Protein AF-A0A2P4X8K4-F1 (afdb_monomer_lite)

Organism: NCBI:txid4796

Radius of gyration: 31.01 Å; chains: 1; bounding box: 99×78×71 Å

InterPro domains:
  IPR028971 NAD-glutamate dehydrogenase, catalytic domain [PF05088] (440-707)
  IPR033524 Leu/Phe/Val dehydrogenases active site [PS00074] (554-567)
  IPR046346 Aminoacid dehydrogenase-like, N-terminal domain superfamily [SSF53223] (461-665)

Foldseek 3Di:
DDDDPDPPDDDDDDDDDPPPPPVVVPPPDPDDCDPVNVVVVVVVLLVVLLVVQVVLCVQWWDVLCVVQDDPVVVVVVSSVVSCCVVPVDQKDWDADPVRFKIKIKGFDDFFALPVLVVLLPDDLADVNWFWAKWWWTATLVNGMIIIMIGTDDAAFQPCPDPLSVVLLVQLLVVLVCQQVCVCPPPPLADHRDPCSDSVNSVVQSRQFHSSCSRSDDSRLVRVLSVQCVVDFLHQWKAKDKAWPLLDDDPVRNRNPVFTKMKIKMKGWLARQSFLVSLLSLVCSLQQKTFPIKIWHWGFRVSNVRTIIIIMMTMITHHPVCVVVVPDDPVVVSRLVSRQSRKAALQLSVLCSVPVVLDSQLSQLLLQLLLLCLLVVCVVPVVCRQSVNSVCLCSDPQNVVLSSLLSVLLCVQKFLPDPDHDDLVNLVVSLVVSLVVLVVRPDDPSSSVSSSLSSVFSSQFFKWLSQPSNANWIKTKGDQVSRAAAPPDRQRFPTWIWTGIHQKIKIKTARDLAAEEAAAEDEDPDPVRLSVCSNCRVNVQRVQQVVQQVVCVPPPHGGMYMYMYGHCDPDSTGRNDDPLSRRLSSLLNVLRRVLLVQAPPVVSVSSMDGNPPDHGAAAYEHDYPDDLVSLVVSLVSSVVRHHPRSNRNYDQHPVDDDNCLVQLVVLVVVLVVVCVVCVVVVHRLQVAADEDEEEDDCPDSRRVVNVVVSCVRRPPSYHYQKYAYPVGIDGHND

Secondary structure (DSSP, 8-state):
----------S-PPPPP---SSSSSSSS--S---HHHHHHHHHHHHHHHHHHHHHHHHHHS-HHHHHHS-HHHHHHHHHHHHHHHHH--SEEEEE-TTS-EEEEEEES---TTHHHHHHHHS-S-BTTBPEEEEEEEE-TTSSEEEEEEEESPPPBP-S-SHHHHHHHHHHHHHHHHHHTTTTTT-TTSPPP-GGGSHHHHHHHHTTSBHHHHHHS-HHHHHHHHHHHHHHTTSS-EEEEEE--TTS--SS-----SS--EEEEEEEET--HHHHHHHHHHHHHHTTEEEEEEEEEEEEEGGGTTEEEEEEEEEEEE-HHHHHTTPPP-HHHHHHHHHHTTTS-HHHHHHHHH-GGGHHHHHHHHHHHHHHHHHHHTTT-TTTT-HHHHHHHHHSTTTHHHHHHHHHHHHHHT-TTSSSPPPHHHHHHHHHHHHHHHHHH---HHHHHHHHHHHHHHHTEEEE-TT-TT-SSEEEEE-HHHH---SS--PPPSEEEEEEETTEEEEEEESSSSEEEEEEEE--SSHHHHHHHHHHHHHHHHHHHHHHHHHTTTSSSEEEEEEEEE----SSSS----HHHHHHHHHHHHHHHHHHTT---HHHHTT---SS-S----EEEE-TT--HHHHHHHHHHHHHTT-SSGGGSBS-BTTBS--TTTTTHHHHHHHHHHHHHHHHTT--TTTS-EEEEEES-TTSTTHHHHHHHHHHHHGGGEEEEEEE-SS-EEE---

Sequence (733 aa):
MLQVSQFRALRRASVRSNALQFTRSFAASGDAVSKEEMLRALEKFQKESASKTVPWFLQNMPPSYFRSIDEEDRVQHLNAITALMGAQQPEVMLRSEDHRVFSHFRSGANYPGRLANVLDQLPQTVDNATLARVKIFTSLDDSLGLDIFRFGQQEPFLNQTEGEKTARSSIQHFCGEIQSGKYAGNPCYPNPGSHFEPQAVDTFLNQCNTMYVQYSNPRRLAWQMELFARVRGTEGVAVDVEHNWEDRSEENKLGGGIPQTMLTIAASNVIPKGFMQKAATYLGLCSLNVVRAHLDVVKDPHNRGAHVAMIRILVQPSEEALKENFQFEWLKISGNLKYLKWVDDRPVHLTLQHPDLGLSRAEIIYAYGNMLHGVLAKKDPFAYSLTRIMETLEHDQHLPLASRIADFFLDKFDPHKERLMTDAEQDAIIEELKKEIRRNVEHEDSILLLNSMADAVRGTLRTNKFIRDRYALSLRMDPKVMGYGTVGKDTPYGVFFIYGRRFKGFHVRFRDIARGGLRMVYPSSTDAHALESARQYNEAYNLAFAQQLKNKDIPEGGSKAVVLCDPIVGPIGDVAPRDFIIRKSVKAFSDALLDLNTTDEAVKEKIVDYYGKDELIYLGPDENIIPADIVWMTKRAAYRGYPIPRAFISSKPDAGFNHKVYGVTSEGVAVFADVALRSQNIDPKNQPFTVKITGGTDGDVAGNVIKILHREYGDNLRIVGICDGTGVIEDPE

Structure (mmCIF, N/CA/C/O backbone):
data_AF-A0A2P4X8K4-F1
#
_entry.id   AF-A0A2P4X8K4-F1
#
loop_
_atom_site.group_PDB
_atom_site.id
_atom_site.type_symbol
_atom_site.label_atom_id
_atom_site.label_alt_id
_atom_site.label_comp_id
_atom_site.label_asym_id
_atom_site.label_entity_id
_atom_site.label_seq_id
_atom_site.pdbx_PDB_ins_code
_atom_site.Cartn_x
_atom_site.Cartn_y
_atom_site.Cartn_z
_atom_site.occupancy
_atom_site.B_iso_or_equiv
_atom_site.auth_seq_id
_atom_site.auth_comp_id
_atom_site.auth_asym_id
_atom_site.auth_atom_id
_atom_site.pdbx_PDB_model_num
ATOM 1 N N . MET A 1 1 ? 7.017 -26.764 5.373 1.00 31.61 1 MET A N 1
ATOM 2 C CA . MET A 1 1 ? 8.031 -27.363 6.265 1.00 31.61 1 MET A CA 1
ATOM 3 C C . MET A 1 1 ? 9.135 -27.949 5.407 1.00 31.61 1 MET A C 1
ATOM 5 O O . MET A 1 1 ? 8.899 -28.987 4.810 1.00 31.61 1 MET A O 1
ATOM 9 N N . LEU A 1 2 ? 10.289 -27.287 5.331 1.00 22.62 2 LEU A N 1
ATOM 10 C CA . LEU A 1 2 ? 11.565 -27.838 4.862 1.00 22.62 2 LEU A CA 1
ATOM 11 C C . LEU A 1 2 ? 12.666 -27.078 5.621 1.00 22.62 2 LEU A C 1
ATOM 13 O O . LEU A 1 2 ? 12.681 -25.853 5.600 1.00 22.62 2 LEU A O 1
ATOM 17 N N . GLN A 1 3 ? 13.518 -27.798 6.355 1.00 27.30 3 GLN A N 1
ATOM 18 C CA . GLN A 1 3 ? 14.719 -27.249 6.990 1.00 27.30 3 GLN A CA 1
ATOM 19 C C . GLN A 1 3 ? 15.783 -27.013 5.917 1.00 27.30 3 GLN A C 1
ATOM 21 O O . GLN A 1 3 ? 16.169 -27.965 5.244 1.00 27.30 3 GLN A O 1
ATOM 26 N N . VAL A 1 4 ? 16.328 -25.798 5.825 1.00 26.48 4 VAL A N 1
ATOM 27 C CA . VAL A 1 4 ? 17.587 -25.549 5.109 1.00 26.48 4 VAL A CA 1
ATOM 28 C C . VAL A 1 4 ? 18.482 -24.666 5.968 1.00 26.48 4 VAL A C 1
ATOM 30 O O . VAL A 1 4 ? 18.397 -23.441 5.997 1.00 26.48 4 VAL A O 1
ATOM 33 N N . SER A 1 5 ? 19.371 -25.330 6.703 1.00 30.03 5 SER A N 1
ATOM 34 C CA . SER A 1 5 ? 20.562 -24.692 7.243 1.00 30.03 5 SER A CA 1
ATOM 35 C C . SER A 1 5 ? 21.417 -24.226 6.059 1.00 30.03 5 SER A C 1
ATOM 37 O O . SER A 1 5 ? 21.771 -25.072 5.241 1.00 30.03 5 SER A O 1
ATOM 39 N N . GLN A 1 6 ? 21.743 -22.927 6.004 1.00 28.92 6 GLN A N 1
ATOM 40 C CA . GLN A 1 6 ? 22.950 -22.297 5.415 1.00 28.92 6 GLN A CA 1
ATOM 41 C C . GLN A 1 6 ? 22.658 -20.994 4.639 1.00 28.92 6 GLN A C 1
ATOM 43 O O . GLN A 1 6 ? 22.908 -20.899 3.446 1.00 28.92 6 GLN A O 1
ATOM 48 N N . PHE A 1 7 ? 22.245 -19.929 5.337 1.00 27.84 7 PHE A N 1
ATOM 49 C CA . PHE A 1 7 ? 22.275 -18.553 4.797 1.00 27.84 7 PHE A CA 1
ATOM 50 C C . PHE A 1 7 ? 23.377 -17.665 5.408 1.00 27.84 7 PHE A C 1
ATOM 52 O O . PHE A 1 7 ? 23.357 -16.445 5.277 1.00 27.84 7 PHE A O 1
ATOM 59 N N . ARG A 1 8 ? 24.391 -18.249 6.067 1.00 26.83 8 ARG A N 1
ATOM 60 C CA . ARG A 1 8 ? 25.443 -17.480 6.772 1.00 26.83 8 ARG A CA 1
ATOM 61 C C . ARG A 1 8 ? 26.781 -17.304 6.041 1.00 26.83 8 ARG A C 1
ATOM 63 O O . ARG A 1 8 ? 27.712 -16.781 6.646 1.00 26.83 8 ARG A O 1
ATOM 70 N N . ALA A 1 9 ? 26.914 -17.663 4.765 1.00 27.95 9 ALA A N 1
ATOM 71 C CA . ALA A 1 9 ? 28.223 -17.671 4.101 1.00 27.95 9 ALA A CA 1
ATOM 72 C C . ALA A 1 9 ? 28.275 -16.892 2.776 1.00 27.95 9 ALA A C 1
ATOM 74 O O . ALA A 1 9 ? 28.467 -17.477 1.720 1.00 27.95 9 ALA A O 1
ATOM 75 N N . LEU A 1 10 ? 28.208 -15.558 2.828 1.00 28.06 10 LEU A N 1
ATOM 76 C CA . LEU A 1 10 ? 28.734 -14.703 1.753 1.00 28.06 10 LEU A CA 1
ATOM 77 C C . LEU A 1 10 ? 29.554 -13.548 2.344 1.00 28.06 10 LEU A C 1
ATOM 79 O O . LEU A 1 10 ? 29.210 -12.372 2.261 1.00 28.06 10 LEU A O 1
ATOM 83 N N . ARG A 1 11 ? 30.689 -13.900 2.957 1.00 29.20 11 ARG A N 1
ATOM 84 C CA . ARG A 1 11 ? 31.820 -12.985 3.147 1.00 29.20 11 ARG A CA 1
ATOM 85 C C . ARG A 1 11 ? 33.096 -13.644 2.626 1.00 29.20 11 ARG A C 1
ATOM 87 O O . ARG A 1 11 ? 33.498 -14.686 3.125 1.00 29.20 11 ARG A O 1
ATOM 94 N N . ARG A 1 12 ? 33.737 -12.934 1.688 1.00 30.72 12 ARG A N 1
ATOM 95 C CA . ARG A 1 12 ? 35.117 -13.086 1.188 1.00 30.72 12 ARG A CA 1
ATOM 96 C C . ARG A 1 12 ? 35.436 -14.406 0.472 1.00 30.72 12 ARG A C 1
ATOM 98 O O . ARG A 1 12 ? 35.957 -15.336 1.073 1.00 30.72 12 ARG A O 1
ATOM 105 N N . ALA A 1 13 ? 35.273 -14.411 -0.852 1.00 23.91 13 ALA A N 1
ATOM 106 C CA . ALA A 1 13 ? 36.089 -15.262 -1.713 1.00 23.91 13 ALA A CA 1
ATOM 107 C C . ALA A 1 13 ? 37.452 -14.583 -1.939 1.00 23.91 13 ALA A C 1
ATOM 109 O O . ALA A 1 13 ? 37.526 -13.416 -2.327 1.00 23.91 13 ALA A O 1
ATOM 110 N N . SER A 1 14 ? 38.526 -15.305 -1.629 1.00 26.45 14 SER A N 1
ATOM 111 C CA . SER A 1 14 ? 39.913 -14.898 -1.825 1.00 26.45 14 SER A CA 1
ATOM 112 C C . SER A 1 14 ? 40.282 -14.944 -3.310 1.00 26.45 14 SER A C 1
ATOM 114 O O . SER A 1 14 ? 40.241 -15.993 -3.950 1.00 26.45 14 SER A O 1
ATOM 116 N N . VAL A 1 15 ? 40.677 -13.799 -3.868 1.00 28.91 15 VAL A N 1
ATOM 117 C CA . VAL A 1 15 ? 41.222 -13.719 -5.228 1.00 28.91 15 VAL A CA 1
ATOM 118 C C . VAL A 1 15 ? 42.724 -13.996 -5.167 1.00 28.91 15 VAL A C 1
ATOM 120 O O . VAL A 1 15 ? 43.469 -13.314 -4.462 1.00 28.91 15 VAL A O 1
ATOM 123 N N . ARG A 1 16 ? 43.168 -15.034 -5.886 1.00 26.86 16 ARG A N 1
ATOM 124 C CA . ARG A 1 16 ? 44.587 -15.357 -6.094 1.00 26.86 16 ARG A CA 1
ATOM 125 C C . ARG A 1 16 ? 45.258 -14.249 -6.915 1.00 26.86 16 ARG A C 1
ATOM 127 O O . ARG A 1 16 ? 44.754 -13.835 -7.953 1.00 26.86 16 ARG A O 1
ATOM 134 N N . SER A 1 17 ? 46.410 -13.797 -6.431 1.00 30.30 17 SER A N 1
ATOM 135 C CA . SER A 1 17 ? 47.194 -12.678 -6.953 1.00 30.30 17 SER A CA 1
ATOM 136 C C . SER A 1 17 ? 47.821 -12.955 -8.325 1.00 30.30 17 SER A C 1
ATOM 138 O O . SER A 1 17 ? 48.627 -13.873 -8.448 1.00 30.30 17 SER A O 1
ATOM 140 N N . ASN A 1 18 ? 47.569 -12.077 -9.298 1.00 31.00 18 ASN A N 1
ATOM 141 C CA . ASN A 1 18 ? 48.397 -11.906 -10.504 1.00 31.00 18 ASN A CA 1
ATOM 142 C C . ASN A 1 18 ? 48.941 -10.462 -10.616 1.00 31.00 18 ASN A C 1
ATOM 144 O O . ASN A 1 18 ? 49.087 -9.910 -11.702 1.00 31.00 18 ASN A O 1
ATOM 148 N N . ALA A 1 19 ? 49.275 -9.836 -9.484 1.00 33.56 19 ALA A N 1
ATOM 149 C CA . ALA A 1 19 ? 49.890 -8.505 -9.423 1.00 33.56 19 ALA A CA 1
ATOM 150 C C . ALA A 1 19 ? 51.427 -8.563 -9.581 1.00 33.56 19 ALA A C 1
ATOM 152 O O . ALA A 1 19 ? 52.166 -8.068 -8.735 1.00 33.56 19 ALA A O 1
ATOM 153 N N . LEU A 1 20 ? 51.925 -9.210 -10.642 1.00 32.66 20 LEU A N 1
ATOM 154 C CA . LEU A 1 20 ? 53.372 -9.396 -10.868 1.00 32.66 20 LEU A CA 1
ATOM 155 C C . LEU A 1 20 ? 53.911 -8.791 -12.174 1.00 32.66 20 LEU A C 1
ATOM 157 O O . LEU A 1 20 ? 55.102 -8.928 -12.449 1.00 32.66 20 LEU A O 1
ATOM 161 N N . GLN A 1 21 ? 53.088 -8.096 -12.968 1.00 37.00 21 GLN A N 1
ATOM 162 C CA . GLN A 1 21 ? 53.543 -7.513 -14.242 1.00 37.00 21 GLN A CA 1
ATOM 163 C C . GLN A 1 21 ? 53.759 -5.993 -14.232 1.00 37.00 21 GLN A C 1
ATOM 165 O O . GLN A 1 21 ? 54.628 -5.530 -14.962 1.00 37.00 21 GLN A O 1
ATOM 170 N N . PHE A 1 22 ? 53.085 -5.218 -13.374 1.00 37.03 22 PHE A N 1
ATOM 171 C CA . PHE A 1 22 ? 53.293 -3.758 -13.318 1.00 37.03 22 PHE A CA 1
ATOM 172 C C . PHE A 1 22 ? 54.525 -3.325 -12.512 1.00 37.03 22 PHE A C 1
ATOM 174 O O . PHE A 1 22 ? 55.067 -2.247 -12.725 1.00 37.03 22 PHE A O 1
ATOM 181 N N . THR A 1 23 ? 54.993 -4.166 -11.591 1.00 36.69 23 THR A N 1
ATOM 182 C CA . THR A 1 23 ? 56.111 -3.853 -10.688 1.00 36.69 23 THR A CA 1
ATOM 183 C C . THR A 1 23 ? 57.487 -4.161 -11.279 1.00 36.69 23 THR A C 1
ATOM 185 O O . THR A 1 23 ? 58.487 -3.670 -10.763 1.00 36.69 23 THR A O 1
ATOM 188 N N . ARG A 1 24 ? 57.579 -4.926 -12.377 1.00 39.12 24 ARG A N 1
ATOM 189 C CA . ARG A 1 24 ? 58.876 -5.275 -12.992 1.00 39.12 24 ARG A CA 1
ATOM 190 C C . ARG A 1 24 ? 59.438 -4.223 -13.947 1.00 39.12 24 ARG A C 1
ATOM 192 O O . ARG A 1 24 ? 60.627 -4.277 -14.234 1.00 39.12 24 ARG A O 1
ATOM 199 N N . SER A 1 25 ? 58.641 -3.259 -14.402 1.00 41.47 25 SER A N 1
ATOM 200 C CA . SER A 1 25 ? 59.107 -2.186 -15.292 1.00 41.47 25 SER A CA 1
ATOM 201 C C . SER A 1 25 ? 59.746 -0.997 -14.567 1.00 41.47 25 SER A C 1
ATOM 203 O O . SER A 1 25 ? 60.378 -0.178 -15.220 1.00 41.47 25 SER A O 1
ATOM 205 N N . PHE A 1 26 ? 59.625 -0.905 -13.238 1.00 48.38 26 PHE A N 1
ATOM 206 C CA . PHE A 1 26 ? 60.069 0.268 -12.465 1.00 48.38 26 PHE A CA 1
ATOM 207 C C . PHE A 1 26 ? 61.169 -0.030 -11.434 1.00 48.38 26 PHE A C 1
ATOM 209 O O . PHE A 1 26 ? 61.565 0.857 -10.687 1.00 48.38 26 PHE A O 1
ATOM 216 N N . ALA A 1 27 ? 61.682 -1.263 -11.386 1.00 41.16 27 ALA A N 1
ATOM 217 C CA . ALA A 1 27 ? 62.695 -1.683 -10.411 1.00 41.16 27 ALA A CA 1
ATOM 218 C C . ALA A 1 27 ? 64.124 -1.773 -10.986 1.00 41.16 27 ALA A C 1
ATOM 220 O O . ALA A 1 27 ? 64.993 -2.374 -10.359 1.00 41.16 27 ALA A O 1
ATOM 221 N N . ALA A 1 28 ? 64.379 -1.216 -12.174 1.00 45.78 28 ALA A N 1
ATOM 222 C CA . ALA A 1 28 ? 65.653 -1.391 -12.872 1.00 45.78 28 ALA A CA 1
ATOM 223 C C . ALA A 1 28 ? 66.233 -0.091 -13.454 1.00 45.78 28 ALA A C 1
ATOM 225 O O . ALA A 1 28 ? 66.576 -0.069 -14.625 1.00 45.78 28 ALA A O 1
ATOM 226 N N . SER A 1 29 ? 66.355 0.967 -12.644 1.00 42.00 29 SER A N 1
ATOM 227 C CA . SER A 1 29 ? 67.394 2.016 -12.766 1.00 42.00 29 SER A CA 1
ATOM 228 C C . SER A 1 29 ? 67.111 3.144 -11.773 1.00 42.00 29 SER A C 1
ATOM 230 O O . SER A 1 29 ? 65.989 3.631 -11.695 1.00 42.00 29 SER A O 1
ATOM 232 N N . GLY A 1 30 ? 68.123 3.564 -11.012 1.00 46.44 30 GLY A N 1
ATOM 233 C CA . GLY A 1 30 ? 68.042 4.626 -10.002 1.00 46.44 30 GLY A CA 1
ATOM 234 C C . GLY A 1 30 ? 67.981 6.056 -10.554 1.00 46.44 30 GLY A C 1
ATOM 235 O O . GLY A 1 30 ? 68.534 6.948 -9.920 1.00 46.44 30 GLY A O 1
ATOM 236 N N . ASP A 1 31 ? 67.325 6.275 -11.694 1.00 49.88 31 ASP A N 1
ATOM 237 C CA . ASP A 1 31 ? 67.113 7.606 -12.269 1.00 49.88 31 ASP A CA 1
ATOM 238 C C . ASP A 1 31 ? 65.700 8.113 -11.958 1.00 49.88 31 ASP A C 1
ATOM 240 O O . ASP A 1 31 ? 64.733 7.349 -11.901 1.00 49.88 31 ASP A O 1
ATOM 244 N N . ALA A 1 32 ? 65.579 9.421 -11.724 1.00 53.69 32 ALA A N 1
ATOM 245 C CA . ALA A 1 32 ? 64.301 10.080 -11.495 1.00 53.69 32 ALA A CA 1
ATOM 246 C C . ALA A 1 32 ? 63.391 9.877 -12.717 1.00 53.69 32 ALA A C 1
ATOM 248 O O . ALA A 1 32 ? 63.638 10.461 -13.769 1.00 53.69 32 ALA A O 1
ATOM 249 N N . VAL A 1 33 ? 62.349 9.051 -12.569 1.00 61.28 33 VAL A N 1
ATOM 250 C CA . VAL A 1 33 ? 61.373 8.765 -13.631 1.00 61.28 33 VAL A CA 1
ATOM 251 C C . VAL A 1 33 ? 60.842 10.084 -14.192 1.00 61.28 33 VAL A C 1
ATOM 253 O O . VAL A 1 33 ? 60.201 10.862 -13.478 1.00 61.28 33 VAL A O 1
ATOM 256 N N . SER A 1 34 ? 61.117 10.354 -15.467 1.00 77.94 34 SER A N 1
ATOM 257 C CA . SER A 1 34 ? 60.715 11.611 -16.093 1.00 77.94 34 SER A CA 1
ATOM 258 C C . SER A 1 34 ? 59.199 11.641 -16.324 1.00 77.94 34 SER A C 1
ATOM 260 O O . SER A 1 34 ? 58.552 10.616 -16.564 1.00 77.94 34 SER A O 1
ATOM 262 N N . LYS A 1 35 ? 58.602 12.842 -16.294 1.00 76.62 35 LYS A N 1
ATOM 263 C CA . LYS A 1 35 ? 57.179 13.050 -16.635 1.00 76.62 35 LYS A CA 1
ATOM 264 C C . LYS A 1 35 ? 56.827 12.422 -17.993 1.00 76.62 35 LYS A C 1
ATOM 266 O O . LYS A 1 35 ? 55.742 11.873 -18.160 1.00 76.62 35 LYS A O 1
ATOM 271 N N . GLU A 1 36 ? 57.749 12.493 -18.946 1.00 81.00 36 GLU A N 1
ATOM 272 C CA . GLU A 1 36 ? 57.590 11.981 -20.309 1.00 81.00 36 GLU A CA 1
ATOM 273 C C . GLU A 1 36 ? 57.590 10.448 -20.364 1.00 81.00 36 GLU A C 1
ATOM 275 O O . GLU A 1 36 ? 56.796 9.866 -21.103 1.00 81.00 36 GLU A O 1
ATOM 280 N N . GLU A 1 37 ? 58.407 9.776 -19.549 1.00 78.06 37 GLU A N 1
ATOM 281 C CA . GLU A 1 37 ? 58.397 8.312 -19.433 1.00 78.06 37 GLU A CA 1
ATOM 282 C C . GLU A 1 37 ? 57.108 7.795 -18.792 1.00 78.06 37 GLU A C 1
ATOM 284 O O . GLU A 1 37 ? 56.541 6.817 -19.281 1.00 78.06 37 GLU A O 1
ATOM 289 N N . MET A 1 38 ? 56.595 8.473 -17.758 1.00 74.00 38 MET A N 1
ATOM 290 C CA . MET A 1 38 ? 55.299 8.122 -17.162 1.00 74.00 38 MET A CA 1
ATOM 291 C C . MET A 1 38 ? 54.141 8.298 -18.149 1.00 74.00 38 MET A C 1
ATOM 293 O O . MET A 1 38 ? 53.290 7.413 -18.246 1.00 74.00 38 MET A O 1
ATOM 297 N N . LEU A 1 39 ? 54.119 9.398 -18.912 1.00 77.38 39 LEU A N 1
ATOM 298 C CA . LEU A 1 39 ? 53.099 9.623 -19.940 1.00 77.38 39 LEU A CA 1
ATOM 299 C C . LEU A 1 39 ? 53.159 8.552 -21.037 1.00 77.38 39 LEU A C 1
ATOM 301 O O . LEU A 1 39 ? 52.132 7.957 -21.356 1.00 77.38 39 LEU A O 1
ATOM 305 N N . ARG A 1 40 ? 54.355 8.222 -21.548 1.00 79.56 40 ARG A N 1
ATOM 306 C CA . ARG A 1 40 ? 54.524 7.156 -22.554 1.00 79.56 40 ARG A CA 1
ATOM 307 C C . ARG A 1 40 ? 54.123 5.779 -22.028 1.00 79.56 40 ARG A C 1
ATOM 309 O O . ARG A 1 40 ? 53.523 4.998 -22.766 1.00 79.56 40 ARG A O 1
ATOM 316 N N . ALA A 1 41 ? 54.445 5.461 -20.773 1.00 78.31 41 ALA A N 1
ATOM 317 C CA . ALA A 1 41 ? 54.050 4.200 -20.152 1.00 78.31 41 ALA A CA 1
ATOM 318 C C . ALA A 1 41 ? 52.521 4.095 -20.006 1.00 78.31 41 ALA A C 1
ATOM 320 O O . ALA A 1 41 ? 51.949 3.047 -20.313 1.00 78.31 41 ALA A O 1
ATOM 321 N N . LEU A 1 42 ? 51.857 5.185 -19.603 1.00 77.31 42 LEU A N 1
ATOM 322 C CA . LEU A 1 42 ? 50.400 5.246 -19.486 1.00 77.31 42 LEU A CA 1
ATOM 323 C C . LEU A 1 42 ? 49.707 5.147 -20.853 1.00 77.31 42 LEU A C 1
ATOM 325 O O . LEU A 1 42 ? 48.784 4.349 -21.002 1.00 77.31 42 LEU A O 1
ATOM 329 N N . GLU A 1 43 ? 50.174 5.894 -21.860 1.00 81.38 43 GLU A N 1
ATOM 330 C CA . GLU A 1 43 ? 49.663 5.817 -23.236 1.00 81.38 43 GLU A CA 1
ATOM 331 C C . GLU A 1 43 ? 49.797 4.403 -23.806 1.00 81.38 43 GLU A C 1
ATOM 333 O O . GLU A 1 43 ? 48.849 3.866 -24.384 1.00 81.38 43 GLU A O 1
ATOM 338 N N . LYS A 1 44 ? 50.959 3.764 -23.609 1.00 82.19 44 LYS A N 1
ATOM 339 C CA . LYS A 1 44 ? 51.189 2.384 -24.044 1.00 82.19 44 LYS A CA 1
ATOM 340 C C . LYS A 1 44 ? 50.221 1.418 -23.360 1.00 82.19 44 LYS A C 1
ATOM 342 O O . LYS A 1 44 ? 49.605 0.605 -24.045 1.00 82.19 44 LYS A O 1
ATOM 347 N N . PHE A 1 45 ? 50.039 1.535 -22.044 1.00 78.44 45 PHE 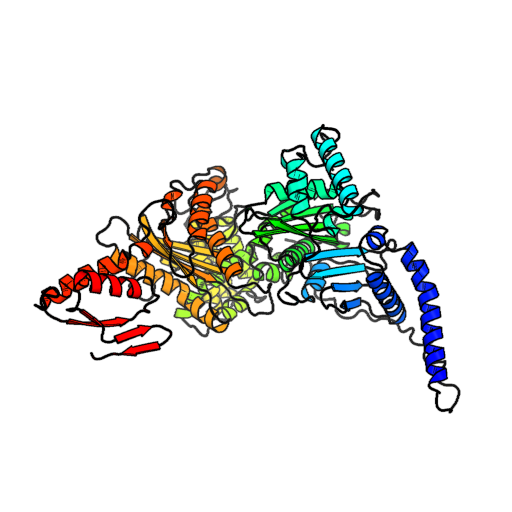A N 1
ATOM 348 C CA . PHE A 1 45 ? 49.117 0.684 -21.291 1.00 78.44 45 PHE A CA 1
ATOM 349 C C . PHE A 1 45 ? 47.653 0.867 -21.723 1.00 78.44 45 PHE A C 1
ATOM 351 O O . PHE A 1 45 ? 46.942 -0.121 -21.930 1.00 78.44 45 PHE A O 1
ATOM 358 N N . GLN A 1 46 ? 47.201 2.112 -21.907 1.00 78.12 46 GLN A N 1
ATOM 359 C CA . GLN A 1 46 ? 45.848 2.396 -22.390 1.00 78.12 46 GLN A CA 1
ATOM 360 C C . GLN A 1 46 ? 45.639 1.872 -23.812 1.00 78.12 46 GLN A C 1
ATOM 362 O O . GLN A 1 46 ? 44.615 1.248 -24.080 1.00 78.12 46 GLN A O 1
ATOM 367 N N . LYS A 1 47 ? 46.618 2.046 -24.708 1.00 82.12 47 LYS A N 1
ATOM 368 C CA . LYS A 1 47 ? 46.550 1.551 -26.090 1.00 82.12 47 LYS A CA 1
ATOM 369 C C . LYS A 1 47 ? 46.526 0.023 -26.159 1.00 82.12 47 LYS A C 1
ATOM 371 O O . LYS A 1 47 ? 45.717 -0.535 -26.898 1.00 82.12 47 LYS A O 1
ATOM 376 N N . GLU A 1 48 ? 47.359 -0.659 -25.372 1.00 82.06 48 GLU A N 1
ATOM 377 C CA . GLU A 1 48 ? 47.353 -2.125 -25.276 1.00 82.06 48 GLU A CA 1
ATOM 378 C C . GLU A 1 48 ? 46.024 -2.644 -24.711 1.00 82.06 48 GLU A C 1
ATOM 380 O O . GLU A 1 48 ? 45.440 -3.577 -25.265 1.00 82.06 48 GLU A O 1
ATOM 385 N N . SER A 1 49 ? 45.492 -2.008 -23.667 1.00 79.00 49 SER A N 1
ATOM 386 C CA . SER A 1 49 ? 44.210 -2.402 -23.073 1.00 79.00 49 SER A CA 1
ATOM 387 C C . SER A 1 49 ? 43.046 -2.160 -24.042 1.00 79.00 49 SER A C 1
ATOM 389 O O . SER A 1 49 ? 42.275 -3.077 -24.320 1.00 79.00 49 SER A O 1
ATOM 391 N N . ALA A 1 50 ? 42.974 -0.976 -24.657 1.00 80.25 50 ALA A N 1
ATOM 392 C CA . ALA A 1 50 ? 41.947 -0.627 -25.639 1.00 80.25 50 ALA A CA 1
ATOM 393 C C . ALA A 1 50 ? 41.973 -1.540 -26.876 1.00 80.25 50 ALA A C 1
ATOM 395 O O . ALA A 1 50 ? 40.913 -1.929 -27.368 1.00 80.25 50 ALA A O 1
ATOM 396 N N . SER A 1 51 ? 43.159 -1.948 -27.347 1.00 84.38 51 SER A N 1
ATOM 397 C CA . SER A 1 51 ? 43.279 -2.865 -28.492 1.00 84.38 51 SER A CA 1
ATOM 398 C C . SER A 1 51 ? 42.683 -4.256 -28.239 1.00 84.38 51 SER A C 1
ATOM 400 O O . SER A 1 51 ? 42.324 -4.939 -29.196 1.00 84.38 51 SER A O 1
ATOM 402 N N . LYS A 1 52 ? 42.521 -4.659 -26.971 1.00 83.00 52 LYS A N 1
ATOM 403 C CA . LYS A 1 52 ? 41.810 -5.886 -26.577 1.00 83.00 52 LYS A CA 1
ATOM 404 C C . LYS A 1 52 ? 40.331 -5.631 -26.289 1.00 83.00 52 LYS A C 1
ATOM 406 O O . LYS A 1 52 ? 39.488 -6.412 -26.723 1.00 83.00 52 LYS A O 1
ATOM 411 N N . THR A 1 53 ? 40.008 -4.541 -25.590 1.00 84.44 53 THR A N 1
ATOM 412 C CA . THR A 1 53 ? 38.630 -4.246 -25.174 1.00 84.44 53 THR A CA 1
ATOM 413 C C . THR A 1 53 ? 37.719 -3.898 -26.342 1.00 84.44 53 THR A C 1
ATOM 415 O O . THR A 1 53 ? 36.593 -4.381 -26.385 1.00 84.44 53 THR A O 1
ATOM 418 N N . VAL A 1 54 ? 38.171 -3.070 -27.290 1.00 87.88 54 VAL A N 1
ATOM 419 C CA . VAL A 1 54 ? 37.306 -2.554 -28.366 1.00 87.88 54 VAL A CA 1
ATOM 420 C C . VAL A 1 54 ? 36.759 -3.670 -29.263 1.00 87.88 54 VAL A C 1
ATOM 422 O O . VAL A 1 54 ? 35.540 -3.711 -29.451 1.00 87.88 54 VAL A O 1
ATOM 425 N N . PRO A 1 55 ? 37.583 -4.606 -29.785 1.00 89.94 55 PRO A N 1
ATOM 426 C CA . PRO A 1 55 ? 37.063 -5.713 -30.585 1.00 89.94 55 PRO A CA 1
ATOM 427 C C . PRO A 1 55 ? 36.083 -6.586 -29.799 1.00 89.94 55 PRO A C 1
ATOM 429 O O . PRO A 1 55 ? 35.008 -6.906 -30.305 1.00 89.94 55 PRO A O 1
ATOM 432 N N . TRP A 1 56 ? 36.417 -6.913 -28.544 1.00 88.94 56 TRP A N 1
ATOM 433 C CA . TRP A 1 56 ? 35.541 -7.700 -27.677 1.00 88.94 56 TRP A CA 1
ATOM 434 C C . TRP A 1 56 ? 34.202 -6.991 -27.437 1.00 88.94 56 TRP A C 1
ATOM 436 O O . TRP A 1 56 ? 33.154 -7.617 -27.569 1.00 88.94 56 TRP A O 1
ATOM 446 N N . PHE A 1 57 ? 34.219 -5.688 -27.155 1.00 88.38 57 PHE A N 1
ATOM 447 C CA . PHE A 1 57 ? 33.030 -4.881 -26.889 1.00 88.38 57 PHE A CA 1
ATOM 448 C C . PHE A 1 57 ? 32.085 -4.837 -28.093 1.00 88.38 57 PHE A C 1
ATOM 450 O O . PHE A 1 57 ? 30.884 -5.056 -27.942 1.00 88.38 57 PHE A O 1
ATOM 457 N N . LEU A 1 58 ? 32.620 -4.612 -29.296 1.00 88.44 58 LEU A N 1
ATOM 458 C CA . LEU A 1 58 ? 31.829 -4.604 -30.531 1.00 88.44 58 LEU A CA 1
ATOM 459 C C . LEU A 1 58 ? 31.242 -5.982 -30.862 1.00 88.44 58 LEU A C 1
ATOM 461 O O . LEU A 1 58 ? 30.141 -6.062 -31.404 1.00 88.44 58 LEU A O 1
ATOM 465 N N . GLN A 1 59 ? 31.960 -7.057 -30.532 1.00 87.00 59 GLN A N 1
ATOM 466 C CA . GLN A 1 59 ? 31.524 -8.425 -30.799 1.00 87.00 59 GLN A CA 1
ATOM 467 C C . GLN A 1 59 ? 30.503 -8.942 -29.773 1.00 87.00 59 GLN A C 1
ATOM 469 O O . GLN A 1 59 ? 29.581 -9.665 -30.152 1.00 87.00 59 GLN A O 1
ATOM 474 N N . ASN A 1 60 ? 30.661 -8.592 -28.493 1.00 85.19 60 ASN A N 1
ATOM 475 C CA . ASN A 1 60 ? 29.919 -9.209 -27.390 1.00 85.19 60 ASN A CA 1
ATOM 476 C C . ASN A 1 60 ? 28.813 -8.330 -26.808 1.00 85.19 60 ASN A C 1
ATOM 478 O O . ASN A 1 60 ? 27.912 -8.865 -26.167 1.00 85.19 60 ASN A O 1
ATOM 482 N N . MET A 1 61 ? 28.810 -7.011 -27.017 1.00 85.44 61 MET A N 1
ATOM 483 C CA . MET A 1 61 ? 27.676 -6.199 -26.568 1.00 85.44 61 MET A CA 1
ATOM 484 C C . MET A 1 61 ? 26.457 -6.397 -27.477 1.00 85.44 61 MET A C 1
ATOM 486 O O . MET A 1 61 ? 26.580 -6.449 -28.704 1.00 85.44 61 MET A O 1
ATOM 490 N N . PRO A 1 62 ? 25.240 -6.478 -26.911 1.00 80.62 62 PRO A N 1
ATOM 491 C CA . PRO A 1 62 ? 24.050 -6.750 -27.700 1.00 80.62 62 PRO A CA 1
ATOM 492 C C . PRO A 1 62 ? 23.733 -5.582 -28.654 1.00 80.62 62 PRO A C 1
ATOM 494 O O . PRO A 1 62 ? 23.816 -4.423 -28.250 1.00 80.62 62 PRO A O 1
ATOM 497 N N . PRO A 1 63 ? 23.240 -5.827 -29.886 1.00 80.00 63 PRO A N 1
ATOM 498 C CA . PRO A 1 63 ? 22.881 -4.756 -30.828 1.00 80.00 63 PRO A CA 1
ATOM 499 C C . PRO A 1 63 ? 21.895 -3.715 -30.274 1.00 80.00 63 PRO A C 1
ATOM 501 O O . PRO A 1 63 ? 21.886 -2.565 -30.703 1.00 80.00 63 PRO A O 1
ATOM 504 N N . SER A 1 64 ? 21.052 -4.096 -29.309 1.00 77.69 64 SER A N 1
ATOM 505 C CA . SER A 1 64 ? 20.147 -3.173 -28.616 1.00 77.69 64 SER A CA 1
ATOM 506 C C . SER A 1 64 ? 20.881 -2.092 -27.821 1.00 77.69 64 SER A C 1
ATOM 508 O O . SER A 1 64 ? 20.352 -0.989 -27.700 1.00 77.69 64 SER A O 1
ATOM 510 N N . TYR A 1 65 ? 22.079 -2.377 -27.308 1.00 85.75 65 TYR A N 1
ATOM 511 C CA . TYR A 1 65 ? 22.928 -1.400 -26.630 1.00 85.75 65 TYR A CA 1
ATOM 512 C C . TYR A 1 65 ? 23.342 -0.289 -27.604 1.00 85.75 65 TYR A C 1
ATOM 514 O O . TYR A 1 65 ? 22.999 0.872 -27.392 1.00 85.75 65 TYR A O 1
ATOM 522 N N . PHE A 1 66 ? 23.930 -0.655 -28.748 1.00 84.62 66 PHE A N 1
ATOM 523 C CA . PHE A 1 66 ? 24.367 0.297 -29.780 1.00 84.62 66 PHE A CA 1
ATOM 524 C C . PHE A 1 66 ? 23.229 1.092 -30.423 1.00 84.62 66 PHE A C 1
ATOM 526 O O . PHE A 1 66 ? 23.468 2.139 -31.009 1.00 84.62 66 PHE A O 1
ATOM 533 N N . ARG A 1 67 ? 21.982 0.619 -30.340 1.00 80.88 67 ARG A N 1
ATOM 534 C CA . ARG A 1 67 ? 20.825 1.405 -30.792 1.00 80.88 67 ARG A CA 1
ATOM 535 C C . ARG A 1 67 ? 20.341 2.414 -29.762 1.00 80.88 67 ARG A C 1
ATOM 537 O O . ARG A 1 67 ? 19.675 3.361 -30.140 1.00 80.88 67 ARG A O 1
ATOM 544 N N . SER A 1 68 ? 20.585 2.182 -28.475 1.00 76.94 68 SER A N 1
ATOM 545 C CA . SER A 1 68 ? 19.862 2.892 -27.415 1.00 76.94 68 SER A CA 1
ATOM 546 C C . SER A 1 68 ? 20.701 3.773 -26.507 1.00 76.94 68 SER A C 1
ATOM 548 O O . SER A 1 68 ? 20.116 4.547 -25.751 1.00 76.94 68 SER A O 1
ATOM 550 N N . ILE A 1 69 ? 22.019 3.643 -26.580 1.00 83.44 69 ILE A N 1
ATOM 551 C CA . ILE A 1 69 ? 22.996 4.469 -25.872 1.00 83.44 69 ILE A CA 1
ATOM 552 C C . ILE A 1 69 ? 23.655 5.369 -26.909 1.00 83.44 69 ILE A C 1
ATOM 554 O O . ILE A 1 69 ? 23.948 4.881 -27.998 1.00 83.44 69 ILE A O 1
ATOM 558 N N . ASP A 1 70 ? 23.846 6.653 -26.634 1.00 80.25 70 ASP A N 1
ATOM 559 C CA . ASP A 1 70 ? 24.494 7.578 -27.572 1.00 80.25 70 ASP A CA 1
ATOM 560 C C . ASP A 1 70 ? 26.012 7.336 -27.665 1.00 80.25 70 ASP A C 1
ATOM 562 O O . ASP A 1 70 ? 26.567 6.455 -27.010 1.00 80.25 70 ASP A O 1
ATOM 566 N N . GLU A 1 71 ? 26.678 8.022 -28.592 1.00 80.44 71 GLU A N 1
ATOM 567 C CA . GLU A 1 71 ? 28.105 7.813 -28.852 1.00 80.44 71 GLU A CA 1
ATOM 568 C C . GLU A 1 71 ? 28.989 8.276 -27.685 1.00 80.44 71 GLU A C 1
ATOM 570 O O . GLU A 1 71 ? 29.958 7.596 -27.350 1.00 80.44 71 GLU A O 1
ATOM 575 N N . GLU A 1 72 ? 28.618 9.373 -27.026 1.00 79.81 72 GLU A N 1
ATOM 576 C CA . GLU A 1 72 ? 29.343 9.928 -25.882 1.00 79.81 72 GLU A CA 1
ATOM 577 C C . GLU A 1 72 ? 29.326 8.965 -24.684 1.00 79.81 72 GLU A C 1
ATOM 579 O O . GLU A 1 72 ? 30.391 8.567 -24.196 1.00 79.81 72 GLU A O 1
ATOM 584 N N . ASP A 1 73 ? 28.142 8.476 -24.293 1.00 81.81 73 ASP A N 1
ATOM 585 C CA . ASP A 1 73 ? 27.990 7.485 -23.225 1.00 81.81 73 ASP A CA 1
ATOM 586 C C . ASP A 1 73 ? 28.730 6.182 -23.579 1.00 81.81 73 ASP A C 1
ATOM 588 O O . ASP A 1 73 ? 29.343 5.548 -22.719 1.00 81.81 73 ASP A O 1
ATOM 592 N N . ARG A 1 74 ? 28.729 5.757 -24.854 1.00 88.56 74 ARG A N 1
ATOM 593 C CA . ARG A 1 74 ? 29.472 4.557 -25.297 1.00 88.56 74 ARG A CA 1
ATOM 594 C C . ARG A 1 74 ? 30.974 4.687 -25.078 1.00 88.56 74 ARG A C 1
ATOM 596 O O . ARG A 1 74 ? 31.596 3.709 -24.662 1.00 88.56 74 ARG A O 1
ATOM 603 N N . VAL A 1 75 ? 31.560 5.851 -25.355 1.00 85.19 75 VAL A N 1
ATOM 604 C CA . VAL A 1 75 ? 32.996 6.086 -25.141 1.00 85.19 75 VAL A CA 1
ATOM 605 C C . VAL A 1 75 ? 33.324 6.048 -23.648 1.00 85.19 75 VAL A C 1
ATOM 607 O O . VAL A 1 75 ? 34.284 5.383 -23.250 1.00 85.19 75 VAL A O 1
ATOM 610 N N . GLN A 1 76 ? 32.496 6.671 -22.802 1.00 84.50 76 GLN A N 1
ATOM 611 C CA . GLN A 1 76 ? 32.660 6.596 -21.346 1.00 84.50 76 GLN A CA 1
ATOM 612 C C . GLN A 1 76 ? 32.547 5.153 -20.833 1.00 84.50 76 GLN A C 1
ATOM 614 O O . GLN A 1 76 ? 33.377 4.697 -20.042 1.00 84.50 76 GLN A O 1
ATOM 619 N N . HIS A 1 77 ? 31.566 4.401 -21.334 1.00 89.25 77 HIS A N 1
ATOM 620 C CA . HIS A 1 77 ? 31.387 2.996 -20.989 1.00 89.25 77 HIS A CA 1
ATOM 621 C C . HIS A 1 77 ? 32.587 2.139 -21.404 1.00 89.25 77 HIS A C 1
ATOM 623 O O . HIS A 1 77 ? 33.068 1.329 -20.616 1.00 89.25 77 HIS A O 1
ATOM 629 N N . LEU A 1 78 ? 33.112 2.335 -22.613 1.00 87.31 78 LEU A N 1
ATOM 630 C CA . LEU A 1 78 ? 34.285 1.619 -23.111 1.00 87.31 78 LEU A CA 1
ATOM 631 C C . LEU A 1 78 ? 35.536 1.895 -22.259 1.00 87.31 78 LEU A C 1
ATOM 633 O O . LEU A 1 78 ? 36.300 0.969 -21.963 1.00 87.31 78 LEU A O 1
ATOM 637 N N . ASN A 1 79 ? 35.725 3.144 -21.823 1.00 83.31 79 ASN A N 1
ATOM 638 C CA . ASN A 1 79 ? 36.803 3.514 -20.905 1.00 83.31 79 ASN A CA 1
ATOM 639 C C . ASN A 1 79 ? 36.668 2.782 -19.562 1.00 83.31 79 ASN A C 1
ATOM 641 O O . ASN A 1 79 ? 37.647 2.218 -19.069 1.00 83.31 79 ASN A O 1
ATOM 645 N N . ALA A 1 80 ? 35.459 2.712 -19.002 1.00 84.00 80 ALA A N 1
ATOM 646 C CA . ALA A 1 80 ? 35.216 2.002 -17.749 1.00 84.00 80 ALA A CA 1
ATOM 647 C C . ALA A 1 80 ? 35.377 0.483 -17.867 1.00 84.00 80 ALA A C 1
ATOM 649 O O . ALA A 1 80 ? 35.960 -0.129 -16.977 1.00 84.00 80 ALA A O 1
ATOM 650 N N . ILE A 1 81 ? 34.941 -0.130 -18.971 1.00 83.25 81 ILE A N 1
ATOM 651 C CA . ILE A 1 81 ? 35.163 -1.564 -19.230 1.00 83.25 81 ILE A CA 1
ATOM 652 C C . ILE A 1 81 ? 36.663 -1.855 -19.333 1.00 83.25 81 ILE A C 1
ATOM 654 O O . ILE A 1 81 ? 37.154 -2.823 -18.752 1.00 83.25 81 ILE A O 1
ATOM 658 N N . THR A 1 82 ? 37.411 -0.993 -20.027 1.00 80.12 82 THR A N 1
ATOM 659 C CA . THR A 1 82 ? 38.871 -1.117 -20.140 1.00 80.12 82 THR A CA 1
ATOM 660 C C . THR A 1 82 ? 39.539 -1.016 -18.766 1.00 80.12 82 THR A C 1
ATOM 662 O O . THR A 1 82 ? 40.437 -1.801 -18.463 1.00 80.12 82 THR A O 1
ATOM 665 N N . ALA A 1 83 ? 39.062 -0.110 -17.905 1.00 75.44 83 ALA A N 1
ATOM 666 C CA . ALA A 1 83 ? 39.526 0.002 -16.527 1.00 75.44 83 ALA A CA 1
ATOM 667 C C . ALA A 1 83 ? 39.168 -1.236 -15.685 1.00 75.44 83 ALA A C 1
ATOM 669 O O . ALA A 1 83 ? 40.030 -1.757 -14.985 1.00 75.44 83 ALA A O 1
ATOM 670 N N . LEU A 1 84 ? 37.942 -1.754 -15.787 1.00 76.31 84 LEU A N 1
ATOM 671 C CA . LEU A 1 84 ? 37.477 -2.945 -15.065 1.00 76.31 84 LEU A CA 1
ATOM 672 C C . LEU A 1 84 ? 38.300 -4.189 -15.382 1.00 76.31 84 LEU A C 1
ATOM 674 O O . LEU A 1 84 ? 38.767 -4.869 -14.468 1.00 76.31 84 LEU A O 1
ATOM 678 N N . MET A 1 85 ? 38.524 -4.458 -16.671 1.00 68.56 85 MET A N 1
ATOM 679 C CA . MET A 1 85 ? 39.335 -5.600 -17.094 1.00 68.56 85 MET A CA 1
ATOM 680 C C . MET A 1 85 ? 40.795 -5.479 -16.637 1.00 68.56 85 MET A C 1
ATOM 682 O O . MET A 1 85 ? 41.446 -6.496 -16.404 1.00 68.56 85 MET A O 1
ATOM 686 N N . GLY A 1 86 ? 41.309 -4.253 -16.478 1.00 62.69 86 GLY A N 1
ATOM 687 C CA . GLY A 1 86 ? 42.657 -3.992 -15.969 1.00 62.69 86 GLY A CA 1
ATOM 688 C C . GLY A 1 86 ? 42.781 -3.991 -14.437 1.00 62.69 86 GLY A C 1
ATOM 689 O O . GLY A 1 86 ? 43.834 -4.357 -13.920 1.00 62.69 86 GLY A O 1
ATOM 690 N N . ALA A 1 87 ? 41.733 -3.594 -13.705 1.00 59.50 87 ALA A N 1
ATOM 691 C CA . ALA A 1 87 ? 41.799 -3.255 -12.277 1.00 59.50 87 ALA A CA 1
ATOM 692 C C . ALA A 1 87 ? 41.392 -4.380 -11.304 1.00 59.50 87 ALA A C 1
ATOM 694 O O . ALA A 1 87 ? 41.473 -4.180 -10.094 1.00 59.50 87 ALA A O 1
ATOM 695 N N . GLN A 1 88 ? 40.953 -5.550 -11.791 1.00 60.91 88 GLN A N 1
ATOM 696 C CA . GLN A 1 88 ? 40.450 -6.666 -10.959 1.00 60.91 88 GLN A CA 1
ATOM 697 C C . GLN A 1 88 ? 39.334 -6.268 -9.964 1.00 60.91 88 GLN A C 1
ATOM 699 O O . GLN A 1 88 ? 39.105 -6.967 -8.975 1.00 60.91 88 GLN A O 1
ATOM 704 N N . GLN A 1 89 ? 38.628 -5.157 -10.199 1.00 64.69 89 GLN A N 1
ATOM 705 C CA . GLN A 1 89 ? 37.449 -4.797 -9.415 1.00 64.69 89 GLN A CA 1
ATOM 706 C C . GLN A 1 89 ? 36.225 -5.541 -9.962 1.00 64.69 89 GLN A C 1
ATOM 708 O O . GLN A 1 89 ? 36.045 -5.579 -11.179 1.00 64.69 89 GLN A O 1
ATOM 713 N N . PRO A 1 90 ? 35.378 -6.130 -9.099 1.00 73.06 90 PRO A N 1
ATOM 714 C CA . PRO A 1 90 ? 34.239 -6.914 -9.564 1.00 73.06 90 PRO A CA 1
ATOM 715 C C . PRO A 1 90 ? 33.142 -6.036 -10.179 1.00 73.06 90 PRO A C 1
ATOM 717 O O . PRO A 1 90 ? 32.421 -6.500 -11.062 1.00 73.06 90 PRO A O 1
ATOM 720 N N . GLU A 1 91 ? 33.017 -4.782 -9.733 1.00 82.69 91 GLU A N 1
ATOM 721 C CA . GLU A 1 91 ? 31.951 -3.860 -10.123 1.00 82.69 91 GLU A CA 1
ATOM 722 C C . GLU A 1 91 ? 32.440 -2.401 -10.097 1.00 82.69 91 GLU A C 1
ATOM 724 O O . GLU A 1 91 ? 33.285 -2.048 -9.275 1.00 82.69 91 GLU A O 1
ATOM 729 N N . VAL A 1 92 ? 31.887 -1.550 -10.967 1.00 86.31 92 VAL A N 1
ATOM 730 C CA . VAL A 1 92 ? 32.139 -0.097 -11.019 1.00 86.31 92 VAL A CA 1
ATOM 731 C C . VAL A 1 92 ? 30.825 0.629 -11.301 1.00 86.31 92 VAL A C 1
ATOM 733 O O . VAL A 1 92 ? 30.073 0.224 -12.182 1.00 86.31 92 VAL A O 1
ATOM 736 N N . MET A 1 93 ? 30.552 1.728 -10.593 1.00 88.44 93 MET A N 1
ATOM 737 C CA . MET A 1 93 ? 29.428 2.621 -10.885 1.00 88.44 93 MET A CA 1
ATOM 738 C C . MET A 1 93 ? 29.954 3.955 -11.413 1.00 88.44 93 MET A C 1
ATOM 740 O O . MET A 1 93 ? 30.660 4.672 -10.707 1.00 88.44 93 MET A O 1
ATOM 744 N N . LEU A 1 94 ? 29.606 4.281 -12.654 1.00 89.31 94 LEU A N 1
ATOM 745 C CA . LEU A 1 94 ? 29.857 5.589 -13.246 1.00 89.31 94 LEU A CA 1
ATOM 746 C C . LEU A 1 94 ? 28.646 6.492 -13.068 1.00 89.31 94 LEU A C 1
ATOM 748 O O . LEU A 1 94 ? 27.505 6.028 -13.051 1.00 89.31 94 LEU A O 1
ATOM 752 N N . ARG A 1 95 ? 28.913 7.791 -13.013 1.00 88.44 95 ARG A N 1
ATOM 753 C CA . ARG A 1 95 ? 27.905 8.842 -13.046 1.00 88.44 95 ARG A CA 1
ATOM 754 C C . ARG A 1 95 ? 28.227 9.779 -14.204 1.00 88.44 95 ARG A C 1
ATOM 756 O O . ARG A 1 95 ? 29.384 10.167 -14.342 1.00 88.44 95 ARG A O 1
ATOM 763 N N . SER A 1 96 ? 27.223 10.136 -14.999 1.00 86.94 96 SER A N 1
ATOM 764 C CA . SER A 1 96 ? 27.364 11.134 -16.062 1.00 86.94 96 SER A CA 1
ATOM 765 C C . SER A 1 96 ? 27.723 12.514 -15.505 1.00 86.94 96 SER A C 1
ATOM 767 O O . SER A 1 96 ? 27.496 12.813 -14.323 1.00 86.94 96 SER A O 1
ATOM 769 N N . GLU A 1 97 ? 28.246 13.377 -16.376 1.00 81.56 97 GLU A N 1
ATOM 770 C CA . GLU A 1 97 ? 28.590 14.765 -16.043 1.00 81.56 97 GLU A CA 1
ATOM 771 C C . GLU A 1 97 ? 27.372 15.558 -15.555 1.00 81.56 97 GLU A C 1
ATOM 773 O O . GLU A 1 97 ? 27.456 16.267 -14.556 1.00 81.56 97 GLU A O 1
ATOM 778 N N . ASP A 1 98 ? 26.211 15.358 -16.188 1.00 82.38 98 ASP A N 1
ATOM 779 C CA . ASP A 1 98 ? 24.934 15.968 -15.791 1.00 82.38 98 ASP A CA 1
ATOM 780 C C . ASP A 1 98 ? 24.319 15.345 -14.529 1.00 82.38 98 ASP A C 1
ATOM 782 O O . ASP A 1 98 ? 23.236 15.741 -14.097 1.00 82.38 98 ASP A O 1
ATOM 786 N N . HIS A 1 99 ? 24.995 14.350 -13.946 1.00 84.38 99 HIS A N 1
ATOM 787 C CA . HIS A 1 99 ? 24.631 13.699 -12.701 1.00 84.38 99 HIS A CA 1
ATOM 788 C C . HIS A 1 99 ? 23.319 12.897 -12.705 1.00 84.38 99 HIS A C 1
ATOM 790 O O . HIS A 1 99 ? 22.928 12.401 -11.638 1.00 84.38 99 HIS A O 1
ATOM 796 N N . ARG A 1 100 ? 22.679 12.719 -13.871 1.00 88.25 100 ARG A N 1
ATOM 797 C CA . ARG A 1 100 ? 21.361 12.077 -14.038 1.00 88.25 100 ARG A CA 1
ATOM 798 C C . ARG A 1 100 ? 21.414 10.641 -14.538 1.00 88.25 100 ARG A C 1
ATOM 800 O O . ARG A 1 100 ? 20.406 9.938 -14.415 1.00 88.25 100 ARG A O 1
ATOM 807 N N . VAL A 1 101 ? 22.539 10.196 -15.088 1.00 90.75 101 VAL A N 1
ATOM 808 C CA . VAL A 1 101 ? 22.741 8.824 -15.562 1.00 90.75 101 VAL A CA 1
ATOM 809 C C . VAL A 1 101 ? 23.738 8.116 -14.658 1.00 90.75 101 VAL A C 1
ATOM 811 O O . VAL A 1 101 ? 24.815 8.633 -14.369 1.00 90.75 101 VAL A O 1
ATOM 814 N N . PHE A 1 102 ? 23.364 6.923 -14.210 1.00 92.94 102 PHE A N 1
ATOM 815 C CA . PHE A 1 102 ? 24.227 6.017 -13.466 1.00 92.94 102 PHE A CA 1
ATOM 816 C C . PHE A 1 102 ? 24.400 4.746 -14.283 1.00 92.94 102 PHE A C 1
ATOM 818 O O . PHE A 1 102 ? 23.407 4.116 -14.649 1.00 92.94 102 PHE A O 1
ATOM 825 N N . SER A 1 103 ? 25.646 4.368 -14.543 1.00 92.50 103 SER A N 1
ATOM 826 C CA . SER A 1 103 ? 25.992 3.164 -15.298 1.00 92.50 103 SER A CA 1
ATOM 827 C C . SER A 1 103 ? 26.773 2.225 -14.395 1.00 92.50 103 SER A C 1
ATOM 829 O O . SER A 1 103 ? 27.923 2.491 -14.047 1.00 92.50 103 SER A O 1
ATOM 831 N N . HIS A 1 104 ? 26.130 1.140 -13.977 1.00 91.19 104 HIS A N 1
ATOM 832 C CA . HIS A 1 104 ? 26.717 0.116 -13.123 1.00 91.19 104 HIS A CA 1
ATOM 833 C C . HIS A 1 104 ? 27.201 -1.050 -13.975 1.00 91.19 104 HIS A C 1
ATOM 835 O O . HIS A 1 104 ? 26.431 -1.723 -14.656 1.00 91.19 104 HIS A O 1
ATOM 841 N N . PHE A 1 105 ? 28.505 -1.261 -13.945 1.00 88.06 105 PHE A N 1
ATOM 842 C CA . PHE A 1 105 ? 29.195 -2.348 -14.606 1.00 88.06 105 PHE A CA 1
ATOM 843 C C . PHE A 1 105 ? 29.499 -3.426 -13.587 1.00 88.06 105 PHE A C 1
ATOM 845 O O . PHE A 1 105 ? 29.986 -3.134 -12.494 1.00 88.06 105 PHE A O 1
ATOM 852 N N . ARG A 1 106 ? 29.279 -4.677 -13.967 1.00 84.31 106 ARG A N 1
ATOM 853 C CA . ARG A 1 106 ? 29.472 -5.814 -13.075 1.00 84.31 106 ARG A CA 1
ATOM 854 C C . ARG A 1 106 ? 30.022 -7.017 -13.815 1.00 84.31 106 ARG A C 1
ATOM 856 O O . ARG A 1 106 ? 29.573 -7.338 -14.912 1.00 84.31 106 ARG A O 1
ATOM 863 N N . SER A 1 107 ? 30.964 -7.692 -13.173 1.00 76.50 107 SER A N 1
ATOM 864 C CA . SER A 1 107 ? 31.523 -8.973 -13.596 1.00 76.50 107 SER A CA 1
ATOM 865 C C . SER A 1 107 ? 31.078 -10.074 -12.626 1.00 76.50 107 SER A C 1
ATOM 867 O O . SER A 1 107 ? 30.985 -9.856 -11.417 1.00 76.50 107 SER A O 1
ATOM 869 N N . GLY A 1 108 ? 30.762 -11.261 -13.148 1.00 69.75 108 GLY A N 1
ATOM 870 C CA . GLY A 1 108 ? 30.410 -12.440 -12.346 1.00 69.75 108 GLY A CA 1
ATOM 871 C C . GLY A 1 108 ? 28.931 -12.850 -12.359 1.00 69.75 108 GLY A C 1
ATOM 872 O O . GLY A 1 108 ? 28.033 -12.081 -12.717 1.00 69.75 108 GLY A O 1
ATOM 873 N N . ALA A 1 109 ? 28.688 -14.092 -11.923 1.00 68.19 109 ALA A N 1
ATOM 874 C CA . ALA A 1 109 ? 27.410 -14.797 -12.043 1.00 68.19 109 ALA A CA 1
ATOM 875 C C . ALA A 1 109 ? 26.236 -14.048 -11.400 1.00 68.19 109 ALA A C 1
ATOM 877 O O . ALA A 1 109 ? 26.376 -13.427 -10.346 1.00 68.19 109 ALA A O 1
ATOM 878 N N . ASN A 1 110 ? 25.079 -14.096 -12.057 1.00 75.94 110 ASN A N 1
ATOM 879 C CA . ASN A 1 110 ? 23.842 -13.493 -11.572 1.00 75.94 110 ASN A CA 1
ATOM 880 C C . ASN A 1 110 ? 23.278 -14.266 -10.369 1.00 75.94 110 ASN A C 1
ATOM 882 O O . ASN A 1 110 ? 23.402 -15.485 -10.327 1.00 75.94 110 ASN A O 1
ATOM 886 N N . TYR A 1 111 ? 22.650 -13.575 -9.414 1.00 81.56 111 TYR A N 1
ATOM 887 C CA . TYR A 1 111 ? 22.062 -14.203 -8.223 1.00 81.56 111 TYR A CA 1
ATOM 888 C C . TYR A 1 111 ? 20.749 -13.518 -7.790 1.00 81.56 111 TYR A C 1
ATOM 890 O O . TYR A 1 111 ? 20.534 -12.341 -8.127 1.00 81.56 111 TYR A O 1
ATOM 898 N N . PRO A 1 112 ? 19.866 -14.207 -7.035 1.00 83.81 112 PRO A N 1
ATOM 899 C CA . PRO A 1 112 ? 18.564 -13.663 -6.661 1.00 83.81 112 PRO A CA 1
ATOM 900 C C . PRO A 1 112 ? 18.705 -12.401 -5.802 1.00 83.81 112 PRO A C 1
ATOM 902 O O . PRO A 1 112 ? 19.501 -12.348 -4.869 1.00 83.81 112 PRO A O 1
ATOM 905 N N . GLY A 1 113 ? 17.944 -11.354 -6.125 1.00 83.69 113 GLY A N 1
ATOM 906 C CA . GLY A 1 113 ? 17.985 -10.079 -5.395 1.00 83.69 113 GLY A CA 1
ATOM 907 C C . GLY A 1 113 ? 19.113 -9.116 -5.795 1.00 83.69 113 GLY A C 1
ATOM 908 O O . GLY A 1 113 ? 19.112 -7.978 -5.329 1.00 83.69 113 GLY A O 1
ATOM 909 N N . ARG A 1 114 ? 20.019 -9.482 -6.717 1.00 86.69 114 ARG A N 1
ATOM 910 C CA . ARG A 1 114 ? 21.101 -8.586 -7.178 1.00 86.69 114 ARG A CA 1
ATOM 911 C C . ARG A 1 114 ? 20.590 -7.222 -7.660 1.00 86.69 114 ARG A C 1
ATOM 913 O O . ARG A 1 114 ? 21.098 -6.198 -7.220 1.00 86.69 114 ARG A O 1
ATOM 920 N N . LEU A 1 115 ? 19.563 -7.189 -8.518 1.00 89.81 115 LEU A N 1
ATOM 921 C CA . LEU A 1 115 ? 18.991 -5.925 -9.011 1.00 89.81 115 LEU A CA 1
ATOM 922 C C . LEU A 1 115 ? 18.436 -5.053 -7.873 1.00 89.81 115 LEU A C 1
ATOM 924 O O . LEU A 1 115 ? 18.563 -3.832 -7.917 1.00 89.81 115 LEU A O 1
ATOM 928 N N . ALA A 1 116 ? 17.840 -5.663 -6.846 1.00 88.69 116 ALA A N 1
ATOM 929 C CA . ALA A 1 116 ? 17.354 -4.918 -5.690 1.00 88.69 116 ALA A CA 1
ATOM 930 C C . ALA A 1 116 ? 18.508 -4.235 -4.940 1.00 88.69 116 ALA A C 1
ATOM 932 O O . ALA A 1 116 ? 18.373 -3.070 -4.578 1.00 88.69 116 ALA A O 1
ATOM 933 N N . ASN A 1 117 ? 19.649 -4.919 -4.793 1.00 87.56 117 ASN A N 1
ATOM 934 C CA . ASN A 1 117 ? 20.853 -4.363 -4.168 1.00 87.56 117 ASN A CA 1
ATOM 935 C C . ASN A 1 117 ? 21.434 -3.193 -4.976 1.00 87.56 117 ASN A C 1
ATOM 937 O O . ASN A 1 117 ? 21.840 -2.192 -4.394 1.00 87.56 117 ASN A O 1
ATOM 941 N N . VAL A 1 118 ? 21.452 -3.289 -6.311 1.00 89.19 118 VAL A N 1
ATOM 942 C CA . VAL A 1 118 ? 21.924 -2.187 -7.171 1.00 89.19 118 VAL A CA 1
ATOM 943 C C . VAL A 1 118 ? 21.002 -0.973 -7.051 1.00 89.19 118 VAL A C 1
ATOM 945 O O . VAL A 1 118 ? 21.474 0.147 -6.879 1.00 89.19 118 VAL A O 1
ATOM 948 N N . LEU A 1 119 ? 19.681 -1.183 -7.084 1.00 90.44 119 LEU A N 1
ATOM 949 C CA . LEU A 1 119 ? 18.702 -0.104 -6.910 1.00 90.44 119 LEU A CA 1
ATOM 950 C C . LEU A 1 119 ? 18.818 0.570 -5.535 1.00 90.44 119 LEU A C 1
ATOM 952 O O . LEU A 1 119 ? 18.587 1.775 -5.437 1.00 90.44 119 LEU A O 1
ATOM 956 N N . ASP A 1 120 ? 19.198 -0.177 -4.499 1.00 87.00 120 ASP A N 1
ATOM 957 C CA . ASP A 1 120 ? 19.403 0.349 -3.147 1.00 87.00 120 ASP A CA 1
ATOM 958 C C . ASP A 1 120 ? 20.570 1.348 -3.071 1.00 87.00 120 ASP A C 1
ATOM 960 O O . ASP A 1 120 ? 20.468 2.376 -2.407 1.00 87.00 120 ASP A O 1
ATOM 964 N N . GLN A 1 121 ? 21.640 1.104 -3.837 1.00 87.62 121 GLN A N 1
ATOM 965 C CA . GLN A 1 121 ? 22.823 1.975 -3.896 1.00 87.62 121 GLN A CA 1
ATOM 966 C C . GLN A 1 121 ? 22.578 3.298 -4.640 1.00 87.62 121 GLN A C 1
ATOM 968 O O . GLN A 1 121 ? 23.349 4.247 -4.493 1.00 87.62 121 GLN A O 1
ATOM 973 N N . LEU A 1 122 ? 21.523 3.381 -5.456 1.00 89.50 122 LEU A N 1
ATOM 974 C CA . LEU A 1 122 ? 21.200 4.589 -6.213 1.00 89.50 122 LEU A CA 1
ATOM 975 C C . LEU A 1 122 ? 20.551 5.656 -5.322 1.00 89.50 122 LEU A C 1
ATOM 977 O O . LEU A 1 122 ? 19.828 5.322 -4.378 1.00 89.50 122 LEU A O 1
ATOM 981 N N . PRO A 1 123 ? 20.670 6.953 -5.658 1.00 87.75 123 PRO A N 1
ATOM 982 C CA . PRO A 1 123 ? 19.884 7.986 -4.990 1.00 87.75 123 PRO A CA 1
ATOM 983 C C . PRO A 1 123 ? 18.375 7.737 -5.164 1.00 87.75 123 PRO A C 1
ATOM 985 O O . PRO A 1 123 ? 17.929 7.086 -6.111 1.00 87.75 123 PRO A O 1
ATOM 988 N N . GLN A 1 124 ? 17.556 8.219 -4.227 1.00 81.81 124 GLN A N 1
ATOM 989 C CA . GLN A 1 124 ? 16.090 8.158 -4.361 1.00 81.81 124 GLN A CA 1
ATOM 990 C C . GLN A 1 124 ? 15.587 9.145 -5.422 1.00 81.81 124 GLN A C 1
ATOM 992 O O . GLN A 1 124 ? 14.748 8.804 -6.258 1.00 81.81 124 GLN A O 1
ATOM 997 N N . THR A 1 125 ? 16.166 10.344 -5.427 1.00 85.94 125 THR A N 1
ATOM 998 C CA . THR A 1 125 ? 15.926 11.396 -6.417 1.00 85.94 125 THR A CA 1
ATOM 999 C C . THR A 1 125 ? 17.232 12.094 -6.770 1.00 85.94 125 THR A C 1
ATOM 1001 O O . THR A 1 125 ? 18.112 12.213 -5.919 1.00 85.94 125 THR A O 1
ATOM 1004 N N . VAL A 1 126 ? 17.322 12.623 -7.986 1.00 86.31 126 VAL A N 1
ATOM 1005 C CA . VAL A 1 126 ? 18.380 13.547 -8.421 1.00 86.31 126 VAL A CA 1
ATOM 1006 C C . VAL A 1 126 ? 17.698 14.844 -8.825 1.00 86.31 126 VAL A C 1
ATOM 1008 O O . VAL A 1 126 ? 16.807 14.804 -9.666 1.00 86.31 126 VAL A O 1
ATOM 1011 N N . ASP A 1 127 ? 18.043 15.967 -8.193 1.00 85.69 127 ASP A N 1
ATOM 1012 C CA . ASP A 1 127 ? 17.399 17.273 -8.419 1.00 85.69 127 ASP A CA 1
ATOM 1013 C C . ASP A 1 127 ? 15.861 17.220 -8.323 1.00 85.69 127 ASP A C 1
ATOM 1015 O O . ASP A 1 127 ? 15.140 17.724 -9.182 1.00 85.69 127 ASP A O 1
ATOM 1019 N N . ASN A 1 128 ? 15.343 16.542 -7.289 1.00 82.31 128 ASN A N 1
ATOM 1020 C CA . ASN A 1 128 ? 13.913 16.239 -7.088 1.00 82.31 128 ASN A CA 1
ATOM 1021 C C . ASN A 1 128 ? 13.258 15.382 -8.187 1.00 82.31 128 ASN A C 1
ATOM 1023 O O . ASN A 1 128 ? 12.048 15.157 -8.165 1.00 82.31 128 ASN A O 1
ATOM 1027 N N . ALA A 1 129 ? 14.040 14.863 -9.129 1.00 86.44 129 ALA A N 1
ATOM 1028 C CA . ALA A 1 129 ? 13.565 14.021 -10.208 1.00 86.44 129 ALA A CA 1
ATOM 1029 C C . ALA A 1 129 ? 13.703 12.536 -9.845 1.00 86.44 129 ALA A C 1
ATOM 1031 O O . ALA A 1 129 ? 14.711 12.098 -9.288 1.00 86.44 129 ALA A O 1
ATOM 1032 N N . THR A 1 130 ? 12.682 11.743 -10.166 1.00 89.56 130 THR A N 1
ATOM 1033 C CA . THR A 1 130 ? 12.668 10.297 -9.909 1.00 89.56 130 THR A CA 1
ATOM 1034 C C . THR A 1 130 ? 13.328 9.517 -11.043 1.00 89.56 130 THR A C 1
ATOM 1036 O O . THR A 1 130 ? 13.511 10.029 -12.151 1.00 89.56 130 THR A O 1
ATOM 1039 N N . LEU A 1 131 ? 13.625 8.241 -10.790 1.00 92.50 131 LEU A N 1
ATOM 1040 C CA . LEU A 1 131 ? 14.034 7.297 -11.828 1.00 92.50 131 LEU A CA 1
ATOM 1041 C C . LEU A 1 131 ? 12.975 7.248 -12.938 1.00 92.50 131 LEU A C 1
ATOM 1043 O O . LEU A 1 131 ? 11.801 6.996 -12.665 1.00 92.50 131 LEU A O 1
ATOM 1047 N N . ALA A 1 132 ? 13.388 7.506 -14.175 1.00 92.50 132 ALA A N 1
ATOM 1048 C CA . ALA A 1 132 ? 12.499 7.583 -15.332 1.00 92.50 132 ALA A CA 1
ATOM 1049 C C . ALA A 1 132 ? 12.769 6.474 -16.349 1.00 92.50 132 ALA A C 1
ATOM 1051 O O . ALA A 1 132 ? 11.874 6.107 -17.115 1.00 92.50 132 ALA A O 1
ATOM 1052 N N . ARG A 1 133 ? 13.994 5.934 -16.353 1.00 93.50 133 ARG A N 1
ATOM 1053 C CA . ARG A 1 133 ? 14.361 4.809 -17.201 1.00 93.50 133 ARG A CA 1
ATOM 1054 C C . ARG A 1 133 ? 15.389 3.887 -16.558 1.00 93.50 133 ARG A C 1
ATOM 1056 O O . ARG A 1 133 ? 16.339 4.354 -15.937 1.00 93.50 133 ARG A O 1
ATOM 1063 N N . VAL A 1 134 ? 15.230 2.589 -16.809 1.00 93.50 134 VAL A N 1
ATOM 1064 C CA . VAL A 1 134 ? 16.248 1.558 -16.559 1.00 93.50 134 VAL A CA 1
ATOM 1065 C C . VAL A 1 134 ? 16.458 0.733 -17.820 1.00 93.50 134 VAL A C 1
ATOM 1067 O O . VAL A 1 134 ? 15.483 0.379 -18.487 1.00 93.50 134 VAL A O 1
ATOM 1070 N N . LYS A 1 135 ? 17.713 0.412 -18.141 1.00 90.50 135 LYS A N 1
ATOM 1071 C CA . LYS A 1 135 ? 18.077 -0.582 -19.155 1.00 90.50 135 LYS A CA 1
ATOM 1072 C C . LYS A 1 135 ? 19.219 -1.450 -18.650 1.00 90.50 135 LYS A C 1
ATOM 1074 O O . LYS A 1 135 ? 20.300 -0.941 -18.385 1.00 90.50 135 LYS A O 1
ATOM 1079 N N . ILE A 1 136 ? 18.970 -2.749 -18.557 1.00 88.69 136 ILE A N 1
ATOM 1080 C CA . ILE A 1 136 ? 19.983 -3.745 -18.210 1.00 88.69 136 ILE A CA 1
ATOM 1081 C C . ILE A 1 136 ? 20.407 -4.481 -19.473 1.00 88.69 136 ILE A C 1
ATOM 1083 O O . ILE A 1 136 ? 19.566 -5.013 -20.205 1.00 88.69 136 ILE A O 1
ATOM 1087 N N . PHE A 1 137 ? 21.712 -4.519 -19.703 1.00 85.75 137 PHE A N 1
ATOM 1088 C CA . PHE A 1 137 ? 22.358 -5.261 -20.769 1.00 85.75 137 PHE A CA 1
ATOM 1089 C C . PHE A 1 137 ? 23.262 -6.330 -20.165 1.00 85.75 137 PHE A C 1
ATOM 1091 O O . PHE A 1 137 ? 23.924 -6.102 -19.157 1.00 85.75 137 PHE A O 1
ATOM 1098 N N . THR A 1 138 ? 23.321 -7.473 -20.833 1.00 81.69 138 THR A N 1
ATOM 1099 C CA . THR A 1 138 ? 24.289 -8.531 -20.554 1.00 81.69 138 THR A CA 1
ATOM 1100 C C . THR A 1 138 ? 25.036 -8.801 -21.852 1.00 81.69 138 THR A C 1
ATOM 1102 O O . THR A 1 138 ? 24.415 -8.787 -22.924 1.00 81.69 138 THR A O 1
ATOM 1105 N N . SER A 1 139 ? 26.354 -8.970 -21.774 1.00 83.06 139 SER A N 1
ATOM 1106 C CA . SER A 1 139 ? 27.167 -9.378 -22.918 1.00 83.06 139 SER A CA 1
ATOM 1107 C C . SER A 1 139 ? 26.754 -10.769 -23.408 1.00 83.06 139 SER A C 1
ATOM 1109 O O . SER A 1 139 ? 26.204 -11.572 -22.662 1.00 83.06 139 SER A O 1
ATOM 1111 N N . LEU A 1 140 ? 27.001 -11.062 -24.684 1.00 77.56 140 LEU A N 1
ATOM 1112 C CA . LEU A 1 140 ? 26.634 -12.339 -25.307 1.00 77.56 140 LEU A CA 1
ATOM 1113 C C . LEU A 1 140 ? 27.367 -13.548 -24.709 1.00 77.56 140 LEU A C 1
ATOM 1115 O O . LEU A 1 140 ? 26.905 -14.671 -24.873 1.00 77.56 140 LEU A O 1
ATOM 1119 N N . ASP A 1 141 ? 28.491 -13.310 -24.039 1.00 77.06 141 ASP A N 1
ATOM 1120 C CA . ASP A 1 141 ? 29.296 -14.307 -23.334 1.00 77.06 141 ASP A CA 1
ATOM 1121 C C . ASP A 1 141 ? 29.044 -14.327 -21.812 1.00 77.06 141 ASP A C 1
ATOM 1123 O O . ASP A 1 141 ? 29.802 -14.960 -21.081 1.00 77.06 141 ASP A O 1
ATOM 1127 N N . ASP A 1 142 ? 28.026 -13.600 -21.330 1.00 75.31 142 ASP A N 1
ATOM 1128 C CA . ASP A 1 142 ? 27.647 -13.447 -19.915 1.00 75.31 142 ASP A CA 1
ATOM 1129 C C . ASP A 1 142 ? 28.760 -12.935 -18.975 1.00 75.31 142 ASP A C 1
ATOM 1131 O O . ASP A 1 142 ? 28.612 -12.938 -17.749 1.00 75.31 142 ASP A O 1
ATOM 1135 N N . SER A 1 143 ? 29.874 -12.443 -19.523 1.00 78.94 143 SER A N 1
ATOM 1136 C CA . SER A 1 143 ? 31.018 -11.977 -18.733 1.00 78.94 143 SER A CA 1
ATOM 1137 C C . SER A 1 143 ? 30.833 -10.573 -18.140 1.00 78.94 143 SER A C 1
ATOM 1139 O O . SER A 1 143 ? 31.457 -10.253 -17.123 1.00 78.94 143 SER A O 1
ATOM 1141 N N . LEU A 1 144 ? 29.954 -9.750 -18.728 1.00 84.19 144 LEU A N 1
ATOM 1142 C CA . LEU A 1 144 ? 29.694 -8.372 -18.314 1.00 84.19 144 LEU A CA 1
ATOM 1143 C C . LEU A 1 144 ? 28.191 -8.075 -18.239 1.00 84.19 144 LEU A C 1
ATOM 1145 O O . LEU A 1 144 ? 27.456 -8.216 -19.217 1.00 84.19 144 LEU A O 1
ATOM 1149 N N . GLY A 1 145 ? 27.751 -7.566 -17.090 1.00 85.94 145 GLY A N 1
ATOM 1150 C CA . GLY A 1 145 ? 26.478 -6.863 -16.942 1.00 85.94 145 GLY A CA 1
ATOM 1151 C C . GLY A 1 145 ? 26.686 -5.350 -16.960 1.00 85.94 145 GLY A C 1
ATOM 1152 O O . GLY A 1 145 ? 27.632 -4.847 -16.353 1.00 85.94 145 GLY A O 1
ATOM 1153 N N . LEU A 1 146 ? 25.795 -4.634 -17.639 1.00 89.12 146 LEU A N 1
ATOM 1154 C CA . LEU A 1 146 ? 25.743 -3.176 -17.673 1.00 89.12 146 LEU A CA 1
ATOM 1155 C C . LEU A 1 146 ? 24.314 -2.704 -17.400 1.00 89.12 146 LEU A C 1
ATOM 1157 O O . LEU A 1 146 ? 23.429 -2.838 -18.248 1.00 89.12 146 LEU A O 1
ATOM 1161 N N . ASP A 1 147 ? 24.114 -2.112 -16.231 1.00 91.31 147 ASP A N 1
ATOM 1162 C CA . ASP A 1 147 ? 22.831 -1.607 -15.766 1.00 91.31 147 ASP A CA 1
ATOM 1163 C C . ASP A 1 147 ? 22.848 -0.070 -15.831 1.00 91.31 147 ASP A C 1
ATOM 1165 O O . ASP A 1 147 ? 23.649 0.583 -15.165 1.00 91.31 147 ASP A O 1
ATOM 1169 N N . ILE A 1 148 ? 21.984 0.523 -16.657 1.00 92.31 148 ILE A N 1
ATOM 1170 C CA . ILE A 1 148 ? 21.924 1.973 -16.888 1.00 92.31 148 ILE A CA 1
ATOM 1171 C C . ILE A 1 148 ? 20.628 2.530 -16.304 1.00 92.31 148 ILE A C 1
ATOM 1173 O O . ILE A 1 148 ? 19.529 2.120 -16.691 1.00 92.31 148 ILE A O 1
ATOM 1177 N N . PHE A 1 149 ? 20.760 3.504 -15.408 1.00 94.25 149 PHE A N 1
ATOM 1178 C CA . PHE A 1 149 ? 19.674 4.152 -14.681 1.00 94.25 149 PHE A CA 1
ATOM 1179 C C . PHE A 1 149 ? 19.659 5.639 -15.014 1.00 94.25 149 PHE A C 1
ATOM 1181 O O . PHE A 1 149 ? 20.641 6.335 -14.774 1.00 94.25 149 PHE A O 1
ATOM 1188 N N . ARG A 1 150 ? 18.543 6.146 -15.542 1.00 93.50 150 ARG A N 1
ATOM 1189 C CA . ARG A 1 150 ? 18.392 7.566 -15.881 1.00 93.50 150 ARG A CA 1
ATOM 1190 C C . ARG A 1 150 ? 17.278 8.207 -15.060 1.00 93.50 150 ARG A C 1
ATOM 1192 O O . ARG A 1 150 ? 16.137 7.732 -15.052 1.00 93.50 150 ARG A O 1
ATOM 1199 N N . PHE A 1 151 ? 17.621 9.298 -14.385 1.00 93.19 151 PHE A N 1
ATOM 1200 C CA . PHE A 1 151 ? 16.721 10.114 -13.579 1.00 93.19 151 PHE A CA 1
ATOM 1201 C C . PHE A 1 151 ? 16.195 11.309 -14.377 1.00 93.19 151 PHE A C 1
ATOM 1203 O O . PHE A 1 151 ? 16.885 11.877 -15.223 1.00 93.19 151 PHE A O 1
ATOM 1210 N N . GLY A 1 152 ? 14.958 11.698 -14.079 1.00 89.12 152 GLY A N 1
ATOM 1211 C CA . GLY A 1 152 ? 14.331 12.897 -14.621 1.00 89.12 152 GLY A CA 1
ATOM 1212 C C . GLY A 1 152 ? 13.732 12.781 -16.017 1.00 89.12 152 GLY A C 1
ATOM 1213 O O . GLY A 1 152 ? 13.751 11.736 -16.674 1.00 89.12 152 GLY A O 1
ATOM 1214 N N . GLN A 1 153 ? 13.091 13.877 -16.424 1.00 81.25 153 GLN A N 1
ATOM 1215 C CA . GLN A 1 153 ? 12.252 13.913 -17.613 1.00 81.25 153 GLN A CA 1
ATOM 1216 C C . GLN A 1 153 ? 13.072 13.629 -18.874 1.00 81.25 153 GLN A C 1
ATOM 1218 O O . GLN A 1 153 ? 14.141 14.190 -19.081 1.00 81.25 153 GLN A O 1
ATOM 1223 N N . GLN A 1 154 ? 12.545 12.727 -19.698 1.00 85.88 154 GLN A N 1
ATOM 1224 C CA . GLN A 1 154 ? 13.086 12.408 -21.013 1.00 85.88 154 GLN A CA 1
ATOM 1225 C C . GLN A 1 154 ? 12.404 13.266 -22.080 1.00 85.88 154 GLN A C 1
ATOM 1227 O O . GLN A 1 154 ? 11.262 13.696 -21.880 1.00 85.88 154 GLN A O 1
ATOM 1232 N N . GLU A 1 155 ? 13.075 13.436 -23.220 1.00 90.06 155 GLU A N 1
ATOM 1233 C CA . GLU A 1 155 ? 12.504 14.097 -24.397 1.00 90.06 155 GLU A CA 1
ATOM 1234 C C . GLU A 1 155 ? 11.139 13.482 -24.754 1.00 90.06 155 GLU A C 1
ATOM 1236 O O . GLU A 1 155 ? 11.041 12.256 -24.919 1.00 90.06 155 GLU A O 1
ATOM 1241 N N . PRO A 1 156 ? 10.061 14.287 -24.790 1.00 93.31 156 PRO A N 1
ATOM 1242 C CA . PRO A 1 156 ? 8.728 13.794 -25.097 1.00 93.31 156 PRO A CA 1
ATOM 1243 C C . PRO A 1 156 ? 8.649 13.364 -26.561 1.00 93.31 156 PRO A C 1
ATOM 1245 O O . PRO A 1 156 ? 9.226 14.007 -27.429 1.00 93.31 156 PRO A O 1
ATOM 1248 N N . PHE A 1 157 ? 7.883 12.312 -26.844 1.00 95.38 157 PHE A N 1
ATOM 1249 C CA . PHE A 1 157 ? 7.602 11.937 -28.225 1.00 95.38 157 PHE A CA 1
ATOM 1250 C C . PHE A 1 157 ? 6.681 12.984 -28.868 1.00 95.38 157 PHE A C 1
ATOM 1252 O O . PHE A 1 157 ? 5.547 13.166 -28.421 1.00 95.38 157 PHE A O 1
ATOM 1259 N N . LEU A 1 158 ? 7.169 13.669 -29.907 1.00 94.56 158 LEU A N 1
ATOM 1260 C CA . LEU A 1 158 ? 6.432 14.741 -30.597 1.00 94.56 158 LEU A CA 1
ATOM 1261 C C . LEU A 1 158 ? 6.084 14.406 -32.053 1.00 94.56 158 LEU A C 1
ATOM 1263 O O . LEU A 1 158 ? 5.399 15.189 -32.710 1.00 94.56 158 LEU A O 1
ATOM 1267 N N . ASN A 1 159 ? 6.538 13.254 -32.559 1.00 93.88 159 ASN A N 1
ATOM 1268 C CA . ASN A 1 159 ? 6.354 12.836 -33.952 1.00 93.88 159 ASN A CA 1
ATOM 1269 C C . ASN A 1 159 ? 6.917 13.850 -34.975 1.00 93.88 159 ASN A C 1
ATOM 1271 O O . ASN A 1 159 ? 6.331 14.078 -36.035 1.00 93.88 159 ASN A O 1
ATOM 1275 N N . GLN A 1 160 ? 8.046 14.485 -34.653 1.00 93.31 160 GLN A N 1
ATOM 1276 C CA . GLN A 1 160 ? 8.644 15.545 -35.473 1.00 93.31 160 GLN A CA 1
ATOM 1277 C C . GLN A 1 160 ? 9.826 15.036 -36.299 1.00 93.31 160 GLN A C 1
ATOM 1279 O O . GLN A 1 160 ? 9.970 15.407 -37.466 1.00 93.31 160 GLN A O 1
ATOM 1284 N N . THR A 1 161 ? 10.650 14.161 -35.723 1.00 94.19 161 THR A N 1
ATOM 1285 C CA . THR A 1 161 ? 11.841 13.626 -36.401 1.00 94.19 161 THR A CA 1
ATOM 1286 C C . THR A 1 161 ? 11.491 12.462 -37.334 1.00 94.19 161 THR A C 1
ATOM 1288 O O . THR A 1 161 ? 10.529 11.731 -37.102 1.00 94.19 161 THR A O 1
ATOM 1291 N N . GLU A 1 162 ? 12.294 12.223 -38.374 1.00 93.00 162 GLU A N 1
ATOM 1292 C CA . GLU A 1 162 ? 12.082 11.080 -39.285 1.00 93.00 162 GLU A CA 1
ATOM 1293 C C . GLU A 1 162 ? 12.148 9.726 -38.560 1.00 93.00 162 GLU A C 1
ATOM 1295 O O . GLU A 1 162 ? 11.371 8.814 -38.857 1.00 93.00 162 GLU A O 1
ATOM 1300 N N . GLY A 1 163 ? 13.010 9.611 -37.543 1.00 90.88 163 GLY A N 1
ATOM 1301 C CA . GLY A 1 163 ? 13.068 8.428 -36.683 1.00 90.88 163 GLY A CA 1
ATOM 1302 C C . GLY A 1 163 ? 11.767 8.206 -35.905 1.00 90.88 163 GLY A C 1
ATOM 1303 O O . GLY A 1 163 ? 11.279 7.081 -35.824 1.00 90.88 163 GLY A O 1
ATOM 1304 N N . GLU A 1 164 ? 11.159 9.274 -35.374 1.00 94.19 164 GLU A N 1
ATOM 1305 C CA . GLU A 1 164 ? 9.860 9.192 -34.693 1.00 94.19 164 GLU A CA 1
ATOM 1306 C C . GLU A 1 164 ? 8.726 8.812 -35.649 1.00 94.19 164 GLU A C 1
ATOM 1308 O O . GLU A 1 164 ? 7.934 7.927 -35.323 1.00 94.19 164 GLU A O 1
ATOM 1313 N N . LYS A 1 165 ? 8.672 9.421 -36.840 1.00 95.69 165 LYS A N 1
ATOM 1314 C CA . LYS A 1 165 ? 7.650 9.117 -37.857 1.00 95.69 165 LYS A CA 1
ATOM 1315 C C . LYS A 1 165 ? 7.731 7.669 -38.332 1.00 95.69 165 LYS A C 1
ATOM 1317 O O . LYS A 1 165 ? 6.701 7.006 -38.489 1.00 95.69 165 LYS A O 1
ATOM 1322 N N . THR A 1 166 ? 8.950 7.165 -38.522 1.00 95.62 166 THR A N 1
ATOM 1323 C CA . THR A 1 166 ? 9.201 5.770 -38.907 1.00 95.62 166 THR A CA 1
ATOM 1324 C C . THR A 1 166 ? 8.746 4.815 -37.806 1.00 95.62 166 THR A C 1
ATOM 1326 O O . THR A 1 166 ? 7.995 3.876 -38.076 1.00 95.62 166 THR A O 1
ATOM 1329 N N . ALA A 1 167 ? 9.131 5.083 -36.553 1.00 94.25 167 ALA A N 1
ATOM 1330 C CA . ALA A 1 167 ? 8.722 4.274 -35.409 1.00 94.25 167 ALA A CA 1
ATOM 1331 C C . ALA A 1 167 ? 7.197 4.258 -35.241 1.00 94.25 167 ALA A C 1
ATOM 1333 O O . ALA A 1 167 ? 6.602 3.186 -35.146 1.00 94.25 167 ALA A O 1
ATOM 1334 N N . ARG A 1 168 ? 6.548 5.429 -35.306 1.00 96.44 168 ARG A N 1
ATOM 1335 C CA . ARG A 1 168 ? 5.086 5.552 -35.267 1.00 96.44 168 ARG A CA 1
ATOM 1336 C C . ARG A 1 168 ? 4.417 4.714 -36.348 1.00 96.44 168 ARG A C 1
ATOM 1338 O O . ARG A 1 168 ? 3.487 3.977 -36.045 1.00 96.44 168 ARG A O 1
ATOM 1345 N N . SER A 1 169 ? 4.880 4.820 -37.593 1.00 96.69 169 SER A N 1
ATOM 1346 C CA . SER A 1 169 ? 4.285 4.100 -38.726 1.00 96.69 169 SER A CA 1
ATOM 1347 C C . SER A 1 169 ? 4.413 2.585 -38.559 1.00 96.69 169 SER A C 1
ATOM 1349 O O . SER A 1 169 ? 3.447 1.861 -38.784 1.00 96.69 169 SER A O 1
ATOM 1351 N N . SER A 1 170 ? 5.572 2.116 -38.088 1.00 96.50 170 SER A N 1
ATOM 1352 C CA . SER A 1 170 ? 5.810 0.704 -37.767 1.00 96.50 170 SER A CA 1
ATOM 1353 C C . SER A 1 170 ? 4.882 0.198 -36.654 1.00 96.50 170 SER A C 1
ATOM 1355 O O . SER A 1 170 ? 4.243 -0.844 -36.800 1.00 96.50 170 SER A O 1
ATOM 1357 N N . ILE A 1 171 ? 4.731 0.967 -35.570 1.00 96.88 171 ILE A N 1
ATOM 1358 C CA . ILE A 1 171 ? 3.855 0.618 -34.440 1.00 96.88 171 ILE A CA 1
ATOM 1359 C C . ILE A 1 171 ? 2.382 0.610 -34.861 1.00 96.88 171 ILE A C 1
ATOM 1361 O O . ILE A 1 171 ? 1.666 -0.334 -34.535 1.00 96.88 171 ILE A O 1
ATOM 1365 N N . GLN A 1 172 ? 1.935 1.623 -35.607 1.00 97.31 172 GLN A N 1
ATOM 1366 C CA . GLN A 1 172 ? 0.572 1.708 -36.141 1.00 97.31 172 GLN A CA 1
ATOM 1367 C C . GLN A 1 172 ? 0.250 0.520 -37.045 1.00 97.31 172 GLN A C 1
ATOM 1369 O O . GLN A 1 172 ? -0.786 -0.121 -36.882 1.00 97.31 172 GLN A O 1
ATOM 1374 N N . HIS A 1 173 ? 1.161 0.191 -37.964 1.00 97.50 173 HIS A N 1
ATOM 1375 C CA . HIS A 1 173 ? 1.005 -0.962 -38.840 1.00 97.50 173 HIS A CA 1
ATOM 1376 C C . HIS A 1 173 ? 0.860 -2.256 -38.033 1.00 97.50 173 HIS A C 1
ATOM 1378 O O . HIS A 1 173 ? -0.105 -2.990 -38.225 1.00 97.50 173 HIS A O 1
ATOM 1384 N N . PHE A 1 174 ? 1.756 -2.489 -37.072 1.00 96.56 174 PHE A N 1
ATOM 1385 C CA . PHE A 1 174 ? 1.734 -3.684 -36.233 1.00 96.56 174 PHE A CA 1
ATOM 1386 C C . PHE A 1 174 ? 0.464 -3.792 -35.366 1.00 96.56 174 PHE A C 1
ATOM 1388 O O . PHE A 1 174 ? -0.130 -4.866 -35.271 1.00 96.56 174 PHE A O 1
ATOM 1395 N N . CYS A 1 175 ? -0.003 -2.685 -34.777 1.00 96.75 175 CYS A N 1
ATOM 1396 C CA . CYS A 1 175 ? -1.275 -2.653 -34.045 1.00 96.75 175 CYS A CA 1
ATOM 1397 C C . CYS A 1 175 ? -2.466 -2.945 -34.974 1.00 96.75 175 CYS A C 1
ATOM 1399 O O . CYS A 1 175 ? -3.370 -3.687 -34.596 1.00 96.75 175 CYS A O 1
ATOM 1401 N N . GLY A 1 176 ? -2.440 -2.433 -36.209 1.00 96.62 176 GLY A N 1
ATOM 1402 C CA . GLY A 1 176 ? -3.435 -2.746 -37.236 1.00 96.62 176 GLY A CA 1
ATOM 1403 C C . GLY A 1 176 ? -3.453 -4.228 -37.619 1.00 96.62 176 GLY A C 1
ATOM 1404 O O . GLY A 1 176 ? -4.525 -4.808 -37.784 1.00 96.62 176 GLY A O 1
ATOM 1405 N N . GLU A 1 177 ? -2.287 -4.876 -37.690 1.00 97.00 177 GLU A N 1
ATOM 1406 C CA . GLU A 1 177 ? -2.201 -6.321 -37.919 1.00 97.00 177 GLU A CA 1
ATOM 1407 C C . GLU A 1 177 ? -2.831 -7.127 -36.776 1.00 97.00 177 GLU A C 1
ATOM 1409 O O . GLU A 1 177 ? -3.601 -8.054 -37.044 1.00 97.00 177 GLU A O 1
ATOM 1414 N N . ILE A 1 178 ? -2.570 -6.756 -35.516 1.00 95.38 178 ILE A N 1
ATOM 1415 C CA . ILE A 1 178 ? -3.257 -7.351 -34.358 1.00 95.38 178 ILE A CA 1
ATOM 1416 C C . ILE A 1 178 ? -4.766 -7.167 -34.513 1.00 95.38 178 ILE A C 1
ATOM 1418 O O . ILE A 1 178 ? -5.503 -8.150 -34.469 1.00 95.38 178 ILE A O 1
ATOM 1422 N N . GLN A 1 179 ? -5.220 -5.940 -34.782 1.00 94.44 179 GLN A N 1
ATOM 1423 C CA . GLN A 1 179 ? -6.639 -5.610 -34.904 1.00 94.44 179 GLN A CA 1
ATOM 1424 C C . GLN A 1 179 ? -7.344 -6.377 -36.035 1.00 94.44 179 GLN A C 1
ATOM 1426 O O . GLN A 1 179 ? -8.520 -6.710 -35.912 1.00 94.44 179 GLN A O 1
ATOM 1431 N N . SER A 1 180 ? -6.623 -6.702 -37.113 1.00 95.69 180 SER A N 1
ATOM 1432 C CA . SER A 1 180 ? -7.127 -7.509 -38.234 1.00 95.69 180 SER A CA 1
ATOM 1433 C C . SER A 1 180 ? -7.273 -9.006 -37.920 1.00 95.69 180 SER A C 1
ATOM 1435 O O . SER A 1 180 ? -7.814 -9.753 -38.731 1.00 95.69 180 SER A O 1
ATOM 1437 N N . GLY A 1 181 ? -6.785 -9.458 -36.760 1.00 93.44 181 GLY A N 1
ATOM 1438 C CA . GLY A 1 181 ? -6.806 -10.862 -36.355 1.00 93.44 181 GLY A CA 1
ATOM 1439 C C . GLY A 1 181 ? -5.624 -11.689 -36.868 1.00 93.44 181 GLY A C 1
ATOM 1440 O O . GLY A 1 181 ? -5.629 -12.904 -36.685 1.00 93.44 181 GLY A O 1
ATOM 1441 N N . LYS A 1 182 ? -4.584 -11.068 -37.452 1.00 94.88 182 LYS A N 1
ATOM 1442 C CA . LYS A 1 182 ? -3.397 -11.770 -37.989 1.00 94.88 182 LYS A CA 1
ATOM 1443 C C . LYS A 1 182 ? -2.736 -12.705 -36.967 1.00 94.88 182 LYS A C 1
ATOM 1445 O O . LYS A 1 182 ? -2.223 -13.755 -37.340 1.00 94.88 182 LYS A O 1
ATOM 1450 N N . TYR A 1 183 ? -2.751 -12.321 -35.690 1.00 91.56 183 TYR A N 1
ATOM 1451 C CA . TYR A 1 183 ? -2.122 -13.056 -34.585 1.00 91.56 183 TYR A CA 1
ATOM 1452 C C . TYR A 1 183 ? -3.137 -13.735 -33.647 1.00 91.56 183 TYR A C 1
ATOM 1454 O O . TYR A 1 183 ? -2.787 -14.107 -32.527 1.00 91.56 183 TYR A O 1
ATOM 1462 N N . ALA A 1 184 ? -4.398 -13.878 -34.066 1.00 90.25 184 ALA A N 1
ATOM 1463 C CA . ALA A 1 184 ? -5.453 -14.432 -33.221 1.00 90.25 184 ALA A CA 1
ATOM 1464 C C . ALA A 1 184 ? -5.107 -15.848 -32.718 1.00 90.25 184 ALA A C 1
ATOM 1466 O O . ALA A 1 184 ? -4.679 -16.709 -33.484 1.00 90.25 184 ALA A O 1
ATOM 1467 N N . GLY A 1 185 ? -5.301 -16.084 -31.417 1.00 85.38 185 GLY A N 1
ATOM 1468 C CA . GLY A 1 185 ? -5.019 -17.370 -30.768 1.00 85.38 185 GLY A CA 1
ATOM 1469 C C . GLY A 1 185 ? -3.547 -17.616 -30.417 1.00 85.38 185 GLY A C 1
ATOM 1470 O O . GLY A 1 185 ? -3.248 -18.634 -29.796 1.00 85.38 185 GLY A O 1
ATOM 1471 N N . ASN A 1 186 ? -2.630 -16.704 -30.763 1.00 87.56 186 ASN A N 1
ATOM 1472 C CA . ASN A 1 186 ? -1.230 -16.810 -30.366 1.00 87.56 186 ASN A CA 1
ATOM 1473 C C . ASN A 1 186 ? -0.985 -16.089 -29.022 1.00 87.56 186 ASN A C 1
ATOM 1475 O O . ASN A 1 186 ? -1.077 -14.862 -28.979 1.00 87.56 186 ASN A O 1
ATOM 1479 N N . PRO A 1 187 ? -0.610 -16.804 -27.941 1.00 83.25 187 PRO A N 1
ATOM 1480 C CA . PRO A 1 187 ? -0.417 -16.211 -26.614 1.00 83.25 187 PRO A CA 1
ATOM 1481 C C . PRO A 1 187 ? 0.771 -15.240 -26.534 1.00 83.25 187 PRO A C 1
ATOM 1483 O O . PRO A 1 187 ? 0.875 -14.483 -25.578 1.00 83.25 187 PRO A O 1
ATOM 1486 N N . CYS A 1 188 ? 1.662 -15.226 -27.528 1.00 83.19 188 CYS A N 1
ATOM 1487 C CA . CYS A 1 188 ? 2.781 -14.288 -27.599 1.00 83.19 188 CYS A CA 1
ATOM 1488 C C . CYS A 1 188 ? 2.351 -12.850 -27.952 1.00 83.19 188 CYS A C 1
ATOM 1490 O O . CYS A 1 188 ? 3.161 -11.922 -27.825 1.00 83.19 188 CYS A O 1
ATOM 1492 N N . TYR A 1 189 ? 1.111 -12.653 -28.411 1.00 89.19 189 TYR A N 1
ATOM 1493 C CA . TYR A 1 189 ? 0.577 -11.368 -28.856 1.00 89.19 189 TYR A CA 1
ATOM 1494 C C . TYR A 1 189 ? -0.686 -11.005 -28.061 1.00 89.19 189 TYR A C 1
ATOM 1496 O O . TYR A 1 189 ? -1.476 -11.890 -27.729 1.00 89.19 189 TYR A O 1
ATOM 1504 N N . PRO A 1 190 ? -0.911 -9.713 -27.763 1.00 91.25 190 PRO A N 1
ATOM 1505 C CA . PRO A 1 190 ? -2.127 -9.281 -27.088 1.00 91.25 190 PRO A CA 1
ATOM 1506 C C . PRO A 1 190 ? -3.352 -9.432 -28.000 1.00 91.25 190 PRO A C 1
ATOM 1508 O O . PRO A 1 190 ? -3.255 -9.377 -29.228 1.00 91.25 190 PRO A O 1
ATOM 1511 N N . ASN A 1 191 ? -4.525 -9.578 -27.384 1.00 92.50 191 ASN A N 1
ATOM 1512 C CA . ASN A 1 191 ? -5.794 -9.653 -28.107 1.00 92.50 191 ASN A CA 1
ATOM 1513 C C . ASN A 1 191 ? -6.179 -8.293 -28.723 1.00 92.50 191 ASN A C 1
ATOM 1515 O O . ASN A 1 191 ? -5.874 -7.260 -28.126 1.00 92.50 191 ASN A O 1
ATOM 1519 N N . PRO A 1 192 ? -6.912 -8.271 -29.854 1.00 94.19 192 PRO A N 1
ATOM 1520 C CA . PRO A 1 192 ? -7.479 -7.044 -30.419 1.00 94.19 192 PRO A CA 1
ATOM 1521 C C . PRO A 1 192 ? -8.311 -6.253 -29.401 1.00 94.19 192 PRO A C 1
ATOM 1523 O O . PRO A 1 192 ? -8.978 -6.834 -28.542 1.00 94.19 192 PRO A O 1
ATOM 1526 N N . GLY A 1 193 ? -8.344 -4.926 -29.529 1.00 94.50 193 GLY A N 1
ATOM 1527 C CA . GLY A 1 193 ? -9.114 -4.078 -28.621 1.00 94.50 193 GLY A CA 1
ATOM 1528 C C . GLY A 1 193 ? -9.069 -2.599 -28.987 1.00 94.50 193 GLY A C 1
ATOM 1529 O O . GLY A 1 193 ? -8.237 -2.164 -29.776 1.00 94.50 193 GLY A O 1
ATOM 1530 N N . SER A 1 194 ? -9.948 -1.799 -28.377 1.00 95.31 194 SER A N 1
ATOM 1531 C CA . SER A 1 194 ? -10.066 -0.355 -28.664 1.00 95.31 194 SER A CA 1
ATOM 1532 C C . SER A 1 194 ? -8.776 0.438 -28.414 1.00 95.31 194 SER A C 1
ATOM 1534 O O . SER A 1 194 ? -8.565 1.503 -28.982 1.00 95.31 194 SER A O 1
ATOM 1536 N N . HIS A 1 195 ? -7.870 -0.091 -27.591 1.00 93.62 195 HIS A N 1
ATOM 1537 C CA . HIS A 1 195 ? -6.559 0.496 -27.324 1.00 93.62 195 HIS A CA 1
ATOM 1538 C C . HIS A 1 195 ? -5.569 0.370 -28.499 1.00 93.62 195 HIS A C 1
ATOM 1540 O O . HIS A 1 195 ? -4.541 1.045 -28.482 1.00 93.62 195 HIS A O 1
ATOM 1546 N N . PHE A 1 196 ? -5.884 -0.439 -29.518 1.00 96.94 196 PHE A N 1
ATOM 1547 C CA . PHE A 1 196 ? -5.120 -0.559 -30.765 1.00 96.94 196 PHE A CA 1
ATOM 1548 C C . PHE A 1 196 ? -5.740 0.198 -31.944 1.00 96.94 196 PHE A C 1
ATOM 1550 O O . PHE A 1 196 ? -5.190 0.171 -33.044 1.00 96.94 196 PHE A O 1
ATOM 1557 N N . GLU A 1 197 ? -6.845 0.920 -31.735 1.00 96.62 197 GLU A N 1
ATOM 1558 C CA . GLU A 1 197 ? -7.355 1.843 -32.748 1.00 96.62 197 GLU A CA 1
ATOM 1559 C C . GLU A 1 197 ? -6.324 2.950 -33.030 1.00 96.62 197 GLU A C 1
ATOM 1561 O O . GLU A 1 197 ? -5.688 3.438 -32.088 1.00 96.62 197 GLU A O 1
ATOM 1566 N N . PRO A 1 198 ? -6.173 3.420 -34.284 1.00 96.69 198 PRO A N 1
ATOM 1567 C CA . PRO A 1 198 ? -5.100 4.348 -34.643 1.00 96.69 198 PRO A CA 1
ATOM 1568 C C . PRO A 1 198 ? -5.019 5.603 -33.765 1.00 96.69 198 PRO A C 1
ATOM 1570 O O . PRO A 1 198 ? -3.929 6.032 -33.386 1.00 96.69 198 PRO A O 1
ATOM 1573 N N . GLN A 1 199 ? -6.166 6.165 -33.373 1.00 96.19 199 GLN A N 1
ATOM 1574 C CA . GLN A 1 199 ? -6.219 7.331 -32.490 1.00 96.19 199 GLN A CA 1
ATOM 1575 C C . GLN A 1 199 ? -5.787 7.004 -31.050 1.00 96.19 199 GLN A C 1
ATOM 1577 O O . GLN A 1 199 ? -5.133 7.822 -30.396 1.00 96.19 199 GLN A O 1
ATOM 1582 N N . ALA A 1 200 ? -6.131 5.816 -30.546 1.00 95.50 200 ALA A N 1
ATOM 1583 C CA . ALA A 1 200 ? -5.716 5.359 -29.223 1.00 95.50 200 ALA A CA 1
ATOM 1584 C C . ALA A 1 200 ? -4.203 5.096 -29.179 1.00 95.50 200 ALA A C 1
ATOM 1586 O O . ALA A 1 200 ? -3.546 5.504 -28.217 1.00 95.50 200 ALA A O 1
ATOM 1587 N N . VAL A 1 201 ? -3.652 4.511 -30.250 1.00 97.00 201 VAL A N 1
ATOM 1588 C CA . VAL A 1 201 ? -2.207 4.318 -30.436 1.00 97.00 201 VAL A CA 1
ATOM 1589 C C . VAL A 1 201 ? -1.487 5.663 -30.374 1.00 97.00 201 VAL A C 1
ATOM 1591 O O . VAL A 1 201 ? -0.608 5.846 -29.535 1.00 97.00 201 VAL A O 1
ATOM 1594 N N . ASP A 1 202 ? -1.904 6.645 -31.176 1.00 96.62 202 ASP A N 1
ATOM 1595 C CA . ASP A 1 202 ? -1.282 7.974 -31.176 1.00 96.62 202 ASP A CA 1
ATOM 1596 C C . ASP A 1 202 ? -1.399 8.672 -29.814 1.00 96.62 202 ASP A C 1
ATOM 1598 O O . ASP A 1 202 ? -0.444 9.287 -29.340 1.00 96.62 202 ASP A O 1
ATOM 1602 N N . THR A 1 203 ? -2.542 8.529 -29.137 1.00 95.31 203 THR A N 1
ATOM 1603 C CA . THR A 1 203 ? -2.741 9.080 -27.788 1.00 95.31 203 THR A CA 1
ATOM 1604 C C . THR A 1 203 ? -1.734 8.508 -26.790 1.00 95.31 203 THR A C 1
ATOM 1606 O O . THR A 1 203 ? -1.181 9.258 -25.986 1.00 95.31 203 THR A O 1
ATOM 1609 N N . PHE A 1 204 ? -1.477 7.198 -26.841 1.00 96.12 204 PHE A N 1
ATOM 1610 C CA . PHE A 1 204 ? -0.477 6.549 -25.996 1.00 96.12 204 PHE A CA 1
ATOM 1611 C C . PHE A 1 204 ? 0.946 6.999 -26.349 1.00 96.12 204 PHE A C 1
ATOM 1613 O O . PHE A 1 204 ? 1.716 7.359 -25.457 1.00 96.12 204 PHE A O 1
ATOM 1620 N N . LEU A 1 205 ? 1.299 7.031 -27.638 1.00 96.62 205 LEU A N 1
ATOM 1621 C CA . LEU A 1 205 ? 2.637 7.437 -28.078 1.00 96.62 205 LEU A CA 1
ATOM 1622 C C . LEU A 1 205 ? 2.953 8.882 -27.667 1.00 96.62 205 LEU A C 1
ATOM 1624 O O . LEU A 1 205 ? 4.040 9.143 -27.164 1.00 96.62 205 LEU A O 1
ATOM 1628 N N . ASN A 1 206 ? 1.985 9.796 -27.751 1.00 95.06 206 ASN A N 1
ATOM 1629 C CA . ASN A 1 206 ? 2.141 11.191 -27.317 1.00 95.06 206 ASN A CA 1
ATOM 1630 C C . ASN A 1 206 ? 2.311 11.355 -25.791 1.00 95.06 206 ASN A C 1
ATOM 1632 O O . ASN A 1 206 ? 2.715 12.414 -25.313 1.00 95.06 206 ASN A O 1
ATOM 1636 N N . GLN A 1 207 ? 1.999 10.321 -25.004 1.00 94.69 207 GLN A N 1
ATOM 1637 C CA . GLN A 1 207 ? 2.240 10.281 -23.555 1.00 94.69 207 GLN A CA 1
ATOM 1638 C C . GLN A 1 207 ? 3.605 9.671 -23.199 1.00 94.69 207 GLN A C 1
ATOM 1640 O O . GLN A 1 207 ? 4.009 9.697 -22.030 1.00 94.69 207 GLN A O 1
ATOM 1645 N N . CYS A 1 208 ? 4.307 9.124 -24.192 1.00 95.31 208 CYS A N 1
ATOM 1646 C CA . CYS A 1 208 ? 5.605 8.480 -24.063 1.00 95.31 208 CYS A CA 1
ATOM 1647 C C . CYS A 1 208 ? 6.765 9.455 -24.324 1.00 95.31 208 CYS A C 1
ATOM 1649 O O . CYS A 1 208 ? 6.593 10.601 -24.735 1.00 95.31 208 CYS A O 1
ATOM 1651 N N . ASN A 1 209 ? 7.982 8.971 -24.085 1.00 93.06 209 ASN A N 1
ATOM 1652 C CA . ASN A 1 209 ? 9.214 9.657 -24.467 1.00 93.06 209 ASN A CA 1
ATOM 1653 C C . ASN A 1 209 ? 9.761 9.122 -25.802 1.00 93.06 209 ASN A C 1
ATOM 1655 O O . ASN A 1 209 ? 9.566 7.946 -26.121 1.00 93.06 209 ASN A O 1
ATOM 1659 N N . THR A 1 210 ? 10.487 9.959 -26.549 1.00 92.38 210 THR A N 1
ATOM 1660 C CA . THR A 1 210 ? 11.004 9.658 -27.898 1.00 92.38 210 THR A CA 1
ATOM 1661 C C . THR A 1 210 ? 11.792 8.357 -27.933 1.00 92.38 210 THR A C 1
ATOM 1663 O O . THR A 1 210 ? 11.517 7.468 -28.735 1.00 92.38 210 THR A O 1
ATOM 1666 N N . MET A 1 211 ? 12.724 8.191 -26.998 1.00 88.19 211 MET A N 1
ATOM 1667 C CA . MET A 1 211 ? 13.578 7.008 -26.930 1.00 88.19 211 MET A CA 1
ATOM 1668 C C . MET A 1 211 ? 12.799 5.711 -26.636 1.00 88.19 211 MET A C 1
ATOM 1670 O O . MET A 1 211 ? 13.235 4.626 -27.020 1.00 88.19 211 MET A O 1
ATOM 1674 N N . TYR A 1 212 ? 11.680 5.797 -25.911 1.00 91.56 212 TYR A N 1
ATOM 1675 C CA . TYR A 1 212 ? 10.846 4.635 -25.601 1.00 91.56 212 TYR A CA 1
ATOM 1676 C C . TYR A 1 212 ? 10.077 4.191 -26.843 1.00 91.56 212 TYR A C 1
ATOM 1678 O O . TYR A 1 212 ? 10.012 2.995 -27.111 1.00 91.56 212 TYR A O 1
ATOM 1686 N N . VAL A 1 213 ? 9.578 5.141 -27.637 1.00 93.12 213 VAL A N 1
ATOM 1687 C CA . VAL A 1 213 ? 8.860 4.860 -28.887 1.00 93.12 213 VAL A CA 1
ATOM 1688 C C . VAL A 1 213 ? 9.809 4.386 -29.990 1.00 93.12 213 VAL A C 1
ATOM 1690 O O . VAL A 1 213 ? 9.556 3.360 -30.611 1.00 93.12 213 VAL A O 1
ATOM 1693 N N . GLN A 1 214 ? 10.925 5.086 -30.214 1.00 90.88 214 GLN A N 1
ATOM 1694 C CA . GLN A 1 214 ? 11.834 4.813 -31.334 1.00 90.88 214 GLN A CA 1
ATOM 1695 C C . GLN A 1 214 ? 12.569 3.472 -31.233 1.00 90.88 214 GLN A C 1
ATOM 1697 O O . GLN A 1 214 ? 12.790 2.813 -32.247 1.00 90.88 214 GLN A O 1
ATOM 1702 N N . TYR A 1 215 ? 12.976 3.073 -30.025 1.00 86.62 215 TYR A N 1
ATOM 1703 C CA . TYR A 1 215 ? 13.890 1.940 -29.835 1.00 86.62 215 TYR A CA 1
ATOM 1704 C C . TYR A 1 215 ? 13.237 0.704 -29.211 1.00 86.62 215 TYR A C 1
ATOM 1706 O O . TYR A 1 215 ? 13.937 -0.272 -28.915 1.00 86.62 215 TYR A O 1
ATOM 1714 N N . SER A 1 216 ? 11.921 0.724 -28.993 1.00 87.56 216 SER A N 1
ATOM 1715 C CA . SER A 1 216 ? 11.179 -0.454 -28.541 1.00 87.56 216 SER A CA 1
ATOM 1716 C C . SER A 1 216 ? 10.679 -1.273 -29.727 1.00 87.56 216 SER A C 1
ATOM 1718 O O . SER A 1 216 ? 10.303 -0.738 -30.763 1.00 87.56 216 SER A O 1
ATOM 1720 N N . ASN A 1 217 ? 10.655 -2.595 -29.563 1.00 88.62 217 ASN A N 1
ATOM 1721 C CA . ASN A 1 217 ? 10.020 -3.483 -30.531 1.00 88.62 217 ASN A CA 1
ATOM 1722 C C . ASN A 1 217 ? 8.491 -3.207 -30.571 1.00 88.62 217 ASN A C 1
ATOM 1724 O O . ASN A 1 217 ? 7.897 -3.049 -29.499 1.00 88.62 217 ASN A O 1
ATOM 1728 N N . PRO A 1 218 ? 7.834 -3.164 -31.747 1.00 92.94 218 PRO A N 1
ATOM 1729 C CA . PRO A 1 218 ? 6.382 -2.971 -31.841 1.00 92.94 218 PRO A CA 1
ATOM 1730 C C . PRO A 1 218 ? 5.554 -3.983 -31.034 1.00 92.94 218 PRO A C 1
ATOM 1732 O O . PRO A 1 218 ? 4.597 -3.592 -30.370 1.00 92.94 218 PRO A O 1
ATOM 1735 N N . ARG A 1 219 ? 5.963 -5.259 -30.995 1.00 91.19 219 ARG A N 1
ATOM 1736 C CA . ARG A 1 219 ? 5.319 -6.311 -30.190 1.00 91.19 219 ARG A CA 1
ATOM 1737 C C . ARG A 1 219 ? 5.401 -6.022 -28.697 1.00 91.19 219 ARG A C 1
ATOM 1739 O O . ARG A 1 219 ? 4.395 -6.104 -27.994 1.00 91.19 219 ARG A O 1
ATOM 1746 N N . ARG A 1 220 ? 6.581 -5.608 -28.225 1.00 90.69 220 ARG A N 1
ATOM 1747 C CA . ARG A 1 220 ? 6.776 -5.129 -26.850 1.00 90.69 220 ARG A CA 1
ATOM 1748 C C . ARG A 1 220 ? 5.805 -3.996 -26.520 1.00 90.69 220 ARG A C 1
ATOM 1750 O O . ARG A 1 220 ? 5.171 -4.031 -25.467 1.00 90.69 220 ARG A O 1
ATOM 1757 N N . LEU A 1 221 ? 5.732 -2.980 -27.382 1.00 93.44 221 LEU A N 1
ATOM 1758 C CA . LEU A 1 221 ? 4.869 -1.825 -27.140 1.00 93.44 221 LEU A CA 1
ATOM 1759 C C . LEU A 1 221 ? 3.393 -2.211 -27.152 1.00 93.44 221 LEU A C 1
ATOM 1761 O O . LEU A 1 221 ? 2.665 -1.713 -26.304 1.00 93.44 221 LEU A O 1
ATOM 1765 N N . ALA A 1 222 ? 2.968 -3.139 -28.011 1.00 94.56 222 ALA A N 1
ATOM 1766 C CA . ALA A 1 222 ? 1.589 -3.616 -28.034 1.00 94.56 222 ALA A CA 1
ATOM 1767 C C . ALA A 1 222 ? 1.156 -4.212 -26.679 1.00 94.56 222 ALA A C 1
ATOM 1769 O O . ALA A 1 222 ? 0.126 -3.812 -26.139 1.00 94.56 222 ALA A O 1
ATOM 1770 N N . TRP A 1 223 ? 1.975 -5.080 -26.068 1.00 93.38 223 TRP A N 1
ATOM 1771 C CA . TRP A 1 223 ? 1.712 -5.592 -24.711 1.00 93.38 223 TRP A CA 1
ATOM 1772 C C . TRP A 1 223 ? 1.664 -4.484 -23.659 1.00 93.38 223 TRP A C 1
ATOM 1774 O O . TRP A 1 223 ? 0.799 -4.459 -22.786 1.00 93.38 223 TRP A O 1
ATOM 1784 N N . GLN A 1 224 ? 2.593 -3.534 -23.742 1.00 95.56 224 GLN A N 1
ATOM 1785 C CA . GLN A 1 224 ? 2.636 -2.404 -22.821 1.00 95.56 224 GLN A CA 1
ATOM 1786 C C . GLN A 1 224 ? 1.406 -1.487 -22.988 1.00 95.56 224 GLN A C 1
ATOM 1788 O O . GLN A 1 224 ? 0.872 -1.005 -21.995 1.00 95.56 224 GLN A O 1
ATOM 1793 N N . MET A 1 225 ? 0.899 -1.291 -24.203 1.00 96.38 225 MET A N 1
ATOM 1794 C CA . MET A 1 225 ? -0.317 -0.517 -24.475 1.00 96.38 225 MET A CA 1
ATOM 1795 C C . MET A 1 225 ? -1.573 -1.190 -23.922 1.00 96.38 225 MET A C 1
ATOM 1797 O O . MET A 1 225 ? -2.404 -0.516 -23.313 1.00 96.38 225 MET A O 1
ATOM 1801 N N . GLU A 1 226 ? -1.681 -2.508 -24.084 1.00 95.88 226 GLU A N 1
ATOM 1802 C CA . GLU A 1 226 ? -2.754 -3.329 -23.518 1.00 95.88 226 GLU A CA 1
ATOM 1803 C C . GLU A 1 226 ? -2.812 -3.161 -21.988 1.00 95.88 226 GLU A C 1
ATOM 1805 O O . GLU A 1 226 ? -3.826 -2.728 -21.431 1.00 95.88 226 GLU A O 1
ATOM 1810 N N . LEU A 1 227 ? -1.680 -3.375 -21.307 1.00 96.69 227 LEU A N 1
ATOM 1811 C CA . LEU A 1 227 ? -1.602 -3.253 -19.851 1.00 96.69 227 LEU A CA 1
ATOM 1812 C C . LEU A 1 227 ? -1.799 -1.811 -19.373 1.00 96.69 227 LEU A C 1
ATOM 1814 O O . LEU A 1 227 ? -2.443 -1.589 -18.346 1.00 96.69 227 LEU A O 1
ATOM 1818 N N . PHE A 1 228 ? -1.286 -0.821 -20.112 1.00 96.56 228 PHE A N 1
ATOM 1819 C CA . PHE A 1 228 ? -1.528 0.593 -19.828 1.00 96.56 228 PHE A CA 1
ATOM 1820 C C . PHE A 1 228 ? -3.024 0.921 -19.887 1.00 96.56 228 PHE A C 1
ATOM 1822 O O . PHE A 1 228 ? -3.537 1.601 -18.996 1.00 96.56 228 PHE A O 1
ATOM 1829 N N . ALA A 1 229 ? -3.744 0.400 -20.884 1.00 95.25 229 ALA A N 1
ATOM 1830 C CA . ALA A 1 229 ? -5.180 0.609 -21.021 1.00 95.25 229 ALA A CA 1
ATOM 1831 C C . ALA A 1 229 ? -5.971 0.034 -19.834 1.00 95.25 229 ALA A C 1
ATOM 1833 O O . ALA A 1 229 ? -6.962 0.638 -19.426 1.00 95.25 229 ALA A O 1
ATOM 1834 N N . ARG A 1 230 ? -5.501 -1.067 -19.227 1.00 94.19 230 ARG A N 1
ATOM 1835 C CA . ARG A 1 230 ? -6.107 -1.648 -18.015 1.00 94.19 230 ARG A CA 1
ATOM 1836 C C . ARG A 1 230 ? -5.932 -0.788 -16.761 1.00 94.19 230 ARG A C 1
ATOM 1838 O O . ARG A 1 230 ? -6.764 -0.874 -15.861 1.00 94.19 230 ARG A O 1
ATOM 1845 N N . VAL A 1 231 ? -4.853 -0.004 -16.659 1.00 94.56 231 VAL A N 1
ATOM 1846 C CA . VAL A 1 231 ? -4.502 0.709 -15.410 1.00 94.56 231 VAL A CA 1
ATOM 1847 C C . VAL A 1 231 ? -4.641 2.228 -15.469 1.00 94.56 231 VAL A C 1
ATOM 1849 O O . VAL A 1 231 ? -4.747 2.848 -14.406 1.00 94.56 231 VAL A O 1
ATOM 1852 N N . ARG A 1 232 ? -4.665 2.844 -16.656 1.00 93.62 232 ARG A N 1
ATOM 1853 C CA . ARG A 1 232 ? -4.813 4.304 -16.813 1.00 93.62 232 ARG A CA 1
ATOM 1854 C C . ARG A 1 232 ? -6.068 4.828 -16.111 1.00 93.62 232 ARG A C 1
ATOM 1856 O O . ARG A 1 232 ? -7.128 4.210 -16.157 1.00 93.62 232 ARG A O 1
ATOM 1863 N N . GLY A 1 233 ? -5.960 5.970 -15.441 1.00 90.56 233 GLY A N 1
ATOM 1864 C CA . GLY A 1 233 ? -7.045 6.558 -14.651 1.00 90.56 233 GLY A CA 1
ATOM 1865 C C . GLY A 1 233 ? -7.374 5.811 -13.351 1.00 90.56 233 GLY A C 1
ATOM 1866 O O . GLY A 1 233 ? -8.274 6.230 -12.622 1.00 90.56 233 GLY A O 1
ATOM 1867 N N . THR A 1 234 ? -6.662 4.726 -13.029 1.00 90.62 234 THR A N 1
ATOM 1868 C CA . THR A 1 234 ? -6.885 3.920 -11.820 1.00 90.62 234 THR A CA 1
ATOM 1869 C C . THR A 1 234 ? -5.673 3.956 -10.885 1.00 90.62 234 THR A C 1
ATOM 1871 O O . THR A 1 234 ? -4.663 4.600 -11.157 1.00 90.62 234 THR A O 1
ATOM 1874 N N . GLU A 1 235 ? -5.761 3.233 -9.769 1.00 91.50 235 GLU A N 1
ATOM 1875 C CA . GLU A 1 235 ? -4.628 2.947 -8.882 1.00 91.50 235 GLU A CA 1
ATOM 1876 C C . GLU A 1 235 ? -4.120 1.498 -9.044 1.00 91.50 235 GLU A C 1
ATOM 1878 O O . GLU A 1 235 ? -3.366 1.006 -8.205 1.00 91.50 235 GLU A O 1
ATOM 1883 N N . GLY A 1 236 ? -4.532 0.805 -10.105 1.00 92.50 236 GLY A N 1
ATOM 1884 C CA . GLY A 1 236 ? -4.213 -0.597 -10.330 1.00 92.50 236 GLY A CA 1
ATOM 1885 C C . GLY A 1 236 ? -2.768 -0.854 -10.757 1.00 92.50 236 GLY A C 1
ATOM 1886 O O . GLY A 1 236 ? -2.011 0.046 -11.137 1.00 92.50 236 GLY A O 1
ATOM 1887 N N . VAL A 1 237 ? -2.420 -2.136 -10.711 1.00 95.94 237 VAL A N 1
ATOM 1888 C CA . VAL A 1 237 ? -1.220 -2.700 -11.321 1.00 95.94 237 VAL A CA 1
ATOM 1889 C C . VAL A 1 237 ? -1.669 -3.870 -12.189 1.00 95.94 237 VAL A C 1
ATOM 1891 O O . VAL A 1 237 ? -2.421 -4.731 -11.730 1.00 95.94 237 VAL A O 1
ATOM 1894 N N . ALA A 1 238 ? -1.221 -3.906 -13.437 1.00 96.25 238 ALA A N 1
ATOM 1895 C CA . ALA A 1 238 ? -1.442 -5.025 -14.339 1.00 96.25 238 ALA A CA 1
ATOM 1896 C C . ALA A 1 238 ? -0.113 -5.741 -14.576 1.00 96.25 238 ALA A C 1
ATOM 1898 O O . ALA A 1 238 ? 0.932 -5.100 -14.676 1.00 96.25 238 ALA A O 1
ATOM 1899 N N . VAL A 1 239 ? -0.163 -7.070 -14.616 1.00 96.50 239 VAL A N 1
ATOM 1900 C CA . VAL A 1 239 ? 1.000 -7.939 -14.806 1.00 96.50 239 VAL A CA 1
ATOM 1901 C C . VAL A 1 239 ? 0.618 -8.977 -15.844 1.00 96.50 239 VAL A C 1
ATOM 1903 O O . VAL A 1 239 ? -0.439 -9.598 -15.711 1.00 96.50 239 VAL A O 1
ATOM 1906 N N . ASP A 1 240 ? 1.482 -9.141 -16.830 1.00 95.31 240 ASP A N 1
ATOM 1907 C CA . ASP A 1 240 ? 1.461 -10.205 -17.821 1.00 95.31 240 ASP A CA 1
ATOM 1908 C C . ASP A 1 240 ? 2.705 -11.091 -17.655 1.00 95.31 240 ASP A C 1
ATOM 1910 O O . ASP A 1 240 ? 3.765 -10.605 -17.235 1.00 95.31 240 ASP A O 1
ATOM 1914 N N . VAL A 1 241 ? 2.550 -12.387 -17.925 1.00 94.50 241 VAL A N 1
ATOM 1915 C CA . VAL A 1 241 ? 3.584 -13.411 -17.738 1.00 94.50 241 VAL A CA 1
ATOM 1916 C C . VAL A 1 241 ? 3.708 -14.212 -19.026 1.00 94.50 241 VAL A C 1
ATOM 1918 O O . VAL A 1 241 ? 2.788 -14.936 -19.397 1.00 94.50 241 VAL A O 1
ATOM 1921 N N . GLU A 1 242 ? 4.865 -14.118 -19.673 1.00 91.38 242 GLU A N 1
ATOM 1922 C CA . GLU A 1 242 ? 5.152 -14.810 -20.925 1.00 91.38 242 GLU A CA 1
ATOM 1923 C C . GLU A 1 242 ? 6.299 -15.813 -20.722 1.00 91.38 242 GLU A C 1
ATOM 1925 O O . GLU A 1 242 ? 7.422 -15.431 -20.385 1.00 91.38 242 GLU A O 1
ATOM 1930 N N . HIS A 1 243 ? 6.014 -17.103 -20.898 1.00 89.81 243 HIS A N 1
ATOM 1931 C CA . HIS A 1 243 ? 6.990 -18.194 -20.769 1.00 89.81 243 HIS A CA 1
ATOM 1932 C C . HIS A 1 243 ? 7.743 -18.456 -22.081 1.00 89.81 243 HIS A C 1
ATOM 1934 O O . HIS A 1 243 ? 7.471 -17.815 -23.095 1.00 89.81 243 HIS A O 1
ATOM 1940 N N . ASN A 1 244 ? 8.658 -19.428 -22.059 1.00 84.88 244 ASN A N 1
ATOM 1941 C CA . ASN A 1 244 ? 9.418 -19.899 -23.218 1.00 84.88 244 ASN A CA 1
ATOM 1942 C C . ASN A 1 244 ? 10.283 -18.798 -23.849 1.00 84.88 244 ASN A C 1
ATOM 1944 O O . ASN A 1 244 ? 10.395 -18.684 -25.070 1.00 84.88 244 ASN A O 1
ATOM 1948 N N . TRP A 1 245 ? 10.874 -17.944 -23.010 1.00 84.44 245 TRP A N 1
ATOM 1949 C CA . TRP A 1 245 ? 11.799 -16.915 -23.480 1.00 84.44 245 TRP A CA 1
ATOM 1950 C C . TRP A 1 245 ? 13.209 -17.455 -23.707 1.00 84.44 245 TRP A C 1
ATOM 1952 O O . TRP A 1 245 ? 14.033 -16.730 -24.236 1.00 84.44 245 TRP A O 1
ATOM 1962 N N . GLU A 1 246 ? 13.509 -18.695 -23.344 1.00 77.56 246 GLU A N 1
ATOM 1963 C CA . GLU A 1 246 ? 14.832 -19.315 -23.470 1.00 77.56 246 GLU A CA 1
ATOM 1964 C C . GLU A 1 246 ? 15.292 -19.556 -24.911 1.00 77.56 246 GLU A C 1
ATOM 1966 O O . GLU A 1 246 ? 16.494 -19.711 -25.148 1.00 77.56 246 GLU A O 1
ATOM 1971 N N . ASP A 1 247 ? 14.360 -19.561 -25.865 1.00 70.62 247 ASP A N 1
ATOM 1972 C CA . ASP A 1 247 ? 14.649 -19.758 -27.278 1.00 70.62 247 ASP A CA 1
ATOM 1973 C C . ASP A 1 247 ? 15.067 -18.457 -27.962 1.00 70.62 247 ASP A C 1
ATOM 1975 O O . ASP A 1 247 ? 14.554 -17.359 -27.708 1.00 70.62 247 ASP A O 1
ATOM 1979 N N . ARG A 1 248 ? 16.009 -18.584 -28.901 1.00 65.31 248 ARG A N 1
ATOM 1980 C CA . ARG A 1 248 ? 16.516 -17.435 -29.646 1.00 65.31 248 ARG A CA 1
ATOM 1981 C C . ARG A 1 248 ? 15.410 -16.846 -30.524 1.00 65.31 248 ARG A C 1
ATOM 1983 O O . ARG A 1 248 ? 14.949 -17.477 -31.468 1.00 65.31 248 ARG A O 1
ATOM 1990 N N . SER A 1 249 ? 15.059 -15.592 -30.274 1.00 68.19 249 SER A N 1
ATOM 1991 C CA . SER A 1 249 ? 14.083 -14.817 -31.041 1.00 68.19 249 SER A CA 1
ATOM 1992 C C . SER A 1 249 ? 14.633 -13.438 -31.418 1.00 68.19 249 SER A C 1
ATOM 1994 O O . SER A 1 249 ? 15.739 -13.049 -31.028 1.00 68.19 249 SER A O 1
ATOM 1996 N N . GLU A 1 250 ? 13.861 -12.658 -32.182 1.00 63.78 250 GLU A N 1
ATOM 1997 C CA . GLU A 1 250 ? 14.218 -11.262 -32.467 1.00 63.78 250 GLU A CA 1
ATOM 1998 C C . GLU A 1 250 ? 14.331 -10.408 -31.190 1.00 63.78 250 GLU A C 1
ATOM 2000 O O . GLU A 1 250 ? 15.149 -9.482 -31.138 1.00 63.78 250 GLU A O 1
ATOM 2005 N N . GLU A 1 251 ? 13.550 -10.735 -30.150 1.00 68.00 251 GLU A N 1
ATOM 2006 C CA . GLU A 1 251 ? 13.537 -10.041 -28.854 1.00 68.00 251 GLU A CA 1
ATOM 2007 C C . GLU A 1 251 ? 14.484 -10.662 -27.817 1.00 68.00 251 GLU A C 1
ATOM 2009 O O . GLU A 1 251 ? 15.017 -9.943 -26.958 1.00 68.00 251 GLU A O 1
ATOM 2014 N N . ASN A 1 252 ? 14.745 -11.970 -27.905 1.00 69.38 252 ASN A N 1
ATOM 2015 C CA . ASN A 1 252 ? 15.724 -12.642 -27.064 1.00 69.38 252 ASN A CA 1
ATOM 2016 C C . ASN A 1 252 ? 16.834 -13.303 -27.874 1.00 69.38 252 ASN A C 1
ATOM 2018 O O . ASN A 1 252 ? 16.722 -14.433 -28.327 1.00 69.38 252 ASN A O 1
ATOM 2022 N N . LYS A 1 253 ? 17.948 -12.590 -28.043 1.00 62.81 253 LYS A N 1
ATOM 2023 C CA . LYS A 1 253 ? 19.110 -13.111 -28.774 1.00 62.81 253 LYS A CA 1
ATOM 2024 C C . LYS A 1 253 ? 20.011 -14.020 -27.929 1.00 62.81 253 LYS A C 1
ATOM 2026 O O . LYS A 1 253 ? 20.913 -14.626 -28.502 1.00 62.81 253 LYS A O 1
ATOM 2031 N N . LEU A 1 254 ? 19.767 -14.086 -26.618 1.00 58.59 254 LEU A N 1
ATOM 2032 C CA . LEU A 1 254 ? 20.473 -14.921 -25.650 1.00 58.59 254 LEU A CA 1
ATOM 2033 C C . LEU A 1 254 ? 19.661 -16.208 -25.471 1.00 58.59 254 LEU A C 1
ATOM 2035 O O . LEU A 1 254 ? 18.741 -16.249 -24.661 1.00 58.59 254 LEU A O 1
ATOM 2039 N N . GLY A 1 255 ? 19.949 -17.219 -26.292 1.00 54.38 255 GLY A N 1
ATOM 2040 C CA . GLY A 1 255 ? 19.382 -18.554 -26.119 1.00 54.38 255 GLY A CA 1
ATOM 2041 C C . GLY A 1 255 ? 20.270 -19.352 -25.175 1.00 54.38 255 GLY A C 1
ATOM 2042 O O . GLY A 1 255 ? 21.400 -19.665 -25.543 1.00 54.38 255 GLY A O 1
ATOM 2043 N N . GLY A 1 256 ? 19.799 -19.609 -23.954 1.00 59.53 256 GLY A N 1
ATOM 2044 C CA . GLY A 1 256 ? 20.621 -20.183 -22.880 1.00 59.53 256 GLY A CA 1
ATOM 2045 C C . GLY A 1 256 ? 20.272 -21.619 -22.490 1.00 59.53 256 GLY A C 1
ATOM 2046 O O . GLY A 1 256 ? 20.927 -22.170 -21.613 1.00 59.53 256 GLY A O 1
ATOM 2047 N N . GLY A 1 257 ? 19.214 -22.212 -23.059 1.00 70.94 257 GLY A N 1
ATOM 2048 C CA . GLY A 1 257 ? 18.698 -23.533 -22.661 1.00 70.94 257 GLY A CA 1
ATOM 2049 C C . GLY A 1 257 ? 18.126 -23.610 -21.233 1.00 70.94 257 GLY A C 1
ATOM 2050 O O . GLY A 1 257 ? 17.504 -24.604 -20.876 1.00 70.94 257 GLY A O 1
ATOM 2051 N N . ILE A 1 258 ? 18.315 -22.566 -20.419 1.00 82.19 258 ILE A N 1
ATOM 2052 C CA . ILE A 1 258 ? 17.715 -22.390 -19.095 1.00 82.19 258 ILE A CA 1
ATOM 2053 C C . ILE A 1 258 ? 16.344 -21.735 -19.280 1.00 82.19 258 ILE A C 1
ATOM 2055 O O . ILE A 1 258 ? 16.308 -20.692 -19.931 1.00 82.19 258 ILE A O 1
ATOM 2059 N N . PRO A 1 259 ? 15.258 -22.259 -18.679 1.00 88.00 259 PRO A N 1
ATOM 2060 C CA . PRO A 1 259 ? 13.924 -21.674 -18.787 1.00 88.00 259 PRO A CA 1
ATOM 2061 C C . PRO A 1 259 ? 13.898 -20.192 -18.403 1.00 88.00 259 PRO A C 1
ATOM 2063 O O . PRO A 1 259 ? 14.350 -19.813 -17.317 1.00 88.00 259 PRO A O 1
ATOM 2066 N N . GLN A 1 260 ? 13.340 -19.354 -19.276 1.00 89.88 260 GLN A N 1
ATOM 2067 C CA . GLN A 1 260 ? 13.211 -17.917 -19.041 1.00 89.88 260 GLN A CA 1
ATOM 2068 C C . GLN A 1 260 ? 11.752 -17.481 -19.141 1.00 89.88 260 GLN A C 1
ATOM 2070 O O . GLN A 1 260 ? 10.967 -17.978 -19.945 1.00 89.88 260 GLN A O 1
ATOM 2075 N N . THR A 1 261 ? 11.368 -16.525 -18.299 1.00 92.44 261 THR A N 1
ATOM 2076 C CA . THR A 1 261 ? 10.014 -15.961 -18.276 1.00 92.44 261 THR A CA 1
ATOM 2077 C C . THR A 1 261 ? 10.090 -14.443 -18.263 1.00 92.44 261 THR A C 1
ATOM 2079 O O . THR A 1 261 ? 10.823 -13.845 -17.475 1.00 92.44 261 THR A O 1
ATOM 2082 N N . MET A 1 262 ? 9.335 -13.804 -19.148 1.00 93.12 262 MET A N 1
ATOM 2083 C CA . MET A 1 262 ? 9.209 -12.358 -19.216 1.00 93.12 262 MET A CA 1
ATOM 2084 C C . MET A 1 262 ? 7.995 -11.897 -18.415 1.00 93.12 262 MET A C 1
ATOM 2086 O O . MET A 1 262 ? 6.869 -12.320 -18.654 1.00 93.12 262 MET A O 1
ATOM 2090 N N . LEU A 1 263 ? 8.227 -10.974 -17.489 1.00 96.06 263 LEU A N 1
ATOM 2091 C CA . LEU A 1 263 ? 7.192 -10.289 -16.727 1.00 96.06 263 LEU A CA 1
ATOM 2092 C C . LEU A 1 263 ? 7.022 -8.880 -17.288 1.00 96.06 263 LEU A C 1
ATOM 2094 O O . LEU A 1 263 ? 7.975 -8.099 -17.265 1.00 96.06 263 LEU A O 1
ATOM 2098 N N . THR A 1 264 ? 5.823 -8.531 -17.749 1.00 96.62 264 THR A N 1
ATOM 2099 C CA . THR A 1 264 ? 5.491 -7.159 -18.169 1.00 96.62 264 THR A CA 1
ATOM 2100 C C . THR A 1 264 ? 4.523 -6.555 -17.159 1.00 96.62 264 THR A C 1
ATOM 2102 O O . THR A 1 264 ? 3.462 -7.108 -16.898 1.00 96.62 264 THR A O 1
ATOM 2105 N N . ILE A 1 265 ? 4.890 -5.422 -16.562 1.00 98.06 265 ILE A N 1
ATOM 2106 C CA . ILE A 1 265 ? 4.161 -4.785 -15.465 1.00 98.06 265 ILE A CA 1
ATOM 2107 C C . ILE A 1 265 ? 3.831 -3.340 -15.845 1.00 98.06 265 ILE A C 1
ATOM 2109 O O . ILE A 1 265 ? 4.721 -2.570 -16.205 1.00 98.06 265 ILE A O 1
ATOM 2113 N N . ALA A 1 266 ? 2.563 -2.959 -15.715 1.00 97.88 266 ALA A N 1
ATOM 2114 C CA . ALA A 1 266 ? 2.111 -1.572 -15.777 1.00 97.88 266 ALA A CA 1
ATOM 2115 C C . ALA A 1 266 ? 1.604 -1.160 -14.392 1.00 97.88 266 ALA A C 1
ATOM 2117 O O . ALA A 1 266 ? 0.590 -1.676 -13.919 1.00 97.88 266 ALA A O 1
ATOM 2118 N N . ALA A 1 267 ? 2.312 -0.249 -13.724 1.00 96.88 267 ALA A N 1
ATOM 2119 C CA . ALA A 1 267 ? 1.990 0.194 -12.370 1.00 96.88 267 ALA A CA 1
ATOM 2120 C C . ALA A 1 267 ? 1.620 1.682 -12.358 1.00 96.88 267 ALA A C 1
ATOM 2122 O O . ALA A 1 267 ? 2.475 2.546 -12.554 1.00 96.88 267 ALA A O 1
ATOM 2123 N N . SER A 1 268 ? 0.341 1.988 -12.128 1.00 95.00 268 SER A N 1
ATOM 2124 C CA . SER A 1 268 ? -0.148 3.372 -12.071 1.00 95.00 268 SER A CA 1
ATOM 2125 C C . SER A 1 268 ? 0.262 4.053 -10.766 1.00 95.00 268 SER A C 1
ATOM 2127 O O . SER A 1 268 ? 0.174 3.440 -9.701 1.00 95.00 268 SER A O 1
ATOM 2129 N N . ASN A 1 269 ? 0.645 5.330 -10.826 1.00 91.81 269 ASN A N 1
ATOM 2130 C CA . ASN A 1 269 ? 0.849 6.216 -9.677 1.00 91.81 269 ASN A CA 1
ATOM 2131 C C . ASN A 1 269 ? 1.756 5.609 -8.583 1.00 91.81 269 ASN A C 1
ATOM 2133 O O . ASN A 1 269 ? 1.396 5.512 -7.404 1.00 91.81 269 ASN A O 1
ATOM 2137 N N . VAL A 1 270 ? 2.930 5.128 -8.995 1.00 91.75 270 VAL A N 1
ATOM 2138 C CA . VAL A 1 270 ? 3.973 4.587 -8.111 1.00 91.75 270 VAL A CA 1
ATOM 2139 C C . VAL A 1 270 ? 5.216 5.466 -8.145 1.00 91.75 270 VAL A C 1
ATOM 2141 O O . VAL A 1 270 ? 5.381 6.268 -9.050 1.00 91.75 270 VAL A O 1
ATOM 2144 N N . ILE A 1 271 ? 6.121 5.294 -7.183 1.00 90.38 271 ILE A N 1
ATOM 2145 C CA . ILE A 1 271 ? 7.492 5.796 -7.321 1.00 90.38 271 ILE A CA 1
ATOM 2146 C C . ILE A 1 271 ? 8.255 4.739 -8.130 1.00 90.38 271 ILE A C 1
ATOM 2148 O O . ILE A 1 271 ? 8.371 3.612 -7.636 1.00 90.38 271 ILE A O 1
ATOM 2152 N N . PRO A 1 272 ? 8.739 5.038 -9.353 1.00 92.69 272 PRO A N 1
ATOM 2153 C CA . PRO A 1 272 ? 9.230 4.001 -10.262 1.00 92.69 272 PRO A CA 1
ATOM 2154 C C . PRO A 1 272 ? 10.399 3.196 -9.689 1.00 92.69 272 PRO A C 1
ATOM 2156 O O . PRO A 1 272 ? 10.347 1.967 -9.701 1.00 92.69 272 PRO A O 1
ATOM 2159 N N . LYS A 1 273 ? 11.402 3.879 -9.110 1.00 91.94 273 LYS A N 1
ATOM 2160 C CA . LYS A 1 273 ? 12.549 3.241 -8.440 1.00 91.94 273 LYS A CA 1
ATOM 2161 C C . LYS A 1 273 ? 12.085 2.259 -7.371 1.00 91.94 273 LYS A C 1
ATOM 2163 O O . LYS A 1 273 ? 12.417 1.082 -7.423 1.00 91.94 273 LYS A O 1
ATOM 2168 N N . GLY A 1 274 ? 11.284 2.746 -6.436 1.00 89.50 274 GLY A N 1
ATOM 2169 C CA . GLY A 1 274 ? 10.856 1.966 -5.291 1.00 89.50 274 GLY A CA 1
ATOM 2170 C C . GLY A 1 274 ? 9.962 0.789 -5.612 1.00 89.50 274 GLY A C 1
ATOM 2171 O O . GLY A 1 274 ? 10.112 -0.296 -5.055 1.00 89.50 274 GLY A O 1
ATOM 2172 N N . PHE A 1 275 ? 9.036 0.969 -6.554 1.00 92.69 275 PHE A N 1
ATOM 2173 C CA . PHE A 1 275 ? 8.215 -0.140 -7.021 1.00 92.69 275 PHE A CA 1
ATOM 2174 C C . PHE A 1 275 ? 9.062 -1.194 -7.750 1.00 92.69 275 PHE A C 1
ATOM 2176 O O . PHE A 1 275 ? 8.887 -2.385 -7.498 1.00 92.69 275 PHE A O 1
ATOM 2183 N N . MET A 1 276 ? 10.018 -0.776 -8.588 1.00 94.12 276 MET A N 1
ATOM 2184 C CA . MET A 1 276 ? 10.948 -1.694 -9.252 1.00 94.12 276 MET A CA 1
ATOM 2185 C C . MET A 1 276 ? 11.852 -2.426 -8.256 1.00 94.12 276 MET A C 1
ATOM 2187 O O . MET A 1 276 ? 12.037 -3.632 -8.394 1.00 94.12 276 MET A O 1
ATOM 2191 N N . GLN A 1 277 ? 12.361 -1.728 -7.235 1.00 91.38 277 GLN A N 1
ATOM 2192 C CA . GLN A 1 277 ? 13.175 -2.319 -6.173 1.00 91.38 277 GLN A CA 1
ATOM 2193 C C . GLN A 1 277 ? 12.381 -3.398 -5.440 1.00 91.38 277 GLN A C 1
ATOM 2195 O O . GLN A 1 277 ? 12.829 -4.535 -5.381 1.00 91.38 277 GLN A O 1
ATOM 2200 N N . LYS A 1 278 ? 11.150 -3.101 -5.003 1.00 90.38 278 LYS A N 1
ATOM 2201 C CA . LYS A 1 278 ? 10.262 -4.097 -4.383 1.00 90.38 278 LYS A CA 1
ATOM 2202 C C . LYS A 1 278 ? 9.984 -5.300 -5.270 1.00 90.38 278 LYS A C 1
ATOM 2204 O O . LYS A 1 278 ? 10.004 -6.426 -4.781 1.00 90.38 278 LYS A O 1
ATOM 2209 N N . ALA A 1 279 ? 9.690 -5.071 -6.549 1.00 93.69 279 ALA A N 1
ATOM 2210 C CA . ALA A 1 279 ? 9.446 -6.154 -7.493 1.00 93.69 279 ALA A CA 1
ATOM 2211 C C . ALA A 1 279 ? 10.691 -7.043 -7.630 1.00 93.69 279 ALA A C 1
ATOM 2213 O O . ALA A 1 279 ? 10.580 -8.260 -7.528 1.00 93.69 279 ALA A O 1
ATOM 2214 N N . ALA A 1 280 ? 11.880 -6.448 -7.771 1.00 93.06 280 ALA A N 1
ATOM 2215 C CA . ALA A 1 280 ? 13.145 -7.178 -7.836 1.00 93.06 280 ALA A CA 1
ATOM 2216 C C . ALA A 1 280 ? 13.443 -7.953 -6.540 1.00 93.06 280 ALA A C 1
ATOM 2218 O O . ALA A 1 280 ? 13.846 -9.113 -6.598 1.00 93.06 280 ALA A O 1
ATOM 2219 N N . THR A 1 281 ? 13.194 -7.345 -5.378 1.00 90.75 281 THR A N 1
ATOM 2220 C CA . THR A 1 281 ? 13.318 -7.978 -4.060 1.00 90.75 281 THR A CA 1
ATOM 2221 C C . THR A 1 281 ? 12.401 -9.194 -3.941 1.00 90.75 281 THR A C 1
ATOM 2223 O O . THR A 1 281 ? 12.841 -10.272 -3.550 1.00 90.75 281 THR A O 1
ATOM 2226 N N . TYR A 1 282 ? 11.130 -9.045 -4.319 1.00 91.44 282 TYR A N 1
ATOM 2227 C CA . TYR A 1 282 ? 10.150 -10.126 -4.269 1.00 91.44 282 TYR A CA 1
ATOM 2228 C C . TYR A 1 282 ? 10.475 -11.269 -5.238 1.00 91.44 282 TYR A C 1
ATOM 2230 O O . TYR A 1 282 ? 10.329 -12.435 -4.884 1.00 91.44 282 TYR A O 1
ATOM 2238 N N . LEU A 1 283 ? 10.954 -10.961 -6.445 1.00 93.38 283 LEU A N 1
ATOM 2239 C CA . LEU A 1 283 ? 11.411 -11.989 -7.383 1.00 93.38 283 LEU A CA 1
ATOM 2240 C C . LEU A 1 283 ? 12.628 -12.742 -6.829 1.00 93.38 283 LEU A C 1
ATOM 2242 O O . LEU A 1 283 ? 12.676 -13.964 -6.927 1.00 93.38 283 LEU A O 1
ATOM 2246 N N . GLY A 1 284 ? 13.545 -12.039 -6.156 1.00 90.75 284 GLY A N 1
ATOM 2247 C CA . GLY A 1 284 ? 14.648 -12.664 -5.425 1.00 90.75 284 GLY A CA 1
ATOM 2248 C C . GLY A 1 284 ? 14.172 -13.639 -4.341 1.00 90.75 284 GLY A C 1
ATOM 2249 O O . GLY A 1 284 ? 14.670 -14.758 -4.277 1.00 90.75 284 GLY A O 1
ATOM 2250 N N . LEU A 1 285 ? 13.153 -13.257 -3.560 1.00 87.81 285 LEU A N 1
ATOM 2251 C CA . LEU A 1 285 ? 12.494 -14.132 -2.572 1.00 87.81 285 LEU A CA 1
ATOM 2252 C C . LEU A 1 285 ? 11.834 -15.368 -3.191 1.00 87.81 285 LEU A C 1
ATOM 2254 O O . LEU A 1 285 ? 11.659 -16.374 -2.514 1.00 87.81 285 LEU A O 1
ATOM 2258 N N . CYS A 1 286 ? 11.449 -15.292 -4.463 1.00 89.62 286 CYS A N 1
ATOM 2259 C CA . CYS A 1 286 ? 10.911 -16.427 -5.203 1.00 89.62 286 CYS A CA 1
ATOM 2260 C C . CYS A 1 286 ? 12.016 -17.301 -5.815 1.00 89.62 286 CYS A C 1
ATOM 2262 O O . CYS A 1 286 ? 11.687 -18.146 -6.633 1.00 89.62 286 CYS A O 1
ATOM 2264 N N . SER A 1 287 ? 13.297 -17.090 -5.490 1.00 90.56 287 SER A N 1
ATOM 2265 C CA . SER A 1 287 ? 14.443 -17.777 -6.112 1.00 90.56 287 SER A CA 1
ATOM 2266 C C . SER A 1 287 ? 14.550 -17.544 -7.627 1.00 90.56 287 SER A C 1
ATOM 2268 O O . SER A 1 287 ? 14.941 -18.433 -8.386 1.00 90.56 287 SER A O 1
ATOM 2270 N N . LEU A 1 288 ? 14.210 -16.331 -8.081 1.00 92.38 288 LEU A N 1
ATOM 2271 C CA . LEU A 1 288 ? 14.340 -15.903 -9.475 1.00 92.38 288 LEU A CA 1
ATOM 2272 C C . LEU A 1 288 ? 15.479 -14.888 -9.645 1.00 92.38 288 LEU A C 1
ATOM 2274 O O . LEU A 1 288 ? 15.548 -13.853 -8.977 1.00 92.38 288 LEU A O 1
ATOM 2278 N N . ASN A 1 289 ? 16.348 -15.165 -10.611 1.00 90.56 289 ASN A N 1
ATOM 2279 C CA . ASN A 1 289 ? 17.405 -14.281 -11.079 1.00 90.56 289 ASN A CA 1
ATOM 2280 C C . ASN A 1 289 ? 16.850 -13.284 -12.096 1.00 90.56 289 ASN A C 1
ATOM 2282 O O . ASN A 1 289 ? 16.239 -13.687 -13.085 1.00 90.56 289 ASN A O 1
ATOM 2286 N N . VAL A 1 290 ? 17.121 -11.990 -11.913 1.00 89.81 290 VAL A N 1
ATOM 2287 C CA . VAL A 1 290 ? 16.781 -10.969 -12.916 1.00 89.81 290 VAL A CA 1
ATOM 2288 C C . VAL A 1 290 ? 17.888 -10.893 -13.959 1.00 89.81 290 VAL A C 1
ATOM 2290 O O . VAL A 1 290 ? 18.962 -10.364 -13.686 1.00 89.81 290 VAL A O 1
ATOM 2293 N N . VAL A 1 291 ? 17.635 -11.419 -15.155 1.00 85.19 291 VAL A N 1
ATOM 2294 C CA . VAL A 1 291 ? 18.597 -11.432 -16.271 1.00 85.19 291 VAL A CA 1
ATOM 2295 C C . VAL A 1 291 ? 18.608 -10.088 -16.988 1.00 85.19 291 VAL A C 1
ATOM 2297 O O . VAL A 1 291 ? 19.661 -9.556 -17.327 1.00 85.19 291 VAL A O 1
ATOM 2300 N N . ARG A 1 292 ? 17.418 -9.531 -17.221 1.00 86.94 292 ARG A N 1
ATOM 2301 C CA . ARG A 1 292 ? 17.224 -8.271 -17.939 1.00 86.94 292 ARG A CA 1
ATOM 2302 C C . ARG A 1 292 ? 16.085 -7.507 -17.299 1.00 86.94 292 ARG A C 1
ATOM 2304 O O . ARG A 1 292 ? 15.074 -8.103 -16.943 1.00 86.94 292 ARG A O 1
ATOM 2311 N N . ALA A 1 293 ? 16.203 -6.191 -17.224 1.00 91.56 293 ALA A N 1
ATOM 2312 C CA . ALA A 1 293 ? 15.107 -5.335 -16.816 1.00 91.56 293 ALA A CA 1
ATOM 2313 C C . ALA A 1 293 ? 15.068 -4.045 -17.633 1.00 91.56 293 ALA A C 1
ATOM 2315 O O . ALA A 1 293 ? 16.098 -3.498 -18.032 1.00 91.56 293 ALA A O 1
ATOM 2316 N N . HIS A 1 294 ? 13.852 -3.570 -17.864 1.00 92.94 294 HIS A N 1
ATOM 2317 C CA . HIS A 1 294 ? 13.567 -2.274 -18.448 1.00 92.94 294 HIS A CA 1
ATOM 2318 C C . HIS A 1 294 ? 12.545 -1.553 -17.589 1.00 92.94 294 HIS A C 1
ATOM 2320 O O . HIS A 1 294 ? 11.610 -2.178 -17.092 1.00 92.94 294 HIS A O 1
ATOM 2326 N N . LEU A 1 295 ? 12.696 -0.243 -17.481 1.00 95.38 295 LEU A N 1
ATOM 2327 C CA . LEU A 1 295 ? 11.691 0.644 -16.918 1.00 95.38 295 LEU A CA 1
ATOM 2328 C C . LEU A 1 295 ? 11.567 1.846 -17.841 1.00 95.38 295 LEU A C 1
ATOM 2330 O O . LEU A 1 295 ? 12.580 2.400 -18.259 1.00 95.38 295 LEU A O 1
ATOM 2334 N N . ASP A 1 296 ? 10.337 2.242 -18.133 1.00 95.19 296 ASP A N 1
ATOM 2335 C CA . ASP A 1 296 ? 9.993 3.491 -18.804 1.00 95.19 296 ASP A CA 1
ATOM 2336 C C . ASP A 1 296 ? 8.765 4.094 -18.098 1.00 95.19 296 ASP A C 1
ATOM 2338 O O . ASP A 1 296 ? 7.972 3.375 -17.489 1.00 95.19 296 ASP A O 1
ATOM 2342 N N . VAL A 1 297 ? 8.594 5.414 -18.156 1.00 94.94 297 VAL A N 1
ATOM 2343 C CA . VAL A 1 297 ? 7.452 6.111 -17.544 1.00 94.94 297 VAL A CA 1
ATOM 2344 C C . VAL A 1 297 ? 6.576 6.734 -18.631 1.00 94.94 297 VAL A C 1
ATOM 2346 O O . VAL A 1 297 ? 7.080 7.451 -19.499 1.00 94.94 297 VAL A O 1
ATOM 2349 N N . VAL A 1 298 ? 5.268 6.468 -18.571 1.00 95.44 298 VAL A N 1
ATOM 2350 C CA . VAL A 1 298 ? 4.245 7.001 -19.489 1.00 95.44 298 VAL A CA 1
ATOM 2351 C C . VAL A 1 298 ? 3.318 7.937 -18.718 1.00 95.44 298 VAL A C 1
ATOM 2353 O O . VAL A 1 298 ? 2.866 7.597 -17.624 1.00 95.44 298 VAL A O 1
ATOM 2356 N N . LYS A 1 299 ? 3.034 9.126 -19.255 1.00 94.56 299 LYS A N 1
ATOM 2357 C CA . LYS A 1 299 ? 2.146 10.104 -18.602 1.00 94.56 299 LYS A CA 1
ATOM 2358 C C . LYS A 1 299 ? 0.696 9.610 -18.594 1.00 94.56 299 LYS A C 1
ATOM 2360 O O . LYS A 1 299 ? 0.208 9.121 -19.603 1.00 94.56 299 LYS A O 1
ATOM 2365 N N . ASP A 1 300 ? -0.018 9.808 -17.488 1.00 93.56 300 ASP A N 1
ATOM 2366 C CA . ASP A 1 300 ? -1.444 9.493 -17.369 1.00 93.56 300 ASP A CA 1
ATOM 2367 C C . ASP A 1 300 ? -2.262 10.744 -16.999 1.00 93.56 300 ASP A C 1
ATOM 2369 O O . ASP A 1 300 ? -2.450 11.062 -15.816 1.00 93.56 300 ASP A O 1
ATOM 2373 N N . PRO A 1 301 ? -2.804 11.465 -17.998 1.00 87.62 301 PRO A N 1
ATOM 2374 C CA . PRO A 1 301 ? -3.615 12.649 -17.736 1.00 87.62 301 PRO A CA 1
ATOM 2375 C C . PRO A 1 301 ? -4.947 12.321 -17.038 1.00 87.62 301 PRO A C 1
ATOM 2377 O O . PRO A 1 301 ? -5.537 13.207 -16.423 1.00 87.62 301 PRO A O 1
ATOM 2380 N N . HIS A 1 302 ? -5.413 11.064 -17.066 1.00 82.38 302 HIS A N 1
ATOM 2381 C CA . HIS A 1 302 ? -6.697 10.668 -16.473 1.00 82.38 302 HIS A CA 1
ATOM 2382 C C . HIS A 1 302 ? -6.614 10.531 -14.949 1.00 82.38 302 HIS A C 1
ATOM 2384 O O . HIS A 1 302 ? -7.642 10.557 -14.272 1.00 82.38 302 HIS A O 1
ATOM 2390 N N . ASN A 1 303 ? -5.404 10.437 -14.391 1.00 81.88 303 ASN A N 1
ATOM 2391 C CA . ASN A 1 303 ? -5.166 10.346 -12.953 1.00 81.88 303 ASN A CA 1
ATOM 2392 C C . ASN A 1 303 ? -4.445 11.596 -12.419 1.00 81.88 303 ASN A C 1
ATOM 2394 O O . ASN A 1 303 ? -3.388 11.505 -11.804 1.00 81.88 303 ASN A O 1
ATOM 2398 N N . ARG A 1 304 ? -5.015 12.786 -12.665 1.00 77.06 304 ARG A N 1
ATOM 2399 C CA . ARG A 1 304 ? -4.489 14.090 -12.194 1.00 77.06 304 ARG A CA 1
ATOM 2400 C C . ARG A 1 304 ? -3.042 14.375 -12.629 1.00 77.06 304 ARG A C 1
ATOM 2402 O O . ARG A 1 304 ? -2.270 14.941 -11.863 1.00 77.06 304 ARG A O 1
ATOM 2409 N N . GLY A 1 305 ? -2.672 13.967 -13.842 1.00 75.00 305 GLY A N 1
ATOM 2410 C CA . GLY A 1 305 ? -1.309 14.152 -14.349 1.00 75.00 305 GLY A CA 1
ATOM 2411 C C . GLY A 1 305 ? -0.268 13.245 -13.684 1.00 75.00 305 GLY A C 1
ATOM 2412 O O . GLY A 1 305 ? 0.920 13.557 -13.731 1.00 75.00 305 GLY A O 1
ATOM 2413 N N . ALA A 1 306 ? -0.698 12.136 -13.068 1.00 87.25 306 ALA A N 1
ATOM 2414 C CA . ALA A 1 306 ? 0.196 11.077 -12.617 1.00 87.25 306 ALA A CA 1
ATOM 2415 C C . ALA A 1 306 ? 0.839 10.347 -13.814 1.00 87.25 306 ALA A C 1
ATOM 2417 O O . ALA A 1 306 ? 0.787 10.784 -14.965 1.00 87.25 306 ALA A O 1
ATOM 2418 N N . HIS A 1 307 ? 1.485 9.221 -13.540 1.00 93.19 307 HIS A N 1
ATOM 2419 C CA . HIS A 1 307 ? 2.163 8.423 -14.549 1.00 93.19 307 HIS A CA 1
ATOM 2420 C C . HIS A 1 307 ? 1.970 6.928 -14.298 1.00 93.19 307 HIS A C 1
ATOM 2422 O O . HIS A 1 307 ? 1.582 6.511 -13.205 1.00 93.19 307 HIS A O 1
ATOM 2428 N N . VAL A 1 308 ? 2.280 6.125 -15.311 1.00 96.56 308 VAL A N 1
ATOM 2429 C CA . VAL A 1 308 ? 2.345 4.666 -15.241 1.00 96.56 308 VAL A CA 1
ATOM 2430 C C . VAL A 1 308 ? 3.791 4.240 -15.471 1.00 96.56 308 VAL A C 1
ATOM 2432 O O . VAL A 1 308 ? 4.396 4.589 -16.486 1.00 96.56 308 VAL A O 1
ATOM 2435 N N . ALA A 1 309 ? 4.354 3.500 -14.517 1.00 96.44 309 ALA A N 1
ATOM 2436 C CA . ALA A 1 309 ? 5.648 2.854 -14.680 1.00 96.44 309 ALA A CA 1
ATOM 2437 C C . ALA A 1 309 ? 5.463 1.563 -15.489 1.00 96.44 309 ALA A C 1
ATOM 2439 O O . ALA A 1 309 ? 4.722 0.667 -15.080 1.00 96.44 309 ALA A O 1
ATOM 2440 N N . MET A 1 310 ? 6.140 1.485 -16.629 1.00 97.38 310 MET A N 1
ATOM 2441 C CA . MET A 1 310 ? 6.127 0.359 -17.553 1.00 97.38 310 MET A CA 1
ATOM 2442 C C . MET A 1 310 ? 7.414 -0.436 -17.363 1.00 97.38 310 MET A C 1
ATOM 2444 O O . MET A 1 310 ? 8.483 -0.013 -17.800 1.00 97.38 310 MET A O 1
ATOM 2448 N N . ILE A 1 311 ? 7.316 -1.578 -16.690 1.00 96.94 311 ILE A N 1
ATOM 2449 C CA . ILE A 1 311 ? 8.464 -2.389 -16.284 1.00 96.94 311 ILE A CA 1
ATOM 2450 C C . ILE A 1 311 ? 8.428 -3.716 -17.040 1.00 96.94 311 ILE A C 1
ATOM 2452 O O . ILE A 1 311 ? 7.385 -4.356 -17.124 1.00 96.94 311 ILE A O 1
ATOM 2456 N N . ARG A 1 312 ? 9.564 -4.146 -17.589 1.00 94.69 312 ARG A N 1
ATOM 2457 C CA . ARG A 1 312 ? 9.741 -5.506 -18.122 1.00 94.69 312 ARG A CA 1
ATOM 2458 C C . ARG A 1 312 ? 10.902 -6.170 -17.417 1.00 94.69 312 ARG A C 1
ATOM 2460 O O . ARG A 1 312 ? 11.976 -5.580 -17.391 1.00 94.69 312 ARG A O 1
ATOM 2467 N N . ILE A 1 313 ? 10.707 -7.367 -16.879 1.00 94.44 313 ILE A N 1
ATOM 2468 C CA . ILE A 1 313 ? 11.744 -8.121 -16.174 1.00 94.44 313 ILE A CA 1
ATOM 2469 C C . ILE A 1 313 ? 11.805 -9.525 -16.767 1.00 94.44 313 ILE A C 1
ATOM 2471 O O . ILE A 1 313 ? 10.848 -10.285 -16.659 1.00 94.44 313 ILE A O 1
ATOM 2475 N N . LEU A 1 314 ? 12.931 -9.860 -17.389 1.00 92.06 314 LEU A N 1
ATOM 2476 C CA . LEU A 1 314 ? 13.244 -11.219 -17.808 1.00 92.06 314 LEU A CA 1
ATOM 2477 C C . LEU A 1 314 ? 13.883 -11.938 -16.627 1.00 92.06 314 LEU A C 1
ATOM 2479 O O . LEU A 1 314 ? 14.946 -11.522 -16.148 1.00 92.06 314 LEU A O 1
ATOM 2483 N N . VAL A 1 315 ? 13.230 -12.996 -16.168 1.00 92.69 315 VAL A N 1
ATOM 2484 C CA . VAL A 1 315 ? 13.682 -13.805 -15.044 1.00 92.69 315 VAL A CA 1
ATOM 2485 C C . VAL A 1 315 ? 14.025 -15.222 -15.475 1.00 92.69 315 VAL A C 1
ATOM 2487 O O . VAL A 1 315 ? 13.456 -15.742 -16.433 1.00 92.69 315 VAL A O 1
ATOM 2490 N N . GLN A 1 316 ? 14.933 -15.844 -14.730 1.00 91.50 316 GLN A N 1
ATOM 2491 C CA . GLN A 1 316 ? 15.230 -17.272 -14.812 1.00 91.50 316 GLN A CA 1
ATOM 2492 C C . GLN A 1 316 ? 15.337 -17.864 -13.400 1.00 91.50 316 GLN A C 1
ATOM 2494 O O . GLN A 1 316 ? 15.678 -17.123 -12.472 1.00 91.50 316 GLN A O 1
ATOM 2499 N N . PRO A 1 317 ? 15.077 -19.164 -13.203 1.00 92.38 317 PRO A N 1
ATOM 2500 C CA . PRO A 1 317 ? 15.296 -19.823 -11.916 1.00 92.38 317 PRO A CA 1
ATOM 2501 C C . PRO A 1 317 ? 16.748 -19.688 -11.418 1.00 92.38 317 PRO A C 1
ATOM 2503 O O . PRO A 1 317 ? 17.685 -19.576 -12.217 1.00 92.38 317 PRO A O 1
ATOM 2506 N N . SER A 1 318 ? 16.949 -19.677 -10.096 1.00 90.56 318 SER A N 1
ATOM 2507 C CA . SER A 1 318 ? 18.289 -19.805 -9.507 1.00 90.56 318 SER A CA 1
ATOM 2508 C C . SER A 1 318 ? 18.882 -21.194 -9.758 1.00 90.56 318 SER A C 1
ATOM 2510 O O . SER A 1 318 ? 18.159 -22.136 -10.083 1.00 90.56 318 SER A O 1
ATOM 2512 N N . GLU A 1 319 ? 20.200 -21.343 -9.606 1.00 88.44 319 GLU A N 1
ATOM 2513 C CA . GLU A 1 319 ? 20.842 -22.653 -9.764 1.00 88.44 319 GLU A CA 1
ATOM 2514 C C . GLU A 1 319 ? 20.282 -23.689 -8.782 1.00 88.44 319 GLU A C 1
ATOM 2516 O O . GLU A 1 319 ? 20.113 -24.852 -9.138 1.00 88.44 319 GLU A O 1
ATOM 2521 N N . GLU A 1 320 ? 19.979 -23.274 -7.553 1.00 87.38 320 GLU A N 1
ATOM 2522 C CA . GLU A 1 320 ? 19.359 -24.108 -6.523 1.00 87.38 320 GLU A CA 1
ATOM 2523 C C . GLU A 1 320 ? 17.945 -24.518 -6.938 1.00 87.38 320 GLU A C 1
ATOM 2525 O O . GLU A 1 320 ? 17.626 -25.703 -6.929 1.00 87.38 320 GLU A O 1
ATOM 2530 N N . ALA A 1 321 ? 17.131 -23.564 -7.401 1.00 88.50 321 ALA A N 1
ATOM 2531 C CA . ALA A 1 321 ? 15.775 -23.842 -7.867 1.00 88.50 321 ALA A CA 1
ATOM 2532 C C . ALA A 1 321 ? 15.756 -24.811 -9.065 1.00 88.50 321 ALA A C 1
ATOM 2534 O O . ALA A 1 321 ? 14.872 -25.663 -9.152 1.00 88.50 321 ALA A O 1
ATOM 2535 N N . LEU A 1 322 ? 16.744 -24.721 -9.966 1.00 88.44 322 LEU A N 1
ATOM 2536 C CA . LEU A 1 322 ? 16.925 -25.686 -11.057 1.00 88.44 322 LEU A CA 1
ATOM 2537 C C . LEU A 1 322 ? 17.298 -27.073 -10.528 1.00 88.44 322 LEU A C 1
ATOM 2539 O O . LEU A 1 322 ? 16.702 -28.060 -10.948 1.00 88.44 322 LEU A O 1
ATOM 2543 N N . LYS A 1 323 ? 18.255 -27.157 -9.592 1.00 90.19 323 LYS A N 1
ATOM 2544 C CA . LYS A 1 323 ? 18.675 -28.429 -8.973 1.00 90.19 323 LYS A CA 1
ATOM 2545 C C . LYS A 1 323 ? 17.518 -29.121 -8.248 1.00 90.19 323 LYS A C 1
ATOM 2547 O O . LYS A 1 323 ? 17.433 -30.345 -8.270 1.00 90.19 323 LYS A O 1
ATOM 2552 N N . GLU A 1 324 ? 16.625 -28.346 -7.641 1.00 90.81 324 GLU A N 1
ATOM 2553 C CA . GLU A 1 324 ? 15.453 -28.837 -6.911 1.00 90.81 324 GLU A CA 1
ATOM 2554 C C . GLU A 1 324 ? 14.221 -29.080 -7.801 1.00 90.81 324 GLU A C 1
ATOM 2556 O O . GLU A 1 324 ? 13.196 -29.545 -7.304 1.00 90.81 324 GLU A O 1
ATOM 2561 N N . ASN A 1 325 ? 14.292 -28.795 -9.110 1.00 86.12 325 ASN A N 1
ATOM 2562 C CA . ASN A 1 325 ? 13.142 -28.817 -10.029 1.00 86.12 325 ASN A CA 1
ATOM 2563 C C . ASN A 1 325 ? 11.933 -28.023 -9.494 1.00 86.12 325 ASN A C 1
ATOM 2565 O O . ASN A 1 325 ? 10.777 -28.447 -9.622 1.00 86.12 325 ASN A O 1
ATOM 2569 N N . PHE A 1 326 ? 12.210 -26.872 -8.876 1.00 87.25 326 PHE A N 1
ATOM 2570 C CA . PHE A 1 326 ? 11.209 -26.065 -8.193 1.00 87.25 326 PHE A CA 1
ATOM 2571 C C . PHE A 1 326 ? 10.092 -25.622 -9.149 1.00 87.25 326 PHE A C 1
ATOM 2573 O O . PHE A 1 326 ? 10.345 -25.070 -10.222 1.00 87.25 326 PHE A O 1
ATOM 2580 N N . GLN A 1 327 ? 8.839 -25.842 -8.745 1.00 88.88 327 GLN A N 1
ATOM 2581 C CA . GLN A 1 327 ? 7.662 -25.453 -9.520 1.00 88.88 327 GLN A CA 1
ATOM 2582 C C . GLN A 1 327 ? 7.156 -24.081 -9.077 1.00 88.88 327 GLN A C 1
ATOM 2584 O O . GLN A 1 327 ? 6.739 -23.887 -7.935 1.00 88.88 327 GLN A O 1
ATOM 2589 N N . PHE A 1 328 ? 7.166 -23.122 -10.000 1.00 91.31 328 PHE A N 1
ATOM 2590 C CA . PHE A 1 328 ? 6.759 -21.749 -9.723 1.00 91.31 328 PHE A CA 1
ATOM 2591 C C . PHE A 1 328 ? 5.245 -21.565 -9.877 1.00 91.31 328 PHE A C 1
ATOM 2593 O O . PHE A 1 328 ? 4.674 -21.770 -10.947 1.00 91.31 328 PHE A O 1
ATOM 2600 N N . GLU A 1 329 ? 4.589 -21.079 -8.824 1.00 91.75 329 GLU A N 1
ATOM 2601 C CA . GLU A 1 329 ? 3.182 -20.671 -8.866 1.00 91.75 329 GLU A CA 1
ATOM 2602 C C . GLU A 1 329 ? 3.026 -19.282 -9.528 1.00 91.75 329 GLU A C 1
ATOM 2604 O O . GLU A 1 329 ? 2.805 -18.270 -8.858 1.00 91.75 329 GLU A O 1
ATOM 2609 N N . TRP A 1 330 ? 3.129 -19.192 -10.857 1.00 92.81 330 TRP A N 1
ATOM 2610 C CA . TRP A 1 330 ? 3.124 -17.904 -11.579 1.00 92.81 330 TRP A CA 1
ATOM 2611 C C . TRP A 1 330 ? 1.870 -17.041 -11.362 1.00 92.81 330 TRP A C 1
ATOM 2613 O O . TRP A 1 330 ? 1.959 -15.809 -11.332 1.00 92.81 330 TRP A O 1
ATOM 2623 N N . LEU A 1 331 ? 0.705 -17.652 -11.128 1.00 90.94 331 LEU A N 1
ATOM 2624 C CA . LEU A 1 331 ? -0.523 -16.930 -10.760 1.00 90.94 331 LEU A CA 1
ATOM 2625 C C . LEU A 1 331 ? -0.396 -16.209 -9.407 1.00 90.94 331 LEU A C 1
ATOM 2627 O O . LEU A 1 331 ? -0.932 -15.116 -9.223 1.00 90.94 331 LEU A O 1
ATOM 2631 N N . LYS A 1 332 ? 0.332 -16.803 -8.460 1.00 88.69 332 LYS A N 1
ATOM 2632 C CA . LYS A 1 332 ? 0.606 -16.224 -7.142 1.00 88.69 332 LYS A CA 1
ATOM 2633 C C . LYS A 1 332 ? 1.691 -15.157 -7.229 1.00 88.69 332 LYS A C 1
ATOM 2635 O O . LYS A 1 332 ? 1.521 -14.086 -6.653 1.00 88.69 332 LYS A O 1
ATOM 2640 N N . ILE A 1 333 ? 2.749 -15.406 -8.006 1.00 92.06 333 ILE A N 1
ATOM 2641 C CA . ILE A 1 333 ? 3.822 -14.431 -8.259 1.00 92.06 333 ILE A CA 1
ATOM 2642 C C . ILE A 1 333 ? 3.251 -13.165 -8.907 1.00 92.06 333 ILE A C 1
ATOM 2644 O O . ILE A 1 333 ? 3.442 -12.065 -8.391 1.00 92.06 333 ILE A O 1
ATOM 2648 N N . SER A 1 334 ? 2.489 -13.308 -9.994 1.00 93.38 334 SER A N 1
ATOM 2649 C CA . SER A 1 334 ? 1.854 -12.174 -10.678 1.00 93.38 334 SER A CA 1
ATOM 2650 C C . SER A 1 334 ? 0.835 -11.449 -9.794 1.00 93.38 334 SER A C 1
ATOM 2652 O O . SER A 1 334 ? 0.806 -10.219 -9.790 1.00 93.38 334 SER A O 1
ATOM 2654 N N . GLY A 1 335 ? 0.044 -12.173 -8.993 1.00 90.50 335 GLY A N 1
ATOM 2655 C CA . GLY A 1 335 ? -0.859 -11.579 -8.002 1.00 90.50 335 GLY A CA 1
ATOM 2656 C C . GLY A 1 335 ? -0.121 -10.751 -6.945 1.00 90.50 335 GLY A C 1
ATOM 2657 O O . GLY A 1 335 ? -0.480 -9.601 -6.692 1.00 90.50 335 GLY A O 1
ATOM 2658 N N . ASN A 1 336 ? 0.962 -11.288 -6.383 1.00 89.75 336 ASN A N 1
ATOM 2659 C CA . ASN A 1 336 ? 1.771 -10.583 -5.393 1.00 89.75 336 ASN A CA 1
ATOM 2660 C C . ASN A 1 336 ? 2.467 -9.356 -5.990 1.00 89.75 336 ASN A C 1
ATOM 2662 O O . ASN A 1 336 ? 2.469 -8.307 -5.354 1.00 89.75 336 ASN A O 1
ATOM 2666 N N . LEU A 1 337 ? 2.972 -9.428 -7.227 1.00 93.31 337 LEU A N 1
ATOM 2667 C CA . LEU A 1 337 ? 3.552 -8.272 -7.925 1.00 93.31 337 LEU A CA 1
ATOM 2668 C C . LEU A 1 337 ? 2.561 -7.104 -8.055 1.00 93.31 337 LEU A C 1
ATOM 2670 O O . LEU A 1 337 ? 2.961 -5.947 -7.908 1.00 93.31 337 LEU A O 1
ATOM 2674 N N . LYS A 1 338 ? 1.268 -7.385 -8.268 1.00 93.19 338 LYS A N 1
ATOM 2675 C CA . LYS A 1 338 ? 0.219 -6.349 -8.246 1.00 93.19 338 LYS A CA 1
ATOM 2676 C C . LYS A 1 338 ? 0.055 -5.755 -6.850 1.00 93.19 338 LYS A C 1
ATOM 2678 O O . LYS A 1 338 ? -0.015 -4.537 -6.679 1.00 93.19 338 LYS A O 1
ATOM 2683 N N . TYR A 1 339 ? 0.038 -6.629 -5.851 1.00 89.81 339 TYR A N 1
ATOM 2684 C CA . TYR A 1 339 ? -0.191 -6.277 -4.459 1.00 89.81 339 TYR A CA 1
ATOM 2685 C C . TYR A 1 339 ? 0.968 -5.477 -3.826 1.00 89.81 339 TYR A C 1
ATOM 2687 O O . TYR A 1 339 ? 0.719 -4.581 -3.020 1.00 89.81 339 TYR A O 1
ATOM 2695 N N . LEU A 1 340 ? 2.225 -5.687 -4.245 1.00 90.50 340 LEU A N 1
ATOM 2696 C CA . LEU A 1 340 ? 3.425 -5.001 -3.716 1.00 90.50 340 LEU A CA 1
ATOM 2697 C C . LEU A 1 340 ? 3.344 -3.467 -3.711 1.00 90.50 340 LEU A C 1
ATOM 2699 O O . LEU A 1 340 ? 4.002 -2.813 -2.895 1.00 90.50 340 LEU A O 1
ATOM 2703 N N . LYS A 1 341 ? 2.527 -2.869 -4.591 1.00 92.06 341 LYS A N 1
ATOM 2704 C CA . LYS A 1 341 ? 2.261 -1.420 -4.583 1.00 92.06 341 LYS A CA 1
ATOM 2705 C C . LYS A 1 341 ? 1.753 -0.941 -3.217 1.00 92.06 341 LYS A C 1
ATOM 2707 O O . LYS A 1 341 ? 2.067 0.192 -2.819 1.00 92.06 341 LYS A O 1
ATOM 2712 N N . TRP A 1 342 ? 0.980 -1.786 -2.547 1.00 93.31 342 TRP A N 1
ATOM 2713 C CA . TRP A 1 342 ? 0.161 -1.495 -1.374 1.00 93.31 342 TRP A CA 1
ATOM 2714 C C . TRP A 1 342 ? 0.723 -2.045 -0.067 1.00 93.31 342 TRP A C 1
ATOM 2716 O O . TRP A 1 342 ? 0.349 -1.565 1.002 1.00 93.31 342 TRP A O 1
ATOM 2726 N N . VAL A 1 343 ? 1.657 -2.991 -0.150 1.00 90.31 343 VAL A N 1
ATOM 2727 C CA . VAL A 1 343 ? 2.356 -3.536 1.019 1.00 90.31 343 VAL A CA 1
ATOM 2728 C C . VAL A 1 343 ? 3.352 -2.522 1.555 1.00 90.31 343 VAL A C 1
ATOM 2730 O O . VAL A 1 343 ? 4.035 -1.843 0.781 1.00 90.31 343 VAL A O 1
ATOM 2733 N N . ASP A 1 344 ? 3.447 -2.423 2.875 1.00 90.50 344 ASP A N 1
ATOM 2734 C CA . ASP A 1 344 ? 4.501 -1.667 3.541 1.00 90.50 344 ASP A CA 1
ATOM 2735 C C . ASP A 1 344 ? 5.896 -2.253 3.241 1.00 90.50 344 ASP A C 1
ATOM 2737 O O . ASP A 1 344 ? 6.035 -3.398 2.811 1.00 90.50 344 ASP A O 1
ATOM 2741 N N . ASP A 1 345 ? 6.940 -1.443 3.382 1.00 87.19 345 ASP A N 1
ATOM 2742 C CA . ASP A 1 345 ? 8.308 -1.844 3.040 1.00 87.19 345 ASP A CA 1
ATOM 2743 C C . ASP A 1 345 ? 8.865 -2.814 4.109 1.00 87.19 345 ASP A C 1
ATOM 2745 O O . ASP A 1 345 ? 9.612 -3.739 3.786 1.00 87.19 345 ASP A O 1
ATOM 2749 N N . ARG A 1 346 ? 8.424 -2.667 5.368 1.00 89.69 346 ARG A N 1
ATOM 2750 C CA . ARG A 1 346 ? 8.917 -3.428 6.526 1.00 89.69 346 ARG A CA 1
ATOM 2751 C C . ARG A 1 346 ? 8.553 -4.927 6.499 1.00 89.69 346 ARG A C 1
ATOM 2753 O O . ARG A 1 346 ? 9.471 -5.735 6.614 1.00 89.69 346 ARG A O 1
ATOM 2760 N N . PRO A 1 347 ? 7.299 -5.358 6.226 1.00 91.12 347 PRO A N 1
ATOM 2761 C CA . PRO A 1 347 ? 6.984 -6.783 6.064 1.00 91.12 347 PRO A CA 1
ATOM 2762 C C . PRO A 1 347 ? 7.781 -7.483 4.955 1.00 91.12 347 PRO A C 1
ATOM 2764 O O . PRO A 1 347 ? 8.139 -8.654 5.086 1.00 91.12 347 PRO A O 1
ATOM 2767 N N . VAL A 1 348 ? 8.068 -6.772 3.856 1.00 88.25 348 VAL A N 1
ATOM 2768 C CA . VAL A 1 348 ? 8.894 -7.301 2.760 1.00 88.25 348 VAL A CA 1
ATOM 2769 C C . VAL A 1 348 ? 10.325 -7.513 3.247 1.00 88.25 348 VAL A C 1
ATOM 2771 O O . VAL A 1 348 ? 10.895 -8.572 3.001 1.00 88.25 348 VAL A O 1
ATOM 2774 N N . HIS A 1 349 ? 10.881 -6.543 3.977 1.00 87.12 349 HIS A N 1
ATOM 2775 C CA . HIS A 1 349 ? 12.218 -6.645 4.557 1.00 87.12 349 HIS A CA 1
ATOM 2776 C C . HIS A 1 349 ? 12.330 -7.780 5.583 1.00 87.12 349 HIS A C 1
ATOM 2778 O O . HIS A 1 349 ? 13.261 -8.577 5.504 1.00 87.12 349 HIS A O 1
ATOM 2784 N N . LEU A 1 350 ? 11.350 -7.927 6.476 1.00 90.56 350 LEU A N 1
ATOM 2785 C CA . LEU A 1 350 ? 11.326 -9.028 7.442 1.00 90.56 350 LEU A CA 1
ATOM 2786 C C . LEU A 1 350 ? 11.282 -10.397 6.747 1.00 90.56 350 LEU A C 1
ATOM 2788 O O . LEU A 1 350 ? 11.964 -11.330 7.156 1.00 90.56 350 LEU A O 1
ATOM 2792 N N . THR A 1 351 ? 10.538 -10.506 5.642 1.00 90.31 351 THR A N 1
ATOM 2793 C CA . THR A 1 351 ? 10.498 -11.738 4.835 1.00 90.31 351 THR A CA 1
ATOM 2794 C C . THR A 1 351 ? 11.849 -12.037 4.169 1.00 90.31 351 THR A C 1
ATOM 2796 O O . THR A 1 351 ? 12.180 -13.198 3.977 1.00 90.31 351 THR A O 1
ATOM 2799 N N . LEU A 1 352 ? 12.658 -11.024 3.833 1.00 85.62 352 LEU A N 1
ATOM 2800 C CA . LEU A 1 352 ? 14.029 -11.237 3.333 1.00 85.62 352 LEU A CA 1
ATOM 2801 C C . LEU A 1 352 ? 14.954 -11.794 4.405 1.00 85.62 352 LEU A C 1
ATOM 2803 O O . LEU A 1 352 ? 15.788 -12.642 4.106 1.00 85.62 352 LEU A O 1
ATOM 2807 N N . GLN A 1 353 ? 14.817 -11.302 5.633 1.00 88.31 353 GLN A N 1
ATOM 2808 C CA . GLN A 1 353 ? 15.609 -11.775 6.763 1.00 88.31 353 GLN A CA 1
ATOM 2809 C C . GLN A 1 353 ? 15.181 -13.187 7.192 1.00 88.31 353 GLN A C 1
ATOM 2811 O O . GLN A 1 353 ? 16.030 -14.003 7.544 1.00 88.31 353 GLN A O 1
ATOM 2816 N N . HIS A 1 354 ? 13.883 -13.495 7.082 1.00 90.50 354 HIS A N 1
ATOM 2817 C CA . HIS A 1 354 ? 13.291 -14.784 7.448 1.00 90.50 354 HIS A CA 1
ATOM 2818 C C . HIS A 1 354 ? 12.373 -15.318 6.330 1.00 90.50 354 HIS A C 1
ATOM 2820 O O . HIS A 1 354 ? 11.147 -15.199 6.430 1.00 90.50 354 HIS A O 1
ATOM 2826 N N . PRO A 1 355 ? 12.929 -15.934 5.266 1.00 84.38 355 PRO A N 1
ATOM 2827 C CA . PRO A 1 355 ? 12.146 -16.415 4.121 1.00 84.38 355 PRO A CA 1
ATOM 2828 C C . PRO A 1 355 ? 10.996 -17.365 4.488 1.00 84.38 355 PRO A C 1
ATOM 2830 O O . PRO A 1 355 ? 9.917 -17.280 3.897 1.00 84.38 355 PRO A O 1
ATOM 2833 N N . ASP A 1 356 ? 11.182 -18.202 5.513 1.00 86.31 356 ASP A N 1
ATOM 2834 C CA . ASP A 1 356 ? 10.182 -19.174 5.986 1.00 86.31 356 ASP A CA 1
ATOM 2835 C C . ASP A 1 356 ? 8.912 -18.528 6.565 1.00 86.31 356 ASP A C 1
ATOM 2837 O O . ASP A 1 356 ? 7.842 -19.145 6.581 1.00 86.31 356 ASP A O 1
ATOM 2841 N N . LEU A 1 357 ? 9.001 -17.272 7.018 1.00 92.00 357 LEU A N 1
ATOM 2842 C CA . LEU A 1 357 ? 7.868 -16.531 7.571 1.00 92.00 357 LEU A CA 1
ATOM 2843 C C . LEU A 1 357 ? 6.807 -16.274 6.492 1.00 92.00 357 LEU A C 1
ATOM 2845 O O . LEU A 1 357 ? 5.605 -16.465 6.709 1.00 92.00 357 LEU A O 1
ATOM 2849 N N . GLY A 1 358 ? 7.264 -15.869 5.306 1.00 89.44 358 GLY A N 1
ATOM 2850 C CA . GLY A 1 358 ? 6.422 -15.434 4.201 1.00 89.44 358 GLY A CA 1
ATOM 2851 C C . GLY A 1 358 ? 5.725 -14.085 4.438 1.00 89.44 358 GLY A C 1
ATOM 2852 O O . GLY A 1 358 ? 5.457 -13.651 5.561 1.00 89.44 358 GLY A O 1
ATOM 2853 N N . LEU A 1 359 ? 5.350 -13.435 3.333 1.00 89.62 359 LEU A N 1
ATOM 2854 C CA . LEU A 1 359 ? 4.831 -12.063 3.348 1.00 89.62 359 LEU A CA 1
ATOM 2855 C C . LEU A 1 359 ? 3.526 -11.900 4.142 1.00 89.62 359 LEU A C 1
ATOM 2857 O O . LEU A 1 359 ? 3.322 -10.879 4.794 1.00 89.62 359 LEU A O 1
ATOM 2861 N N . SER A 1 360 ? 2.634 -12.895 4.097 1.00 92.94 360 SER A N 1
ATOM 2862 C CA . SER A 1 360 ? 1.349 -12.821 4.803 1.00 92.94 360 SER A CA 1
ATOM 2863 C C . SER A 1 360 ? 1.513 -12.756 6.317 1.00 92.94 360 SER A C 1
ATOM 2865 O O . SER A 1 360 ? 0.827 -11.956 6.946 1.00 92.94 360 SER A O 1
ATOM 2867 N N . ARG A 1 361 ? 2.412 -13.563 6.896 1.00 97.25 361 ARG A N 1
ATOM 2868 C CA . ARG A 1 361 ? 2.643 -13.560 8.346 1.00 97.25 361 ARG A CA 1
ATOM 2869 C C . ARG A 1 361 ? 3.352 -12.290 8.777 1.00 97.25 361 ARG A C 1
ATOM 2871 O O . ARG A 1 361 ? 2.915 -11.661 9.732 1.00 97.25 361 ARG A O 1
ATOM 2878 N N . ALA A 1 362 ? 4.365 -11.865 8.019 1.00 96.31 362 ALA A N 1
ATOM 2879 C CA . ALA A 1 362 ? 5.052 -10.602 8.260 1.00 96.31 362 ALA A CA 1
ATOM 2880 C C . ALA A 1 362 ? 4.065 -9.420 8.294 1.00 96.31 362 ALA A C 1
ATOM 2882 O O . ALA A 1 362 ? 4.075 -8.627 9.229 1.00 96.31 362 ALA A O 1
ATOM 2883 N N . GLU A 1 363 ? 3.156 -9.327 7.317 1.00 96.62 363 GLU A N 1
ATOM 2884 C CA . GLU A 1 363 ? 2.136 -8.272 7.278 1.00 96.62 363 GLU A CA 1
ATOM 2885 C C . GLU A 1 363 ? 1.231 -8.288 8.521 1.00 96.62 363 GLU A C 1
ATOM 2887 O O . GLU A 1 363 ? 0.968 -7.232 9.096 1.00 96.62 363 GLU A O 1
ATOM 2892 N N . ILE A 1 364 ? 0.784 -9.473 8.951 1.00 98.44 364 ILE A N 1
ATOM 2893 C CA . ILE A 1 364 ? -0.057 -9.648 10.143 1.00 98.44 364 ILE A CA 1
ATOM 2894 C C . ILE A 1 364 ? 0.698 -9.203 11.401 1.00 98.44 364 ILE A C 1
ATOM 2896 O O . ILE A 1 364 ? 0.168 -8.410 12.178 1.00 98.44 364 ILE A O 1
ATOM 2900 N N . ILE A 1 365 ? 1.947 -9.644 11.574 1.00 98.44 365 ILE A N 1
ATOM 2901 C CA . ILE A 1 365 ? 2.799 -9.273 12.714 1.00 98.44 365 ILE A CA 1
ATOM 2902 C C . ILE A 1 365 ? 2.934 -7.749 12.810 1.00 98.44 365 ILE A C 1
ATOM 2904 O O . ILE A 1 365 ? 2.631 -7.165 13.854 1.00 98.44 365 ILE A O 1
ATOM 2908 N N . TYR A 1 366 ? 3.284 -7.083 11.706 1.00 97.50 366 TYR A N 1
ATOM 2909 C CA . TYR A 1 366 ? 3.396 -5.624 11.686 1.00 97.50 366 TYR A CA 1
ATOM 2910 C C . TYR A 1 366 ? 2.063 -4.919 11.926 1.00 97.50 366 TYR A C 1
ATOM 2912 O O . TYR A 1 366 ? 2.045 -3.894 12.612 1.00 97.50 366 TYR A O 1
ATOM 2920 N N . ALA A 1 367 ? 0.955 -5.430 11.383 1.00 98.06 367 ALA A N 1
ATOM 2921 C CA . ALA A 1 367 ? -0.361 -4.837 11.583 1.00 98.06 367 ALA A CA 1
ATOM 2922 C C . ALA A 1 367 ? -0.759 -4.856 13.067 1.00 98.06 367 ALA A C 1
ATOM 2924 O O . ALA A 1 367 ? -1.069 -3.801 13.625 1.00 98.06 367 ALA A O 1
ATOM 2925 N N . TYR A 1 368 ? -0.679 -6.012 13.733 1.00 98.38 368 TYR A N 1
ATOM 2926 C CA . TYR A 1 368 ? -1.032 -6.117 15.152 1.00 98.38 368 TYR A CA 1
ATOM 2927 C C . TYR A 1 368 ? -0.047 -5.379 16.060 1.00 98.38 368 TYR A C 1
ATOM 2929 O O . TYR A 1 368 ? -0.494 -4.678 16.968 1.00 98.38 368 TYR A O 1
ATOM 2937 N N . GLY A 1 369 ? 1.262 -5.431 15.791 1.00 97.25 369 GLY A N 1
ATOM 2938 C CA . GLY A 1 369 ? 2.242 -4.635 16.539 1.00 97.25 369 GLY A CA 1
ATOM 2939 C C . GLY A 1 369 ? 1.948 -3.131 16.453 1.00 97.25 369 GLY A C 1
ATOM 2940 O O . GLY A 1 369 ? 1.965 -2.417 17.456 1.00 97.25 369 GLY A O 1
ATOM 2941 N N . ASN A 1 370 ? 1.579 -2.640 15.264 1.00 96.62 370 ASN A N 1
ATOM 2942 C CA . ASN A 1 370 ? 1.221 -1.236 15.063 1.00 96.62 370 ASN A CA 1
ATOM 2943 C C . ASN A 1 370 ? -0.096 -0.840 15.735 1.00 96.62 370 ASN A C 1
ATOM 2945 O O . ASN A 1 370 ? -0.199 0.298 16.203 1.00 96.62 370 ASN A O 1
ATOM 2949 N N . MET A 1 371 ? -1.078 -1.743 15.747 1.00 97.12 371 MET A N 1
ATOM 2950 C CA . MET A 1 371 ? -2.373 -1.550 16.398 1.00 97.12 371 MET A CA 1
ATOM 2951 C C . MET A 1 371 ? -2.227 -1.484 17.920 1.00 97.12 371 MET A C 1
ATOM 2953 O O . MET A 1 371 ? -2.798 -0.603 18.563 1.00 97.12 371 MET A O 1
ATOM 2957 N N . LEU A 1 372 ? -1.434 -2.397 18.488 1.00 96.00 372 LEU A N 1
ATOM 2958 C CA . LEU A 1 372 ? -1.251 -2.534 19.930 1.00 96.00 372 LEU A CA 1
ATOM 2959 C C . LEU A 1 372 ? -0.368 -1.449 20.537 1.00 96.00 372 LEU A C 1
ATOM 2961 O O . LEU A 1 372 ? -0.483 -1.210 21.737 1.00 96.00 372 LEU A O 1
ATOM 2965 N N . HIS A 1 373 ? 0.449 -0.748 19.744 1.00 94.88 373 HIS A N 1
ATOM 2966 C CA . HIS A 1 373 ? 1.298 0.332 20.254 1.00 94.88 373 HIS A CA 1
ATOM 2967 C C . HIS A 1 373 ? 0.509 1.353 21.088 1.00 94.88 373 HIS A C 1
ATOM 2969 O O . HIS A 1 373 ? 0.863 1.603 22.234 1.00 94.88 373 HIS A O 1
ATOM 2975 N N . GLY A 1 374 ? -0.615 1.874 20.581 1.00 88.69 374 GLY A N 1
ATOM 2976 C CA . GLY A 1 374 ? -1.414 2.854 21.330 1.00 88.69 374 GLY A CA 1
ATOM 2977 C C . GLY A 1 374 ? -2.115 2.297 22.579 1.00 88.69 374 GLY A C 1
ATOM 2978 O O . GLY A 1 374 ? -2.495 3.058 23.468 1.00 88.69 374 GLY A O 1
ATOM 2979 N N . VAL A 1 375 ? -2.294 0.975 22.665 1.00 90.62 375 VAL A N 1
ATOM 2980 C CA . VAL A 1 375 ? -2.901 0.300 23.823 1.00 90.62 375 VAL A CA 1
ATOM 2981 C C . VAL A 1 375 ? -1.845 0.033 24.895 1.00 90.62 375 VAL A C 1
ATOM 2983 O O . VAL A 1 375 ? -2.064 0.329 26.069 1.00 90.62 375 VAL A O 1
ATOM 2986 N N . LEU A 1 376 ? -0.689 -0.496 24.493 1.00 93.50 376 LEU A N 1
ATOM 2987 C CA . LEU A 1 376 ? 0.388 -0.898 25.394 1.00 93.50 376 LEU A CA 1
ATOM 2988 C C . LEU A 1 376 ? 1.225 0.289 25.883 1.00 93.50 376 LEU A C 1
ATOM 2990 O O . LEU A 1 376 ? 1.592 0.310 27.056 1.00 93.50 376 LEU A O 1
ATOM 2994 N N . ALA A 1 377 ? 1.423 1.329 25.065 1.00 92.19 377 ALA A N 1
ATOM 2995 C CA . ALA A 1 377 ? 2.153 2.531 25.481 1.00 92.19 377 ALA A CA 1
ATOM 2996 C C . ALA A 1 377 ? 1.480 3.273 26.654 1.00 92.19 377 ALA A C 1
ATOM 2998 O O . ALA A 1 377 ? 2.132 4.033 27.360 1.00 92.19 377 ALA A O 1
ATOM 2999 N N . LYS A 1 378 ? 0.180 3.042 26.902 1.00 88.12 378 LYS A N 1
ATOM 3000 C CA . LYS A 1 378 ? -0.520 3.547 28.099 1.00 88.12 378 LYS A CA 1
ATOM 3001 C C . LYS A 1 378 ? -0.115 2.831 29.384 1.00 88.12 378 LYS A C 1
ATOM 3003 O O . LYS A 1 378 ? -0.243 3.415 30.456 1.00 88.12 378 LYS A O 1
ATOM 3008 N N . LYS A 1 379 ? 0.257 1.551 29.284 1.00 89.81 379 LYS A N 1
ATOM 3009 C CA . LYS A 1 379 ? 0.682 0.747 30.434 1.00 89.81 379 LYS A CA 1
ATOM 3010 C C . LYS A 1 379 ? 2.099 1.132 30.823 1.00 89.81 379 LYS A C 1
ATOM 3012 O O . LYS A 1 379 ? 2.341 1.445 31.981 1.00 89.81 379 LYS A O 1
ATOM 3017 N N . ASP A 1 380 ? 2.990 1.150 29.837 1.00 92.94 380 ASP A N 1
ATOM 3018 C CA . ASP A 1 380 ? 4.365 1.603 30.003 1.00 92.94 380 ASP A CA 1
ATOM 3019 C C . ASP A 1 380 ? 4.911 2.147 28.663 1.00 92.94 380 ASP A C 1
ATOM 3021 O O . ASP A 1 380 ? 5.206 1.375 27.747 1.00 92.94 380 ASP A O 1
ATOM 3025 N N . PRO A 1 381 ? 5.054 3.474 28.504 1.00 91.19 381 PRO A N 1
ATOM 3026 C CA . PRO A 1 381 ? 5.550 4.059 27.260 1.00 91.19 381 PRO A CA 1
ATOM 3027 C C . PRO A 1 381 ? 7.036 3.765 26.999 1.00 91.19 381 PRO A C 1
ATOM 3029 O O . PRO A 1 381 ? 7.477 3.865 25.854 1.00 91.19 381 PRO A O 1
ATOM 3032 N N . PHE A 1 382 ? 7.814 3.401 28.025 1.00 91.12 382 PHE A N 1
ATOM 3033 C CA . PHE A 1 382 ? 9.224 3.045 27.880 1.00 91.12 382 PHE A CA 1
ATOM 3034 C C . PHE A 1 382 ? 9.385 1.587 27.456 1.00 91.12 382 PHE A C 1
ATOM 3036 O O . PHE A 1 382 ? 10.196 1.297 26.575 1.00 91.12 382 PHE A O 1
ATOM 3043 N N . ALA A 1 383 ? 8.622 0.664 28.043 1.00 92.81 383 ALA A N 1
ATOM 3044 C CA . ALA A 1 383 ? 8.631 -0.742 27.637 1.00 92.81 383 ALA A CA 1
ATOM 3045 C C . ALA A 1 383 ? 8.033 -0.931 26.232 1.00 92.81 383 ALA A C 1
ATOM 3047 O O . ALA A 1 383 ? 8.581 -1.676 25.420 1.00 92.81 383 ALA A O 1
ATOM 3048 N N . TYR A 1 384 ? 6.967 -0.192 25.912 1.00 95.19 384 TYR A N 1
ATOM 3049 C CA . TYR A 1 384 ? 6.187 -0.358 24.684 1.00 95.19 384 TYR A CA 1
ATOM 3050 C C . TYR A 1 384 ? 6.320 0.821 23.722 1.00 95.19 384 TYR A C 1
ATOM 3052 O O . TYR A 1 384 ? 5.321 1.306 23.191 1.00 95.19 384 TYR A O 1
ATOM 3060 N N . SER A 1 385 ? 7.547 1.271 23.453 1.00 94.62 385 SER A N 1
ATOM 3061 C CA . SER A 1 385 ? 7.785 2.115 22.279 1.00 94.62 385 SER A CA 1
ATOM 3062 C C . SER A 1 385 ? 7.557 1.306 20.997 1.00 94.62 385 SER A C 1
ATOM 3064 O O . SER A 1 385 ? 7.769 0.091 20.974 1.00 94.62 385 SER A O 1
ATOM 3066 N N . LEU A 1 386 ? 7.145 1.959 19.903 1.00 92.31 386 LEU A N 1
ATOM 3067 C CA . LEU A 1 386 ? 6.910 1.262 18.630 1.00 92.31 386 LEU A CA 1
ATOM 3068 C C . LEU A 1 386 ? 8.139 0.464 18.176 1.00 92.31 386 LEU A C 1
ATOM 3070 O O . LEU A 1 386 ? 7.992 -0.667 17.727 1.00 92.31 386 LEU A O 1
ATOM 3074 N N . THR A 1 387 ? 9.335 1.037 18.327 1.00 92.31 387 THR A N 1
ATOM 3075 C CA . THR A 1 387 ? 10.600 0.371 18.000 1.00 92.31 387 THR A CA 1
ATOM 3076 C C . THR A 1 387 ? 10.785 -0.898 18.825 1.00 92.31 387 THR A C 1
ATOM 3078 O O . THR A 1 387 ? 10.994 -1.953 18.243 1.00 92.31 387 THR A O 1
ATOM 3081 N N . ARG A 1 388 ? 10.602 -0.837 20.152 1.00 95.25 388 ARG A N 1
ATOM 3082 C CA . ARG A 1 388 ? 10.744 -2.011 21.030 1.00 95.25 388 ARG A CA 1
ATOM 3083 C C . ARG A 1 388 ? 9.709 -3.091 20.749 1.00 95.25 388 ARG A C 1
ATOM 3085 O O . ARG A 1 388 ? 10.035 -4.271 20.816 1.00 95.25 388 ARG A O 1
ATOM 3092 N N . ILE A 1 389 ? 8.473 -2.706 20.420 1.00 96.69 389 ILE A N 1
ATOM 3093 C CA . ILE A 1 389 ? 7.434 -3.655 19.995 1.00 96.69 389 ILE A CA 1
ATOM 3094 C C . ILE A 1 389 ? 7.901 -4.417 18.754 1.00 96.69 389 ILE A C 1
ATOM 3096 O O . ILE A 1 389 ? 7.825 -5.642 18.739 1.00 96.69 389 ILE A O 1
ATOM 3100 N N . MET A 1 390 ? 8.389 -3.707 17.733 1.00 95.44 390 MET A N 1
ATOM 3101 C CA . MET A 1 390 ? 8.852 -4.340 16.497 1.00 95.44 390 MET A CA 1
ATOM 3102 C C . MET A 1 390 ? 10.093 -5.197 16.748 1.00 95.44 390 MET A C 1
ATOM 3104 O O . MET A 1 390 ? 10.065 -6.374 16.421 1.00 95.44 390 MET A O 1
ATOM 3108 N N . GLU A 1 391 ? 11.108 -4.683 17.448 1.00 95.56 391 GLU A N 1
ATOM 3109 C CA . GLU A 1 391 ? 12.297 -5.455 17.844 1.00 95.56 391 GLU A CA 1
ATOM 3110 C C . GLU A 1 391 ? 11.923 -6.736 18.601 1.00 95.56 391 GLU A C 1
ATOM 3112 O O . GLU A 1 391 ? 12.472 -7.799 18.332 1.00 95.56 391 GLU A O 1
ATOM 3117 N N . THR A 1 392 ? 10.943 -6.666 19.507 1.00 97.19 392 THR A N 1
ATOM 3118 C CA . THR A 1 392 ? 10.467 -7.835 20.260 1.00 97.19 392 THR A CA 1
ATOM 3119 C C . THR A 1 392 ? 9.791 -8.858 19.352 1.00 97.19 392 THR A C 1
ATOM 3121 O O . THR A 1 392 ? 9.998 -10.048 19.558 1.00 97.19 392 THR A O 1
ATOM 3124 N N . LEU A 1 393 ? 8.982 -8.426 18.379 1.00 97.31 393 LEU A N 1
ATOM 3125 C CA . LEU A 1 393 ? 8.276 -9.316 17.448 1.00 97.31 393 LEU A CA 1
ATOM 3126 C C . LEU A 1 393 ? 9.196 -9.899 16.364 1.00 97.31 393 LEU A C 1
ATOM 3128 O O . LEU A 1 393 ? 8.924 -10.986 15.859 1.00 97.31 393 LEU A O 1
ATOM 3132 N N . GLU A 1 394 ? 10.260 -9.180 16.011 1.00 95.69 394 GLU A N 1
ATOM 3133 C CA . GLU A 1 394 ? 11.259 -9.566 15.008 1.00 95.69 394 GLU A CA 1
ATOM 3134 C C . GLU A 1 394 ? 12.386 -10.426 15.597 1.00 95.69 394 GLU A C 1
ATOM 3136 O O . GLU A 1 394 ? 13.071 -11.126 14.859 1.00 95.69 394 GLU A O 1
ATOM 3141 N N . HIS A 1 395 ? 12.574 -10.408 16.919 1.00 95.19 395 HIS A N 1
ATOM 3142 C CA . HIS A 1 395 ? 13.627 -11.165 1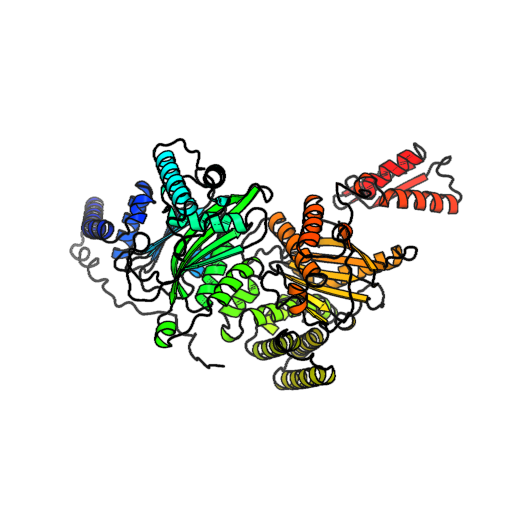7.587 1.00 95.19 395 HIS A CA 1
ATOM 3143 C C . HIS A 1 395 ? 13.521 -12.675 17.309 1.00 95.19 395 HIS A C 1
ATOM 3145 O O . HIS A 1 395 ? 12.453 -13.264 17.485 1.00 95.19 395 HIS A O 1
ATOM 3151 N N . ASP A 1 396 ? 14.645 -13.326 16.983 1.00 92.62 396 ASP A N 1
ATOM 3152 C CA . ASP A 1 396 ? 14.722 -14.748 16.595 1.00 92.62 396 ASP A CA 1
ATOM 3153 C C . ASP A 1 396 ? 14.011 -15.707 17.569 1.00 92.62 396 ASP A C 1
ATOM 3155 O O . ASP A 1 396 ? 13.461 -16.729 17.159 1.00 92.62 396 ASP A O 1
ATOM 3159 N N . GLN A 1 397 ? 14.005 -15.390 18.869 1.00 93.06 397 GLN A N 1
ATOM 3160 C CA . GLN A 1 397 ? 13.342 -16.211 19.892 1.00 93.06 397 GLN A CA 1
ATOM 3161 C C . GLN A 1 397 ? 11.814 -16.053 19.907 1.00 93.06 397 GLN A C 1
ATOM 3163 O O . GLN A 1 397 ? 11.102 -16.985 20.276 1.00 93.06 397 GLN A O 1
ATOM 3168 N N . HIS A 1 398 ? 11.296 -14.883 19.531 1.00 97.06 398 HIS A N 1
ATOM 3169 C CA . HIS A 1 398 ? 9.871 -14.553 19.622 1.00 97.06 398 HIS A CA 1
ATOM 3170 C C . HIS A 1 398 ? 9.159 -14.650 18.273 1.00 97.06 398 HIS A C 1
ATOM 3172 O O . HIS A 1 398 ? 7.961 -14.936 18.234 1.00 97.06 398 HIS A O 1
ATOM 3178 N N . LEU A 1 399 ? 9.882 -14.457 17.167 1.00 97.50 399 LEU A N 1
ATOM 3179 C CA . LEU A 1 399 ? 9.338 -14.509 15.816 1.00 97.50 399 LEU A CA 1
ATOM 3180 C C . LEU A 1 399 ? 8.596 -15.826 15.513 1.00 97.50 399 LEU A C 1
ATOM 3182 O O . LEU A 1 399 ? 7.519 -15.754 14.919 1.00 97.50 399 LEU A O 1
ATOM 3186 N N . PRO A 1 400 ? 9.051 -17.019 15.961 1.00 97.56 400 PRO A N 1
ATOM 3187 C CA . PRO A 1 400 ? 8.272 -18.249 15.808 1.00 97.56 400 PRO A CA 1
ATOM 3188 C C . PRO A 1 400 ? 6.904 -18.201 16.509 1.00 97.56 400 PRO A C 1
ATOM 3190 O O . PRO A 1 400 ? 5.915 -18.677 15.954 1.00 97.56 400 PRO A O 1
ATOM 3193 N N . LEU A 1 401 ? 6.813 -17.580 17.691 1.00 98.25 401 LEU A N 1
ATOM 3194 C CA . LEU A 1 401 ? 5.550 -17.410 18.423 1.00 98.25 401 LEU A CA 1
ATOM 3195 C C . LEU A 1 401 ? 4.641 -16.397 17.718 1.00 98.25 401 LEU A C 1
ATOM 3197 O O . LEU A 1 401 ? 3.458 -16.663 17.514 1.00 98.25 401 LEU A O 1
ATOM 3201 N N . ALA A 1 402 ? 5.197 -15.266 17.275 1.00 98.38 402 ALA A N 1
ATOM 3202 C CA . ALA A 1 402 ? 4.473 -14.270 16.485 1.00 98.38 402 ALA A CA 1
ATOM 3203 C C . ALA A 1 402 ? 3.960 -14.863 15.156 1.00 98.38 402 ALA A C 1
ATOM 3205 O O . ALA A 1 402 ? 2.830 -14.594 14.744 1.00 98.38 402 ALA A O 1
ATOM 3206 N N . SER A 1 403 ? 4.755 -15.735 14.528 1.00 98.44 403 SER A N 1
ATOM 3207 C CA . SER A 1 403 ? 4.376 -16.514 13.348 1.00 98.44 403 SER A CA 1
ATOM 3208 C C . SER A 1 403 ? 3.216 -17.462 13.645 1.00 98.44 403 SER A C 1
ATOM 3210 O O . SER A 1 403 ? 2.255 -17.466 12.883 1.00 98.44 403 SER A O 1
ATOM 3212 N N . ARG A 1 404 ? 3.244 -18.207 14.762 1.00 98.31 404 ARG A N 1
ATOM 3213 C CA . ARG A 1 404 ? 2.125 -19.077 15.178 1.00 98.31 404 ARG A CA 1
ATOM 3214 C C . ARG A 1 404 ? 0.839 -18.289 15.448 1.00 98.31 404 ARG A C 1
ATOM 3216 O O . ARG A 1 404 ? -0.243 -18.739 15.081 1.00 98.31 404 ARG A O 1
ATOM 3223 N N . ILE A 1 405 ? 0.936 -17.099 16.047 1.00 98.75 405 ILE A N 1
ATOM 3224 C CA . ILE A 1 405 ? -0.222 -16.207 16.228 1.00 98.75 405 ILE A CA 1
ATOM 3225 C C . ILE A 1 405 ? -0.764 -15.745 14.862 1.00 98.75 405 ILE A C 1
ATOM 3227 O O . ILE A 1 405 ? -1.978 -15.697 14.653 1.00 98.75 405 ILE A O 1
ATOM 3231 N N . ALA A 1 406 ? 0.117 -15.443 13.905 1.00 98.69 406 ALA A N 1
ATOM 3232 C CA . ALA A 1 406 ? -0.286 -15.118 12.539 1.00 98.69 406 ALA A CA 1
ATOM 3233 C C . ALA A 1 406 ? -0.880 -16.325 11.787 1.00 98.69 406 ALA A C 1
ATOM 3235 O O . ALA A 1 406 ? -1.799 -16.141 10.990 1.00 98.69 406 ALA A O 1
ATOM 3236 N N . ASP A 1 407 ? -0.418 -17.549 12.054 1.00 98.50 407 ASP A N 1
ATOM 3237 C CA . ASP A 1 407 ? -1.033 -18.776 11.535 1.00 98.50 407 ASP A CA 1
ATOM 3238 C C . ASP A 1 407 ? -2.458 -18.941 12.061 1.00 98.50 407 ASP A C 1
ATOM 3240 O O . ASP A 1 407 ? -3.359 -19.198 11.268 1.00 98.50 407 ASP A O 1
ATOM 3244 N N . PHE A 1 408 ? -2.697 -18.691 13.355 1.00 98.56 408 PHE A N 1
ATOM 3245 C CA . PHE A 1 408 ? -4.054 -18.674 13.907 1.00 98.56 408 PHE A CA 1
ATOM 3246 C C . PHE A 1 408 ? -4.949 -17.655 13.186 1.00 98.56 408 PHE A C 1
ATOM 3248 O O . PHE A 1 408 ? -6.083 -17.974 12.839 1.00 98.56 408 PHE A O 1
ATOM 3255 N N . PHE A 1 409 ? -4.442 -16.454 12.887 1.00 98.75 409 PHE A N 1
ATOM 3256 C CA . PHE A 1 409 ? -5.188 -15.473 12.093 1.00 98.75 409 PHE A CA 1
ATOM 3257 C C . PHE A 1 409 ? -5.544 -16.010 10.699 1.00 98.75 409 PHE A C 1
ATOM 3259 O O . PHE A 1 409 ? -6.696 -15.915 10.278 1.00 98.75 409 PHE A O 1
ATOM 3266 N N . LEU A 1 410 ? -4.562 -16.550 9.972 1.00 98.38 410 LEU A N 1
ATOM 3267 C CA . LEU A 1 410 ? -4.771 -17.055 8.613 1.00 98.38 410 LEU A CA 1
ATOM 3268 C C . LEU A 1 410 ? -5.770 -18.214 8.607 1.00 98.38 410 LEU A C 1
ATOM 3270 O O . LEU A 1 410 ? -6.677 -18.227 7.786 1.00 98.38 410 LEU A O 1
ATOM 3274 N N . ASP A 1 411 ? -5.640 -19.130 9.561 1.00 97.75 411 ASP A N 1
ATOM 3275 C CA . ASP A 1 411 ? -6.497 -20.300 9.710 1.00 97.75 411 ASP A CA 1
ATOM 3276 C C . ASP A 1 411 ? -7.931 -19.937 10.137 1.00 97.75 411 ASP A C 1
ATOM 3278 O O . ASP A 1 411 ? -8.903 -20.540 9.676 1.00 97.75 411 ASP A O 1
ATOM 3282 N N . LYS A 1 412 ? -8.091 -18.919 10.990 1.00 97.62 412 LYS A N 1
ATOM 3283 C CA . LYS A 1 412 ? -9.396 -18.413 11.440 1.00 97.62 412 LYS A CA 1
ATOM 3284 C C . LYS A 1 412 ? -10.210 -17.774 10.312 1.00 97.62 412 LYS A C 1
ATOM 3286 O O . LYS A 1 412 ? -11.440 -17.853 10.344 1.00 97.62 412 LYS A O 1
ATOM 3291 N N . PHE A 1 413 ? -9.541 -17.112 9.369 1.00 98.06 413 PHE A N 1
ATOM 3292 C CA . PHE A 1 413 ? -10.171 -16.322 8.308 1.00 98.06 413 PHE A CA 1
ATOM 3293 C C . PHE A 1 413 ? -10.065 -16.950 6.912 1.00 98.06 413 PHE A C 1
ATOM 3295 O O . PHE A 1 413 ? -10.406 -16.279 5.941 1.00 98.06 413 PHE A O 1
ATOM 3302 N N . ASP A 1 414 ? -9.611 -18.200 6.798 1.00 96.81 414 ASP A N 1
ATOM 3303 C CA . ASP A 1 414 ? -9.508 -18.902 5.516 1.00 96.81 414 ASP A CA 1
ATOM 3304 C C . ASP A 1 414 ? -10.903 -19.136 4.894 1.00 96.81 414 ASP A C 1
ATOM 3306 O O . ASP A 1 414 ? -11.690 -19.915 5.445 1.00 96.81 414 ASP A O 1
ATOM 3310 N N . PRO A 1 415 ? -11.230 -18.502 3.747 1.00 95.56 415 PRO A N 1
ATOM 3311 C CA . PRO A 1 415 ? -12.532 -18.650 3.098 1.00 95.56 415 PRO A CA 1
ATOM 3312 C C . PRO A 1 415 ? -12.752 -20.041 2.488 1.00 95.56 415 PRO A C 1
ATOM 3314 O O . PRO A 1 415 ? -13.865 -20.356 2.081 1.00 95.56 415 PRO A O 1
ATOM 3317 N N . HIS A 1 416 ? -11.717 -20.883 2.399 1.00 94.69 416 HIS A N 1
ATOM 3318 C CA . HIS A 1 416 ? -11.836 -22.242 1.871 1.00 94.69 416 HIS A CA 1
ATOM 3319 C C . HIS A 1 416 ? -12.330 -23.261 2.907 1.00 94.69 416 HIS A C 1
ATOM 3321 O O . HIS A 1 416 ? -12.582 -24.414 2.556 1.00 94.69 416 HIS A O 1
ATOM 3327 N N . LYS A 1 417 ? -12.484 -22.862 4.175 1.00 93.25 417 LYS A N 1
ATOM 3328 C CA . LYS A 1 417 ? -13.026 -23.733 5.219 1.00 93.25 417 LYS A CA 1
ATOM 3329 C C . LYS A 1 417 ? -14.542 -23.860 5.123 1.00 93.25 417 LYS A C 1
ATOM 3331 O O . LYS A 1 417 ? -15.256 -22.871 5.007 1.00 93.25 417 LYS A O 1
ATOM 3336 N N . GLU A 1 418 ? -15.035 -25.087 5.282 1.00 89.94 418 GLU A N 1
ATOM 3337 C CA . GLU A 1 418 ? -16.471 -25.403 5.211 1.00 89.94 418 GLU A CA 1
ATOM 3338 C C . GLU A 1 418 ? -17.296 -24.776 6.343 1.00 89.94 418 GLU A C 1
ATOM 3340 O O . GLU A 1 418 ? -18.493 -24.539 6.186 1.00 89.94 418 GLU A O 1
ATOM 3345 N N . ARG A 1 419 ? -16.673 -24.518 7.501 1.00 93.94 419 ARG A N 1
ATOM 3346 C CA . ARG A 1 419 ? -17.333 -23.905 8.656 1.00 93.94 419 ARG A CA 1
ATOM 3347 C C . ARG A 1 419 ? -16.434 -22.913 9.375 1.00 93.94 419 ARG A C 1
ATOM 3349 O O . ARG A 1 419 ? -15.211 -23.047 9.384 1.00 93.94 419 ARG A O 1
ATOM 3356 N N . LEU A 1 420 ? -17.082 -21.984 10.069 1.00 93.94 420 LEU A N 1
ATOM 3357 C CA . LEU A 1 420 ? -16.427 -21.075 10.999 1.00 93.94 420 LEU A CA 1
ATOM 3358 C C . LEU A 1 420 ? -15.825 -21.837 12.186 1.00 93.94 420 LEU A C 1
ATOM 3360 O O . LEU A 1 420 ? -16.362 -22.855 12.646 1.00 93.94 420 LEU A O 1
ATOM 3364 N N . MET A 1 421 ? -14.715 -21.310 12.697 1.00 96.56 421 MET A N 1
ATOM 3365 C CA . MET A 1 421 ? -14.105 -21.794 13.928 1.00 96.56 421 MET A CA 1
ATOM 3366 C C . MET A 1 421 ? -14.955 -21.354 15.123 1.00 96.56 421 MET A C 1
ATOM 3368 O O . MET A 1 421 ? -15.236 -20.170 15.296 1.00 96.56 421 MET A O 1
ATOM 3372 N N . THR A 1 422 ? -15.372 -22.295 15.962 1.00 96.88 422 THR A N 1
ATOM 3373 C CA . THR A 1 422 ? -16.201 -21.995 17.138 1.00 96.88 422 THR A CA 1
ATOM 3374 C C . THR A 1 422 ? -15.419 -21.206 18.190 1.00 96.88 422 THR A C 1
ATOM 3376 O O . THR A 1 422 ? -14.188 -21.248 18.220 1.00 96.88 422 THR A O 1
ATOM 3379 N N . ASP A 1 423 ? -16.122 -20.512 19.090 1.00 96.38 423 ASP A N 1
ATOM 3380 C CA . ASP A 1 423 ? -15.474 -19.787 20.193 1.00 96.38 423 ASP A CA 1
ATOM 3381 C C . ASP A 1 423 ? -14.606 -20.711 21.060 1.00 96.38 423 ASP A C 1
ATOM 3383 O O . ASP A 1 423 ? -13.486 -20.347 21.402 1.00 96.38 423 ASP A O 1
ATOM 3387 N N . ALA A 1 424 ? -15.068 -21.937 21.335 1.00 97.50 424 ALA A N 1
ATOM 3388 C CA . ALA A 1 424 ? -14.321 -22.916 22.125 1.00 97.50 424 ALA A CA 1
ATOM 3389 C C . ALA A 1 424 ? -13.013 -23.366 21.445 1.00 97.50 424 ALA A C 1
ATOM 3391 O O . ALA A 1 424 ? -12.003 -23.556 22.119 1.00 97.50 424 ALA A O 1
ATOM 3392 N N . GLU A 1 425 ? -13.013 -23.520 20.117 1.00 97.81 425 GLU A N 1
ATOM 3393 C CA . GLU A 1 425 ? -11.803 -23.839 19.347 1.00 97.81 425 GLU A CA 1
ATOM 3394 C C . GLU A 1 425 ? -10.814 -22.669 19.354 1.00 97.81 425 GLU A C 1
ATOM 3396 O O . GLU A 1 425 ? -9.622 -22.873 19.582 1.00 97.81 425 GLU A O 1
ATOM 3401 N N . GLN A 1 426 ? -11.310 -21.441 19.165 1.00 97.94 426 GLN A N 1
ATOM 3402 C CA . GLN A 1 426 ? -10.485 -20.235 19.254 1.00 97.94 426 GLN A CA 1
ATOM 3403 C C . GLN A 1 426 ? -9.870 -20.087 20.655 1.00 97.94 426 GLN A C 1
ATOM 3405 O O . GLN A 1 426 ? -8.674 -19.825 20.772 1.00 97.94 426 GLN A O 1
ATOM 3410 N N . ASP A 1 427 ? -10.660 -20.293 21.712 1.00 97.50 427 ASP A N 1
ATOM 3411 C CA . ASP A 1 427 ? -10.199 -20.221 23.102 1.00 97.50 427 ASP A CA 1
ATOM 3412 C C . ASP A 1 427 ? -9.145 -21.289 23.408 1.00 97.50 427 ASP A C 1
ATOM 3414 O O . ASP A 1 427 ? -8.125 -20.984 24.023 1.00 97.50 427 ASP A O 1
ATOM 3418 N N . ALA A 1 428 ? -9.332 -22.522 22.928 1.00 98.19 428 ALA A N 1
ATOM 3419 C CA . ALA A 1 428 ? -8.354 -23.592 23.106 1.00 98.19 428 ALA A CA 1
ATOM 3420 C C . ALA A 1 428 ? -6.995 -23.259 22.462 1.00 98.19 428 ALA A C 1
ATOM 3422 O O . ALA A 1 428 ? -5.957 -23.453 23.097 1.00 98.19 428 ALA A O 1
ATOM 3423 N N . ILE A 1 429 ? -6.997 -22.711 21.239 1.00 98.12 429 ILE A N 1
ATOM 3424 C CA . ILE A 1 429 ? -5.774 -22.279 20.541 1.00 98.12 429 ILE A CA 1
ATOM 3425 C C . ILE A 1 429 ? -5.081 -21.151 21.314 1.00 98.12 429 ILE A C 1
ATOM 3427 O O . ILE A 1 429 ? -3.864 -21.178 21.495 1.00 98.12 429 ILE A O 1
ATOM 3431 N N . ILE A 1 430 ? -5.843 -20.166 21.799 1.00 97.94 430 ILE A N 1
ATOM 3432 C CA . ILE A 1 430 ? -5.295 -19.049 22.578 1.00 97.94 430 ILE A CA 1
ATOM 3433 C C . ILE A 1 430 ? -4.678 -19.531 23.890 1.00 97.94 430 ILE A C 1
ATOM 3435 O O . ILE A 1 430 ? -3.570 -19.114 24.226 1.00 97.94 430 ILE A O 1
ATOM 3439 N N . GLU A 1 431 ? -5.343 -20.425 24.617 1.00 98.06 431 GLU A N 1
ATOM 3440 C CA . GLU A 1 431 ? -4.807 -20.989 25.858 1.00 98.06 431 GLU A CA 1
ATOM 3441 C C . GLU A 1 431 ? -3.529 -21.807 25.620 1.00 98.06 431 GLU A C 1
ATOM 3443 O O . GLU A 1 431 ? -2.598 -21.755 26.428 1.00 98.06 431 GLU A O 1
ATOM 3448 N N . GLU A 1 432 ? -3.438 -22.533 24.502 1.00 98.25 432 GLU A N 1
ATOM 3449 C CA . GLU A 1 432 ? -2.205 -23.218 24.105 1.00 98.25 432 GLU A CA 1
ATOM 3450 C C . GLU A 1 432 ? -1.077 -22.222 23.799 1.00 98.25 432 GLU A C 1
ATOM 3452 O O . GLU A 1 432 ? 0.019 -22.349 24.354 1.00 98.25 432 GLU A O 1
ATOM 3457 N N . LEU A 1 433 ? -1.352 -21.197 22.984 1.00 98.25 433 LEU A N 1
ATOM 3458 C CA . LEU A 1 433 ? -0.386 -20.148 22.647 1.00 98.25 433 LEU A CA 1
ATOM 3459 C C . LEU A 1 433 ? 0.119 -19.432 23.904 1.00 98.25 433 LEU A C 1
ATOM 3461 O O . LEU A 1 433 ? 1.323 -19.260 24.068 1.00 98.25 433 LEU A O 1
ATOM 3465 N N . LYS A 1 434 ? -0.770 -19.073 24.838 1.00 98.31 434 LYS A N 1
ATOM 3466 C CA . LYS A 1 434 ? -0.400 -18.417 26.104 1.00 98.31 434 LYS A CA 1
ATOM 3467 C C . LYS A 1 434 ? 0.505 -19.295 26.970 1.00 98.31 434 LYS A C 1
ATOM 3469 O O . LYS A 1 434 ? 1.474 -18.794 27.545 1.00 98.31 434 LYS A O 1
ATOM 3474 N N . LYS A 1 435 ? 0.238 -20.605 27.047 1.00 98.12 435 LYS A N 1
ATOM 3475 C CA . LYS A 1 435 ? 1.110 -21.564 27.753 1.00 98.12 435 LYS A CA 1
ATOM 3476 C C . LYS A 1 435 ? 2.481 -21.664 27.098 1.00 98.12 435 LYS A C 1
ATOM 3478 O O . LYS A 1 435 ? 3.492 -21.698 27.797 1.00 98.12 435 LYS A O 1
ATOM 3483 N N . GLU A 1 436 ? 2.526 -21.703 25.771 1.00 97.56 436 GLU A N 1
ATOM 3484 C CA . GLU A 1 436 ? 3.780 -21.744 25.027 1.00 97.56 436 GLU A CA 1
ATOM 3485 C C . GLU A 1 436 ? 4.592 -20.456 25.205 1.00 97.56 436 GLU A C 1
ATOM 3487 O O . GLU A 1 436 ? 5.784 -20.530 25.502 1.00 97.56 436 GLU A O 1
ATOM 3492 N N . ILE A 1 437 ? 3.958 -19.286 25.099 1.00 98.12 437 ILE A N 1
ATOM 3493 C CA . ILE A 1 437 ? 4.596 -17.988 25.353 1.00 98.12 437 ILE A CA 1
ATOM 3494 C C . ILE A 1 437 ? 5.187 -17.978 26.764 1.00 98.12 437 ILE A C 1
ATOM 3496 O O . ILE A 1 437 ? 6.372 -17.703 26.928 1.00 98.12 437 ILE A O 1
ATOM 3500 N N . ARG A 1 438 ? 4.405 -18.370 27.781 1.00 97.12 438 ARG A N 1
ATOM 3501 C CA . ARG A 1 438 ? 4.872 -18.402 29.177 1.00 97.12 438 ARG A CA 1
ATOM 3502 C C . ARG A 1 438 ? 6.050 -19.353 29.398 1.00 97.12 438 ARG A C 1
ATOM 3504 O O . ARG A 1 438 ? 6.843 -19.122 30.303 1.00 97.12 438 ARG A O 1
ATOM 3511 N N . ARG A 1 439 ? 6.153 -20.428 28.612 1.00 96.56 439 ARG A N 1
ATOM 3512 C CA . ARG A 1 439 ? 7.244 -21.405 28.714 1.00 96.56 439 ARG A CA 1
ATOM 3513 C C . ARG A 1 439 ? 8.537 -20.921 28.055 1.00 96.56 439 ARG A C 1
ATOM 3515 O O . ARG A 1 439 ? 9.605 -21.284 28.530 1.00 96.56 439 ARG A O 1
ATOM 3522 N N . ASN A 1 440 ? 8.443 -20.186 26.946 1.00 96.00 440 ASN A N 1
ATOM 3523 C CA . ASN A 1 440 ? 9.596 -19.884 26.088 1.00 96.00 440 ASN A CA 1
ATOM 3524 C C . ASN A 1 440 ? 10.061 -18.417 26.148 1.00 96.00 440 ASN A C 1
ATOM 3526 O O . ASN A 1 440 ? 11.076 -18.092 25.540 1.00 96.00 440 ASN A O 1
ATOM 3530 N N . VAL A 1 441 ? 9.338 -17.536 26.844 1.00 96.88 441 VAL A N 1
ATOM 3531 C CA . VAL A 1 441 ? 9.659 -16.105 26.954 1.00 96.88 441 VAL A CA 1
ATOM 3532 C C . VAL A 1 441 ? 9.865 -15.744 28.422 1.00 96.88 441 VAL A C 1
ATOM 3534 O O . VAL A 1 441 ? 9.009 -16.032 29.252 1.00 96.88 441 VAL A O 1
ATOM 3537 N N . GLU A 1 442 ? 10.995 -15.110 28.742 1.00 93.62 442 GLU A N 1
ATOM 3538 C CA . GLU A 1 442 ? 11.363 -14.770 30.126 1.00 93.62 442 GLU A CA 1
ATOM 3539 C C . GLU A 1 442 ? 10.848 -13.390 30.561 1.00 93.62 442 GLU A C 1
ATOM 3541 O O . GLU A 1 442 ? 10.403 -13.212 31.694 1.00 93.62 442 GLU A O 1
ATOM 3546 N N . HIS A 1 443 ? 10.902 -12.398 29.668 1.00 95.19 443 HIS A N 1
ATOM 3547 C CA . HIS A 1 443 ? 10.547 -11.019 29.992 1.00 95.19 443 HIS A CA 1
ATOM 3548 C C . HIS A 1 443 ? 9.027 -10.813 30.011 1.00 95.19 443 HIS A C 1
ATOM 3550 O O . HIS A 1 443 ? 8.352 -11.011 28.999 1.00 95.19 443 HIS A O 1
ATOM 3556 N N . GLU A 1 444 ? 8.492 -10.337 31.141 1.00 96.06 444 GLU A N 1
ATOM 3557 C CA . GLU A 1 444 ? 7.050 -10.094 31.322 1.00 96.06 444 GLU A CA 1
ATOM 3558 C C . GLU A 1 444 ? 6.474 -9.118 30.285 1.00 96.06 444 GLU A C 1
ATOM 3560 O O . GLU A 1 444 ? 5.350 -9.313 29.821 1.00 96.06 444 GLU A O 1
ATOM 3565 N N . ASP A 1 445 ? 7.251 -8.125 29.839 1.00 96.38 445 ASP A N 1
ATOM 3566 C CA . ASP A 1 445 ? 6.787 -7.195 28.806 1.00 96.38 445 ASP A CA 1
ATOM 3567 C C . ASP A 1 445 ? 6.592 -7.869 27.442 1.00 96.38 445 ASP A C 1
ATOM 3569 O O . ASP A 1 445 ? 5.610 -7.625 26.735 1.00 96.38 445 ASP A O 1
ATOM 3573 N N . SER A 1 446 ? 7.499 -8.780 27.084 1.00 97.50 446 SER A N 1
ATOM 3574 C CA . SER A 1 446 ? 7.401 -9.572 25.857 1.00 97.50 446 SER A CA 1
ATOM 3575 C C . SER A 1 446 ? 6.240 -10.568 25.930 1.00 97.50 446 SER A C 1
ATOM 3577 O O . SER A 1 446 ? 5.497 -10.714 24.957 1.00 97.50 446 SER A O 1
ATOM 3579 N N . ILE A 1 447 ? 6.024 -11.192 27.097 1.00 98.00 447 ILE A N 1
ATOM 3580 C CA . ILE A 1 447 ? 4.862 -12.058 27.357 1.00 98.00 447 ILE A CA 1
ATOM 3581 C C . ILE A 1 447 ? 3.564 -11.265 27.182 1.00 98.00 447 ILE A C 1
ATOM 3583 O O . ILE A 1 447 ? 2.647 -11.724 26.497 1.00 98.00 447 ILE A O 1
ATOM 3587 N N . LEU A 1 448 ? 3.472 -10.068 27.770 1.00 97.62 448 LEU A N 1
ATOM 3588 C CA . LEU A 1 448 ? 2.276 -9.236 27.677 1.00 97.62 448 LEU A CA 1
ATOM 3589 C C . LEU A 1 448 ? 1.996 -8.803 26.235 1.00 97.62 448 LEU A C 1
ATOM 3591 O O . LEU A 1 448 ? 0.838 -8.844 25.812 1.00 97.62 448 LEU A O 1
ATOM 3595 N N . LEU A 1 449 ? 3.025 -8.423 25.472 1.00 98.06 449 LEU A N 1
ATOM 3596 C CA . LEU A 1 449 ? 2.890 -8.071 24.058 1.00 98.06 449 LEU A CA 1
ATOM 3597 C C . LEU A 1 449 ? 2.349 -9.245 23.228 1.00 98.06 449 LEU A C 1
ATOM 3599 O O . LEU A 1 449 ? 1.347 -9.081 22.531 1.00 98.06 449 LEU A O 1
ATOM 3603 N N . LEU A 1 450 ? 2.967 -10.426 23.326 1.00 98.56 450 LEU A N 1
ATOM 3604 C CA . LEU A 1 450 ? 2.565 -11.608 22.553 1.00 98.56 450 LEU A CA 1
ATOM 3605 C C . LEU A 1 450 ? 1.165 -12.102 22.948 1.00 98.56 450 LEU A C 1
ATOM 3607 O O . LEU A 1 450 ? 0.350 -12.398 22.074 1.00 98.56 450 LEU A O 1
ATOM 3611 N N . ASN A 1 451 ? 0.839 -12.105 24.244 1.00 98.31 451 ASN A N 1
ATOM 3612 C CA . ASN A 1 451 ? -0.506 -12.443 24.715 1.00 98.31 451 ASN A CA 1
ATOM 3613 C C . ASN A 1 451 ? -1.550 -11.437 24.209 1.00 98.31 451 ASN A C 1
ATOM 3615 O O . ASN A 1 451 ? -2.607 -11.844 23.733 1.00 98.31 451 ASN A O 1
ATOM 3619 N N . SER A 1 452 ? -1.237 -10.136 24.239 1.00 97.88 452 SER A N 1
ATOM 3620 C CA . SER A 1 452 ? -2.129 -9.093 23.709 1.00 97.88 452 SER A CA 1
ATOM 3621 C C . SER A 1 452 ? -2.325 -9.229 22.196 1.00 97.88 452 SER A C 1
ATOM 3623 O O . SER A 1 452 ? -3.416 -8.973 21.692 1.00 97.88 452 SER A O 1
ATOM 3625 N N . MET A 1 453 ? -1.292 -9.655 21.462 1.00 98.44 453 MET A N 1
ATOM 3626 C CA . MET A 1 453 ? -1.383 -9.957 20.032 1.00 98.44 453 MET A CA 1
ATOM 3627 C C . MET A 1 453 ? -2.297 -11.155 19.765 1.00 98.44 453 MET A C 1
ATOM 3629 O O . MET A 1 453 ? -3.162 -11.067 18.893 1.00 98.44 453 MET A O 1
ATOM 3633 N N . ALA A 1 454 ? -2.166 -12.235 20.538 1.00 98.56 454 ALA A N 1
ATOM 3634 C CA . ALA A 1 454 ? -3.039 -13.401 20.440 1.00 98.56 454 ALA A CA 1
ATOM 3635 C C . ALA A 1 454 ? -4.508 -13.036 20.739 1.00 98.56 454 ALA A C 1
ATOM 3637 O O . ALA A 1 454 ? -5.399 -13.324 19.935 1.00 98.56 454 ALA A O 1
ATOM 3638 N N . ASP A 1 455 ? -4.755 -12.307 21.833 1.00 98.19 455 ASP A N 1
ATOM 3639 C CA . ASP A 1 455 ? -6.091 -11.826 22.207 1.00 98.19 455 ASP A CA 1
ATOM 3640 C C . ASP A 1 455 ? -6.687 -10.901 21.132 1.00 98.19 455 ASP A C 1
ATOM 3642 O O . ASP A 1 455 ? -7.884 -10.959 20.842 1.00 98.19 455 ASP A O 1
ATOM 3646 N N . ALA A 1 456 ? -5.859 -10.086 20.474 1.00 98.25 456 ALA A N 1
ATOM 3647 C CA . ALA A 1 456 ? -6.308 -9.226 19.390 1.00 98.25 456 ALA A CA 1
ATOM 3648 C C . ALA A 1 456 ? -6.676 -9.993 18.113 1.00 98.25 456 ALA A C 1
ATOM 3650 O O . ALA A 1 456 ? -7.688 -9.673 17.482 1.00 98.25 456 ALA A O 1
ATOM 3651 N N . VAL A 1 457 ? -5.925 -11.032 17.739 1.00 98.56 457 VAL A N 1
ATOM 3652 C CA . VAL A 1 457 ? -6.316 -11.931 16.637 1.00 98.56 457 VAL A CA 1
ATOM 3653 C C . VAL A 1 457 ? -7.648 -12.614 16.955 1.00 98.56 457 VAL A C 1
ATOM 3655 O O . VAL A 1 457 ? -8.570 -12.624 16.128 1.00 98.56 457 VAL A O 1
ATOM 3658 N N . ARG A 1 458 ? -7.807 -13.106 18.189 1.00 98.00 458 ARG A N 1
ATOM 3659 C CA . ARG A 1 458 ? -9.067 -13.692 18.661 1.00 98.00 458 ARG A CA 1
ATOM 3660 C C . ARG A 1 458 ? -10.222 -12.690 18.599 1.00 98.00 458 ARG A C 1
ATOM 3662 O O . ARG A 1 458 ? -11.306 -13.040 18.147 1.00 98.00 458 ARG A O 1
ATOM 3669 N N . GLY A 1 459 ? -9.996 -11.439 18.984 1.00 97.69 459 GLY A N 1
ATOM 3670 C CA . GLY A 1 459 ? -11.004 -10.381 18.904 1.00 97.69 459 GLY A CA 1
ATOM 3671 C C . GLY A 1 459 ? -11.166 -9.751 17.523 1.00 97.69 459 GLY A C 1
ATOM 3672 O O . GLY A 1 459 ? -11.881 -8.767 17.392 1.00 97.69 459 GLY A O 1
ATOM 3673 N N . THR A 1 460 ? -10.522 -10.257 16.474 1.00 98.50 460 THR A N 1
ATOM 3674 C CA . THR A 1 460 ? -10.817 -9.802 15.109 1.00 98.50 460 THR A CA 1
ATOM 3675 C C . THR A 1 460 ? -12.087 -10.490 14.617 1.00 98.50 460 THR A C 1
ATOM 3677 O O . THR A 1 460 ? -12.229 -11.702 14.767 1.00 98.50 460 THR A O 1
ATOM 3680 N N . LEU A 1 461 ? -13.010 -9.724 14.039 1.00 97.94 461 LEU A N 1
ATOM 3681 C CA . LEU A 1 461 ? -14.340 -10.189 13.635 1.00 97.94 461 LEU A CA 1
ATOM 3682 C C . LEU A 1 461 ? -14.496 -10.290 12.113 1.00 97.94 461 LEU A C 1
ATOM 3684 O O . LEU A 1 461 ? -15.180 -11.186 11.631 1.00 97.94 461 LEU A O 1
ATOM 3688 N N . ARG A 1 462 ? -13.843 -9.399 11.355 1.00 97.62 462 ARG A N 1
ATOM 3689 C CA . ARG A 1 462 ? -13.761 -9.453 9.884 1.00 97.62 462 ARG A CA 1
ATOM 3690 C C . ARG A 1 462 ? -12.413 -8.959 9.390 1.00 97.62 462 ARG A C 1
ATOM 3692 O O . ARG A 1 462 ? -11.814 -8.075 10.008 1.00 97.62 462 ARG A O 1
ATOM 3699 N N . THR A 1 463 ? -11.980 -9.462 8.239 1.00 98.31 463 THR A N 1
ATOM 3700 C CA . THR A 1 463 ? -10.795 -8.957 7.541 1.00 98.31 463 THR A CA 1
ATOM 3701 C C . THR A 1 463 ? -10.909 -9.098 6.029 1.00 98.31 463 THR A C 1
ATOM 3703 O O . THR A 1 463 ? -11.567 -10.001 5.525 1.00 98.31 463 THR A O 1
ATOM 3706 N N . ASN A 1 464 ? -10.222 -8.218 5.299 1.00 97.25 464 ASN A N 1
ATOM 3707 C CA . ASN A 1 464 ? -10.104 -8.285 3.847 1.00 97.25 464 ASN A CA 1
ATOM 3708 C C . ASN A 1 464 ? -8.858 -9.062 3.378 1.00 97.25 464 ASN A C 1
ATOM 3710 O O . ASN A 1 464 ? -8.543 -9.021 2.192 1.00 97.25 464 ASN A O 1
ATOM 3714 N N . LYS A 1 465 ? -8.124 -9.747 4.273 1.00 96.12 465 LYS A N 1
ATOM 3715 C CA . LYS A 1 465 ? -6.819 -10.381 3.985 1.00 96.12 465 LYS A CA 1
ATOM 3716 C C . LYS A 1 465 ? -6.783 -11.195 2.683 1.00 96.12 465 LYS A C 1
ATOM 3718 O O . LYS A 1 465 ? -5.784 -11.119 1.963 1.00 96.12 465 LYS A O 1
ATOM 3723 N N . PHE A 1 466 ? -7.849 -11.946 2.398 1.00 94.38 466 PHE A N 1
ATOM 3724 C CA . PHE A 1 466 ? -7.957 -12.876 1.266 1.00 94.38 466 PHE A CA 1
ATOM 3725 C C . PHE A 1 466 ? -8.447 -12.224 -0.040 1.00 94.38 466 PHE A C 1
ATOM 3727 O O . PHE A 1 466 ? -8.494 -12.870 -1.088 1.00 94.38 466 PHE A O 1
ATOM 3734 N N . ILE A 1 467 ? -8.736 -10.918 -0.027 1.00 92.50 467 ILE A N 1
ATOM 3735 C CA . ILE A 1 467 ? -8.969 -10.136 -1.243 1.00 92.50 467 ILE A CA 1
ATOM 3736 C C . ILE A 1 467 ? -7.618 -9.820 -1.898 1.00 92.50 467 ILE A C 1
ATOM 3738 O O . ILE A 1 467 ? -6.780 -9.128 -1.320 1.00 92.50 467 ILE A O 1
ATOM 3742 N N . ARG A 1 468 ? -7.410 -10.301 -3.132 1.00 84.75 468 ARG A N 1
ATOM 3743 C CA . ARG A 1 468 ? -6.138 -10.141 -3.867 1.00 84.75 468 ARG A CA 1
ATOM 3744 C C . ARG A 1 468 ? -5.823 -8.693 -4.256 1.00 84.75 468 ARG A C 1
ATOM 3746 O O . ARG A 1 468 ? -4.677 -8.276 -4.139 1.00 84.75 468 ARG A O 1
ATOM 3753 N N . ASP A 1 469 ? -6.828 -7.929 -4.680 1.00 85.50 469 ASP A N 1
ATOM 3754 C CA . ASP A 1 469 ? -6.649 -6.569 -5.218 1.00 85.50 469 ASP A CA 1
ATOM 3755 C C . ASP A 1 469 ? -6.863 -5.456 -4.171 1.00 85.50 469 ASP A C 1
ATOM 3757 O O . ASP A 1 469 ? -7.149 -4.310 -4.525 1.00 85.50 469 ASP A O 1
ATOM 3761 N N . ARG A 1 470 ? -6.740 -5.778 -2.876 1.00 92.50 470 ARG A N 1
ATOM 3762 C CA . ARG A 1 470 ? -6.921 -4.815 -1.777 1.00 92.50 470 ARG A CA 1
ATOM 3763 C C . ARG A 1 470 ? -5.784 -3.796 -1.694 1.00 92.50 470 ARG A C 1
ATOM 3765 O O . ARG A 1 470 ? -4.622 -4.123 -1.940 1.00 92.50 470 ARG A O 1
ATOM 3772 N N . TYR A 1 471 ? -6.099 -2.571 -1.268 1.00 95.44 471 TYR A N 1
ATOM 3773 C CA . TYR A 1 471 ? -5.098 -1.498 -1.135 1.00 95.44 471 TYR A CA 1
ATOM 3774 C C . TYR A 1 471 ? -4.456 -1.391 0.257 1.00 95.44 471 TYR A C 1
ATOM 3776 O O . TYR A 1 471 ? -3.447 -0.704 0.416 1.00 95.44 471 TYR A O 1
ATOM 3784 N N . ALA A 1 472 ? -5.030 -2.038 1.269 1.00 97.19 472 ALA A N 1
ATOM 3785 C CA . ALA A 1 472 ? -4.486 -2.135 2.625 1.00 97.19 472 ALA A CA 1
ATOM 3786 C C . ALA A 1 472 ? -5.139 -3.311 3.371 1.00 97.19 472 ALA A C 1
ATOM 3788 O O . ALA A 1 472 ? -6.127 -3.880 2.902 1.00 97.19 472 ALA A O 1
ATOM 3789 N N . LEU A 1 473 ? -4.585 -3.710 4.516 1.00 98.06 473 LEU A N 1
ATOM 3790 C CA . LEU A 1 473 ? -5.216 -4.661 5.432 1.00 98.06 473 LEU A CA 1
ATOM 3791 C C . LEU A 1 473 ? -6.248 -3.937 6.281 1.00 98.06 473 LEU A C 1
ATOM 3793 O O . LEU A 1 473 ? -5.919 -2.944 6.916 1.00 98.06 473 LEU A O 1
ATOM 3797 N N . SER A 1 474 ? -7.468 -4.452 6.309 1.00 98.38 474 SER A N 1
ATOM 3798 C CA . SER A 1 474 ? -8.575 -3.949 7.112 1.00 98.38 474 SER A CA 1
ATOM 3799 C C . SER A 1 474 ? -8.974 -5.008 8.125 1.00 98.38 474 SER A C 1
ATOM 3801 O O . SER A 1 474 ? -9.174 -6.169 7.757 1.00 98.38 474 SER A O 1
ATOM 3803 N N . LEU A 1 475 ? -9.077 -4.609 9.389 1.00 98.56 475 LEU A N 1
ATOM 3804 C CA . LEU A 1 475 ? -9.479 -5.445 10.512 1.00 98.56 475 LEU A CA 1
ATOM 3805 C C . LEU A 1 475 ? -10.668 -4.787 11.212 1.00 98.56 475 LEU A C 1
ATOM 3807 O O . LEU A 1 475 ? -10.553 -3.675 11.730 1.00 98.56 475 LEU A O 1
ATOM 3811 N N . ARG A 1 476 ? -11.812 -5.472 11.258 1.00 97.94 476 ARG A N 1
ATOM 3812 C CA . ARG A 1 476 ? -12.932 -5.091 12.125 1.00 97.94 476 ARG A CA 1
ATOM 3813 C C . ARG A 1 476 ? -12.751 -5.785 13.467 1.00 97.94 476 ARG A C 1
ATOM 3815 O O . ARG A 1 476 ? -12.860 -7.004 13.539 1.00 97.94 476 ARG A O 1
ATOM 3822 N N . MET A 1 477 ? -12.477 -5.015 14.512 1.00 97.75 477 MET A N 1
ATOM 3823 C CA . MET A 1 477 ? -12.116 -5.518 15.840 1.00 97.75 477 MET A CA 1
ATOM 3824 C C . MET A 1 477 ? -13.320 -5.545 16.776 1.00 97.75 477 MET A C 1
ATOM 3826 O O . MET A 1 477 ? -14.158 -4.645 16.712 1.00 97.75 477 MET A O 1
ATOM 3830 N N . ASP A 1 478 ? -13.373 -6.507 17.693 1.00 96.06 478 ASP A N 1
ATOM 3831 C CA . ASP A 1 478 ? -14.141 -6.397 18.928 1.00 96.06 478 ASP A CA 1
ATOM 3832 C C . ASP A 1 478 ? -13.586 -5.199 19.723 1.00 96.06 478 ASP A C 1
ATOM 3834 O O . ASP A 1 478 ? -12.410 -5.201 20.111 1.00 96.06 478 ASP A O 1
ATOM 3838 N N . PRO A 1 479 ? -14.399 -4.157 19.969 1.00 93.81 479 PRO A N 1
ATOM 3839 C CA . PRO A 1 479 ? -13.965 -2.967 20.693 1.00 93.81 479 PRO A CA 1
ATOM 3840 C C . PRO A 1 479 ? -13.412 -3.258 22.095 1.00 93.81 479 PRO A C 1
ATOM 3842 O O . PRO A 1 479 ? -12.603 -2.476 22.597 1.00 93.81 479 PRO A O 1
ATOM 3845 N N . LYS A 1 480 ? -13.787 -4.384 22.721 1.00 91.81 480 LYS A N 1
ATOM 3846 C CA . LYS A 1 480 ? -13.290 -4.780 24.049 1.00 91.81 480 LYS A CA 1
ATOM 3847 C C . LYS A 1 480 ? -11.781 -5.015 24.076 1.00 91.81 480 LYS A C 1
ATOM 3849 O O . LYS A 1 480 ? -11.150 -4.692 25.076 1.00 91.81 480 LYS A O 1
ATOM 3854 N N . VAL A 1 481 ? -11.201 -5.517 22.983 1.00 91.31 481 VAL A N 1
ATOM 3855 C CA . VAL A 1 481 ? -9.745 -5.728 22.865 1.00 91.31 481 VAL A CA 1
ATOM 3856 C C . VAL A 1 481 ? -8.988 -4.403 22.897 1.00 91.31 481 VAL A C 1
ATOM 3858 O O . VAL A 1 481 ? -7.897 -4.313 23.453 1.00 91.31 481 VAL A O 1
ATOM 3861 N N . MET A 1 482 ? -9.570 -3.364 22.301 1.00 88.94 482 MET A N 1
ATOM 3862 C CA . MET A 1 482 ? -8.932 -2.054 22.186 1.00 88.94 482 MET A CA 1
ATOM 3863 C C . MET A 1 482 ? -9.119 -1.197 23.447 1.00 88.94 482 MET A C 1
ATOM 3865 O O . MET A 1 482 ? -8.352 -0.260 23.682 1.00 88.94 482 MET A O 1
ATOM 3869 N N . GLY A 1 483 ? -10.126 -1.518 24.265 1.00 81.44 483 GLY A N 1
ATOM 3870 C CA . GLY A 1 483 ? -10.480 -0.778 25.472 1.00 81.44 483 GLY A CA 1
ATOM 3871 C C . GLY A 1 483 ? -11.045 0.619 25.185 1.00 81.44 483 GLY A C 1
ATOM 3872 O O . GLY A 1 483 ? -11.322 0.991 24.041 1.00 81.44 483 GLY A O 1
ATOM 3873 N N . TYR A 1 484 ? -11.222 1.411 26.243 1.00 76.38 484 TYR A N 1
ATOM 3874 C CA . TYR A 1 484 ? -11.684 2.798 26.150 1.00 76.38 484 TYR A CA 1
ATOM 3875 C C . TYR A 1 484 ? -10.512 3.790 25.996 1.00 76.38 484 TYR A C 1
ATOM 3877 O O . TYR A 1 484 ? -9.344 3.483 26.274 1.00 76.38 484 TYR A O 1
ATOM 3885 N N . GLY A 1 485 ? -10.819 4.986 25.488 1.00 68.94 485 GLY A N 1
ATOM 3886 C CA . GLY A 1 485 ? -9.864 6.089 25.352 1.00 68.94 485 GLY A CA 1
ATOM 3887 C C . GLY A 1 485 ? -9.541 6.764 26.685 1.00 68.94 485 GLY A C 1
ATOM 3888 O O . GLY A 1 485 ? -9.584 6.141 27.742 1.00 68.94 485 GLY A O 1
ATOM 3889 N N . THR A 1 486 ? -9.184 8.047 26.647 1.00 72.50 486 THR A N 1
ATOM 3890 C CA . THR A 1 486 ? -8.899 8.811 27.877 1.00 72.50 486 THR A CA 1
ATOM 3891 C C . THR A 1 486 ? -10.100 9.615 28.366 1.00 72.50 486 THR A C 1
ATOM 3893 O O . THR A 1 486 ? -10.145 9.972 29.541 1.00 72.50 486 THR A O 1
ATOM 3896 N N . VAL A 1 487 ? -11.084 9.883 27.497 1.00 71.12 487 VAL A N 1
ATOM 3897 C CA . VAL A 1 487 ? -12.285 10.661 27.839 1.00 71.12 487 VAL A CA 1
ATOM 3898 C C . VAL A 1 487 ? -13.532 9.774 27.786 1.00 71.12 487 VAL A C 1
ATOM 3900 O O . VAL A 1 487 ? -14.080 9.496 26.727 1.00 71.12 487 VAL A O 1
ATOM 3903 N N . GLY A 1 488 ? -13.972 9.292 28.947 1.00 73.75 488 GLY A N 1
ATOM 3904 C CA . GLY A 1 488 ? -15.111 8.375 29.073 1.00 73.75 488 GLY A CA 1
ATOM 3905 C C . GLY A 1 488 ? -14.707 6.900 29.165 1.00 73.75 488 GLY A C 1
ATOM 3906 O O . GLY A 1 488 ? -13.556 6.536 28.931 1.00 73.75 488 GLY A O 1
ATOM 3907 N N . LYS A 1 489 ? -15.669 6.056 29.552 1.00 83.94 489 LYS A N 1
ATOM 3908 C CA . LYS A 1 489 ? -15.484 4.605 29.759 1.00 83.94 489 LYS A CA 1
ATOM 3909 C C . LYS A 1 489 ? -16.390 3.752 28.863 1.00 83.94 489 LYS A C 1
ATOM 3911 O O . LYS A 1 489 ? -16.423 2.532 29.009 1.00 83.94 489 LYS A O 1
ATOM 3916 N N . ASP A 1 490 ? -17.120 4.390 27.952 1.00 89.00 490 ASP A N 1
ATOM 3917 C CA . ASP A 1 490 ? -18.077 3.721 27.080 1.00 89.00 490 ASP A CA 1
ATOM 3918 C C . ASP A 1 490 ? -17.340 2.872 26.046 1.00 89.00 490 ASP A C 1
ATOM 3920 O O . ASP A 1 490 ? -16.459 3.333 25.324 1.00 89.00 490 ASP A O 1
ATOM 3924 N N . THR A 1 491 ? -17.702 1.599 25.951 1.00 91.88 491 THR A N 1
ATOM 3925 C CA . THR A 1 491 ? -17.124 0.740 24.917 1.00 91.88 491 THR A CA 1
ATOM 3926 C C . THR A 1 491 ? -17.670 1.178 23.553 1.00 91.88 491 THR A C 1
ATOM 3928 O O . THR A 1 491 ? -18.892 1.291 23.417 1.00 91.88 491 THR A O 1
ATOM 3931 N N . PRO A 1 492 ? -16.820 1.427 22.535 1.00 94.88 492 PRO A N 1
ATOM 3932 C CA . PRO A 1 492 ? -17.307 1.762 21.204 1.00 94.88 492 PRO A CA 1
ATOM 3933 C C . PRO A 1 492 ? -18.213 0.656 20.663 1.00 94.88 492 PRO A C 1
ATOM 3935 O O . PRO A 1 492 ? -18.035 -0.517 20.978 1.00 94.88 492 PRO A O 1
ATOM 3938 N N . TYR A 1 493 ? -19.139 1.010 19.778 1.00 94.31 493 TYR A N 1
ATOM 3939 C CA . TYR A 1 493 ? -19.900 0.025 19.009 1.00 94.31 493 TYR A CA 1
ATOM 3940 C C . TYR A 1 493 ? -18.998 -0.716 18.014 1.00 94.31 493 TYR A C 1
ATOM 3942 O O . TYR A 1 493 ? -19.162 -1.909 17.741 1.00 94.31 493 TYR A O 1
ATOM 3950 N N . GLY A 1 494 ? -18.023 0.000 17.449 1.00 94.88 494 GLY A N 1
ATOM 3951 C CA . GLY A 1 494 ? -17.110 -0.578 16.485 1.00 94.88 494 GLY A CA 1
ATOM 3952 C C . GLY A 1 494 ? -15.765 0.104 16.379 1.00 94.88 494 GLY A C 1
ATOM 3953 O O . GLY A 1 494 ? -15.658 1.323 16.511 1.00 94.88 494 GLY A O 1
ATOM 3954 N N . VAL A 1 495 ? -14.750 -0.711 16.094 1.00 97.25 495 VAL A N 1
ATOM 3955 C CA . VAL A 1 495 ? -13.392 -0.263 15.796 1.00 97.25 495 VAL A CA 1
ATOM 3956 C C . VAL A 1 495 ? -12.911 -0.974 14.539 1.00 97.25 495 VAL A C 1
ATOM 3958 O O . VAL A 1 495 ? -12.899 -2.201 14.476 1.00 97.25 495 VAL A O 1
ATOM 3961 N N . PHE A 1 496 ? -12.510 -0.194 13.544 1.00 98.19 496 PHE A N 1
ATOM 3962 C CA . PHE A 1 496 ? -11.776 -0.681 12.385 1.00 98.19 496 PHE A CA 1
ATOM 3963 C C . PHE A 1 496 ? -10.329 -0.227 12.511 1.00 98.19 496 PHE A C 1
ATOM 3965 O O . PHE A 1 496 ? -10.082 0.954 12.765 1.00 98.19 496 PHE A O 1
ATOM 3972 N N . PHE A 1 497 ? -9.391 -1.143 12.312 1.00 98.56 497 PHE A N 1
ATOM 3973 C CA . PHE A 1 497 ? -7.976 -0.837 12.181 1.00 98.56 497 PHE A CA 1
ATOM 3974 C C . PHE A 1 497 ? -7.514 -1.179 10.769 1.00 98.56 497 PHE A C 1
ATOM 3976 O O . PHE A 1 497 ? -7.754 -2.280 10.279 1.00 98.56 497 PHE A O 1
ATOM 3983 N N . ILE A 1 498 ? -6.876 -0.218 10.108 1.00 98.56 498 ILE A N 1
ATOM 3984 C CA . ILE A 1 498 ? -6.375 -0.371 8.749 1.00 98.56 498 ILE A CA 1
ATOM 3985 C C . ILE A 1 498 ? -4.863 -0.174 8.772 1.00 98.56 498 ILE A C 1
ATOM 3987 O O . ILE A 1 498 ? -4.383 0.854 9.252 1.00 98.56 498 ILE A O 1
ATOM 3991 N N . TYR A 1 499 ? -4.124 -1.126 8.210 1.00 97.94 499 TYR A N 1
ATOM 3992 C CA . TYR A 1 499 ? -2.674 -1.071 8.048 1.00 97.94 499 TYR A CA 1
ATOM 3993 C C . TYR A 1 499 ? -2.310 -1.140 6.566 1.00 97.94 499 TYR A C 1
ATOM 3995 O O . TYR A 1 499 ? -2.727 -2.056 5.857 1.00 97.94 499 TYR A O 1
ATOM 4003 N N . GLY A 1 500 ? -1.537 -0.174 6.080 1.00 95.31 500 GLY A N 1
ATOM 4004 C CA . GLY A 1 500 ? -1.110 -0.133 4.685 1.00 95.31 500 GLY A CA 1
ATOM 4005 C C . GLY A 1 500 ? 0.252 0.522 4.522 1.00 95.31 500 GLY A C 1
ATOM 4006 O O . GLY A 1 500 ? 0.878 0.956 5.488 1.00 95.31 500 GLY A O 1
ATOM 4007 N N . ARG A 1 501 ? 0.728 0.605 3.277 1.00 92.06 501 ARG A N 1
ATOM 4008 C CA . ARG A 1 501 ? 2.034 1.202 2.979 1.00 92.06 501 ARG A CA 1
ATOM 4009 C C . ARG A 1 501 ? 2.121 2.642 3.492 1.00 92.06 501 ARG A C 1
ATOM 4011 O O . ARG A 1 501 ? 1.496 3.527 2.909 1.00 92.06 501 ARG A O 1
ATOM 4018 N N . ARG A 1 502 ? 2.957 2.868 4.515 1.00 89.81 502 ARG A N 1
ATOM 4019 C CA . ARG A 1 502 ? 3.201 4.173 5.167 1.00 89.81 502 ARG A CA 1
ATOM 4020 C C . ARG A 1 502 ? 2.011 4.801 5.866 1.00 89.81 502 ARG A C 1
ATOM 4022 O O . ARG A 1 502 ? 1.945 6.024 5.995 1.00 89.81 502 ARG A O 1
ATOM 4029 N N . PHE A 1 503 ? 1.071 3.997 6.330 1.00 95.56 503 PHE A N 1
ATOM 4030 C CA . PHE A 1 503 ? 0.083 4.509 7.256 1.00 95.56 503 PHE A CA 1
ATOM 4031 C C . PHE A 1 503 ? -0.523 3.405 8.099 1.00 95.56 503 PHE A C 1
ATOM 4033 O O . PHE A 1 503 ? -0.548 2.226 7.744 1.00 95.56 503 PHE A O 1
ATOM 4040 N N . LYS A 1 504 ? -1.113 3.844 9.196 1.00 96.94 504 LYS A N 1
ATOM 4041 C CA . LYS A 1 504 ? -2.079 3.068 9.952 1.00 96.94 504 LYS A CA 1
ATOM 4042 C C . LYS A 1 504 ? -3.231 3.964 10.349 1.00 96.94 504 LYS A C 1
ATOM 4044 O O . LYS A 1 504 ? -3.043 5.163 10.547 1.00 96.94 504 LYS A O 1
ATOM 4049 N N . GLY A 1 505 ? -4.427 3.414 10.451 1.00 97.88 505 GLY A N 1
ATOM 4050 C CA . GLY A 1 505 ? -5.621 4.197 10.719 1.00 97.88 505 GLY A CA 1
ATOM 4051 C C . GLY A 1 505 ? -6.602 3.474 11.613 1.00 97.88 505 GLY A C 1
ATOM 4052 O O . GLY A 1 505 ? -6.782 2.268 11.489 1.00 97.88 505 GLY A O 1
ATOM 4053 N N . PHE A 1 506 ? -7.269 4.237 12.471 1.00 98.25 506 PHE A N 1
ATOM 4054 C CA . PHE A 1 506 ? -8.420 3.768 13.232 1.00 98.25 506 PHE A CA 1
ATOM 4055 C C . PHE A 1 506 ? -9.677 4.470 12.739 1.00 98.25 506 PHE A C 1
ATOM 4057 O O . PHE A 1 506 ? -9.646 5.679 12.526 1.00 98.25 506 PHE A O 1
ATOM 4064 N N . HIS A 1 507 ? -10.782 3.738 12.616 1.00 98.31 507 HIS A N 1
ATOM 4065 C CA . HIS A 1 507 ? -12.130 4.302 12.588 1.00 98.31 507 HIS A CA 1
ATOM 4066 C C . HIS A 1 507 ? -12.914 3.775 13.792 1.00 98.31 507 HIS A C 1
ATOM 4068 O O . HIS A 1 507 ? -13.179 2.575 13.888 1.00 98.31 507 HIS A O 1
ATOM 4074 N N . VAL A 1 508 ? -13.282 4.674 14.703 1.00 97.62 508 VAL A N 1
ATOM 4075 C CA . VAL A 1 508 ? -14.031 4.369 15.929 1.00 97.62 508 VAL A CA 1
ATOM 4076 C C . VAL A 1 508 ? -15.446 4.912 15.791 1.00 97.62 508 VAL A C 1
ATOM 4078 O O . VAL A 1 508 ? -15.635 6.027 15.307 1.00 97.62 508 VAL A O 1
ATOM 4081 N N . ARG A 1 509 ? -16.445 4.134 16.210 1.00 96.00 509 ARG A N 1
ATOM 4082 C CA . ARG A 1 509 ? -17.868 4.496 16.141 1.00 96.00 509 ARG A CA 1
ATOM 4083 C C . ARG A 1 509 ? -18.619 4.057 17.395 1.00 96.00 509 ARG A C 1
ATOM 4085 O O . ARG A 1 509 ? -18.347 2.983 17.923 1.00 96.00 509 ARG A O 1
ATOM 4092 N N . PHE A 1 510 ? -19.597 4.850 17.828 1.00 94.75 510 PHE A N 1
ATOM 4093 C CA . PHE A 1 510 ? -20.397 4.591 19.037 1.00 94.75 510 PHE A CA 1
ATOM 4094 C C . PHE A 1 510 ? -21.819 4.075 18.771 1.00 94.75 510 PHE A C 1
ATOM 4096 O O . PHE A 1 510 ? -22.496 3.665 19.708 1.00 94.75 510 PHE A O 1
ATOM 4103 N N . ARG A 1 511 ? -22.263 4.036 17.508 1.00 93.50 511 ARG A N 1
ATOM 4104 C CA . ARG A 1 511 ? -23.535 3.423 17.080 1.00 93.50 511 ARG A CA 1
ATOM 4105 C C . ARG A 1 511 ? -23.401 2.727 15.725 1.00 93.50 511 ARG A C 1
ATOM 4107 O O . ARG A 1 511 ? -22.444 2.984 14.989 1.00 93.50 511 ARG A O 1
ATOM 4114 N N . ASP A 1 512 ? -24.373 1.884 15.401 1.00 91.25 512 ASP A N 1
ATOM 4115 C CA . ASP A 1 512 ? -24.571 1.163 14.131 1.00 91.25 512 ASP A CA 1
ATOM 4116 C C . ASP A 1 512 ? -24.786 2.081 12.916 1.00 91.25 512 ASP A C 1
ATOM 4118 O O . ASP A 1 512 ? -24.352 1.764 11.808 1.00 91.25 512 ASP A O 1
ATOM 4122 N N . ILE A 1 513 ? -25.335 3.273 13.141 1.00 91.19 513 ILE A N 1
ATOM 4123 C CA . ILE A 1 513 ? -25.329 4.405 12.213 1.00 91.19 513 ILE A CA 1
ATOM 4124 C C . ILE A 1 513 ? -24.596 5.542 12.914 1.00 91.19 513 ILE A C 1
ATOM 4126 O O . ILE A 1 513 ? -25.061 6.057 13.926 1.00 91.19 513 ILE A O 1
ATOM 4130 N N . ALA A 1 514 ? -23.413 5.906 12.423 1.00 93.50 514 ALA A N 1
ATOM 4131 C CA . ALA A 1 514 ? -22.575 6.924 13.046 1.00 93.50 514 ALA A CA 1
ATOM 4132 C C . ALA A 1 514 ? -21.830 7.751 11.998 1.00 93.50 514 ALA A C 1
ATOM 4134 O O . ALA A 1 514 ? -21.456 7.227 10.948 1.00 93.50 514 ALA A O 1
ATOM 4135 N N . ARG A 1 515 ? -21.604 9.031 12.310 1.00 92.50 515 ARG A N 1
ATOM 4136 C CA . ARG A 1 515 ? -20.950 9.999 11.420 1.00 92.50 515 ARG A CA 1
ATOM 4137 C C . ARG A 1 515 ? -19.780 10.706 12.085 1.00 92.50 515 ARG A C 1
ATOM 4139 O O . ARG A 1 515 ? -19.866 11.075 13.257 1.00 92.50 515 ARG A O 1
ATOM 4146 N N . GLY A 1 516 ? -18.752 11.019 11.297 1.00 92.31 516 GLY A N 1
ATOM 4147 C CA . GLY A 1 516 ? -17.696 11.937 11.712 1.00 92.31 516 GLY A CA 1
ATOM 4148 C C . GLY A 1 516 ? -16.476 11.978 10.801 1.00 92.31 516 GLY A C 1
ATOM 4149 O O . GLY A 1 516 ? -16.394 11.281 9.793 1.00 92.31 516 GLY A O 1
ATOM 4150 N N . GLY A 1 517 ? -15.556 12.886 11.130 1.00 94.44 517 GLY A N 1
ATOM 4151 C CA . GLY A 1 517 ? -14.451 13.285 10.258 1.00 94.44 517 GLY A CA 1
ATOM 4152 C C . GLY A 1 517 ? -13.394 12.197 10.025 1.00 94.44 517 GLY A C 1
ATOM 4153 O O . GLY A 1 517 ? -13.008 11.503 10.965 1.00 94.44 517 GLY A O 1
ATOM 4154 N N . LEU A 1 518 ? -12.887 12.102 8.793 1.00 97.81 518 LEU A N 1
ATOM 4155 C CA . LEU A 1 518 ? -11.649 11.421 8.418 1.00 97.81 518 LEU A CA 1
ATOM 4156 C C . LEU A 1 518 ? -10.500 12.429 8.452 1.00 97.81 518 LEU A C 1
ATOM 4158 O O . LEU A 1 518 ? -10.451 13.340 7.628 1.00 97.81 518 LEU A O 1
ATOM 4162 N N . ARG A 1 519 ? -9.578 12.245 9.394 1.00 97.75 519 ARG A N 1
ATOM 4163 C CA . ARG A 1 519 ? -8.399 13.083 9.606 1.00 97.75 519 ARG A CA 1
ATOM 4164 C C . ARG A 1 519 ? -7.140 12.365 9.150 1.00 97.75 519 ARG A C 1
ATOM 4166 O O . ARG A 1 519 ? -6.901 11.231 9.565 1.00 97.75 519 ARG A O 1
ATOM 4173 N N . MET A 1 520 ? -6.310 13.050 8.364 1.00 97.56 520 MET A N 1
ATOM 4174 C CA . MET A 1 520 ? -4.963 12.571 8.051 1.00 97.56 520 MET A CA 1
ATOM 4175 C C . MET A 1 520 ? -3.940 13.335 8.886 1.00 97.56 520 MET A C 1
ATOM 4177 O O . MET A 1 520 ? -3.811 14.551 8.746 1.00 97.56 520 MET A O 1
ATOM 4181 N N . VAL A 1 521 ? -3.194 12.611 9.712 1.00 95.75 521 VAL A N 1
ATOM 4182 C CA . VAL A 1 521 ? -2.092 13.136 10.518 1.00 95.75 521 VAL A CA 1
ATOM 4183 C C . VAL A 1 521 ? -0.790 12.826 9.789 1.00 95.75 521 VAL A C 1
ATOM 4185 O O . VAL A 1 521 ? -0.495 11.665 9.506 1.00 95.75 521 VAL A O 1
ATOM 4188 N N . TYR A 1 522 ? -0.023 13.863 9.460 1.00 93.50 522 TYR A N 1
ATOM 4189 C CA . TYR A 1 522 ? 1.310 13.734 8.872 1.00 93.50 522 TYR A CA 1
ATOM 4190 C C . TYR A 1 522 ? 2.320 14.428 9.794 1.00 93.50 522 TYR A C 1
ATOM 4192 O O . TYR A 1 522 ? 2.408 15.658 9.765 1.00 93.50 522 TYR A O 1
ATOM 4200 N N . PRO A 1 523 ? 3.035 13.669 10.639 1.00 91.50 523 PRO A N 1
ATOM 4201 C CA . PRO A 1 523 ? 4.038 14.209 11.550 1.00 91.50 523 PRO A CA 1
ATOM 4202 C C . PRO A 1 523 ? 5.221 14.829 10.799 1.00 91.50 523 PRO A C 1
ATOM 4204 O O . PRO A 1 523 ? 5.564 14.403 9.697 1.00 91.50 523 PRO A O 1
ATOM 4207 N N . SER A 1 524 ? 5.869 15.823 11.406 1.00 86.12 524 SER A N 1
ATOM 4208 C CA . SER A 1 524 ? 7.031 16.513 10.825 1.00 86.12 524 SER A CA 1
ATOM 4209 C C . SER A 1 524 ? 8.348 15.742 10.971 1.00 86.12 524 SER A C 1
ATOM 4211 O O . SER A 1 524 ? 9.296 16.021 10.241 1.00 86.12 524 SER A O 1
ATOM 4213 N N . SER A 1 525 ? 8.419 14.777 11.892 1.00 85.50 525 SER A N 1
ATOM 4214 C CA . SER A 1 525 ? 9.609 13.965 12.164 1.00 85.50 525 SER A CA 1
ATOM 4215 C C . SER A 1 525 ? 9.242 12.551 12.621 1.00 85.50 525 SER A C 1
ATOM 4217 O O . SER A 1 525 ? 8.090 12.269 12.966 1.00 85.50 525 SER A O 1
ATOM 4219 N N . THR A 1 526 ? 10.234 11.659 12.653 1.00 83.25 526 THR A N 1
ATOM 4220 C CA . THR A 1 526 ? 10.092 10.292 13.179 1.00 83.25 526 THR A CA 1
ATOM 4221 C C . THR A 1 526 ? 9.724 10.286 14.668 1.00 83.25 526 THR A C 1
ATOM 4223 O O . THR A 1 526 ? 8.854 9.518 15.075 1.00 83.25 526 THR A O 1
ATOM 4226 N N . ASP A 1 527 ? 10.302 11.187 15.468 1.00 85.19 527 ASP A N 1
ATOM 4227 C CA . ASP A 1 527 ? 9.986 11.308 16.899 1.00 85.19 527 ASP A CA 1
ATOM 4228 C C . ASP A 1 527 ? 8.548 11.786 17.118 1.00 85.19 527 ASP A C 1
ATOM 4230 O O . ASP A 1 527 ? 7.809 11.220 17.928 1.00 85.19 527 ASP A O 1
ATOM 4234 N N . ALA A 1 528 ? 8.110 12.778 16.332 1.00 89.62 528 ALA A N 1
ATOM 4235 C CA . ALA A 1 528 ? 6.720 13.216 16.336 1.00 89.62 528 ALA A CA 1
ATOM 4236 C C . ALA A 1 528 ? 5.795 12.060 15.929 1.00 89.62 528 ALA A C 1
ATOM 4238 O O . ALA A 1 528 ? 4.784 11.826 16.581 1.00 89.62 528 ALA A O 1
ATOM 4239 N N . HIS A 1 529 ? 6.164 11.276 14.912 1.00 91.56 529 HIS A N 1
ATOM 4240 C CA . HIS A 1 529 ? 5.391 10.103 14.506 1.00 91.56 529 HIS A CA 1
ATOM 4241 C C . HIS A 1 529 ? 5.269 9.053 15.618 1.00 91.56 529 HIS A C 1
ATOM 4243 O O . HIS A 1 529 ? 4.184 8.502 15.808 1.00 91.56 529 HIS A O 1
ATOM 4249 N N . ALA A 1 530 ? 6.331 8.790 16.383 1.00 87.19 530 ALA A N 1
ATOM 4250 C CA . ALA A 1 530 ? 6.269 7.876 17.522 1.00 87.19 530 ALA A CA 1
ATOM 4251 C C . ALA A 1 530 ? 5.282 8.371 18.596 1.00 87.19 530 ALA A C 1
ATOM 4253 O O . ALA A 1 530 ? 4.442 7.592 19.059 1.00 87.19 530 ALA A O 1
ATOM 4254 N N . LEU A 1 531 ? 5.321 9.669 18.924 1.00 90.06 531 LEU A N 1
ATOM 4255 C CA . LEU A 1 531 ? 4.399 10.295 19.876 1.00 90.06 531 LEU A CA 1
ATOM 4256 C C . LEU A 1 531 ? 2.944 10.247 19.386 1.00 90.06 531 LEU A C 1
ATOM 4258 O O . LEU A 1 531 ? 2.058 9.799 20.120 1.00 90.06 531 LEU A O 1
ATOM 4262 N N . GLU A 1 532 ? 2.698 10.649 18.134 1.00 93.56 532 GLU A N 1
ATOM 4263 C CA . GLU A 1 532 ? 1.377 10.563 17.500 1.00 93.56 532 GLU A CA 1
ATOM 4264 C C . GLU A 1 532 ? 0.862 9.125 17.494 1.00 93.56 532 GLU A C 1
ATOM 4266 O O . GLU A 1 532 ? -0.305 8.858 17.782 1.00 93.56 532 GLU A O 1
ATOM 4271 N N . SER A 1 533 ? 1.745 8.168 17.221 1.00 94.00 533 SER A N 1
ATOM 4272 C CA . SER A 1 533 ? 1.375 6.766 17.168 1.00 94.00 533 SER A CA 1
ATOM 4273 C C . SER A 1 533 ? 0.919 6.213 18.515 1.00 94.00 533 SER A C 1
ATOM 4275 O O . SER A 1 533 ? 0.033 5.358 18.512 1.00 94.00 533 SER A O 1
ATOM 4277 N N . ALA A 1 534 ? 1.510 6.642 19.631 1.00 92.81 534 ALA A N 1
ATOM 4278 C CA . ALA A 1 534 ? 1.108 6.187 20.961 1.00 92.81 534 ALA A CA 1
ATOM 4279 C C . ALA A 1 534 ? -0.278 6.733 21.360 1.00 92.81 534 ALA A C 1
ATOM 4281 O O . ALA A 1 534 ? -1.021 6.089 22.100 1.00 92.81 534 ALA A O 1
ATOM 4282 N N . ARG A 1 535 ? -0.665 7.905 20.836 1.00 93.12 535 ARG A N 1
ATOM 4283 C CA . ARG A 1 535 ? -1.949 8.563 21.141 1.00 93.12 535 ARG A CA 1
ATOM 4284 C C . ARG A 1 535 ? -3.040 8.375 20.083 1.00 93.12 535 ARG A C 1
ATOM 4286 O O . ARG A 1 535 ? -4.191 8.698 20.361 1.00 93.12 535 ARG A O 1
ATOM 4293 N N . GLN A 1 536 ? -2.722 7.809 18.919 1.00 95.50 536 GLN A N 1
ATOM 4294 C CA . GLN A 1 536 ? -3.622 7.731 17.763 1.00 95.50 536 GLN A CA 1
ATOM 4295 C C . GLN A 1 536 ? -4.998 7.118 18.075 1.00 95.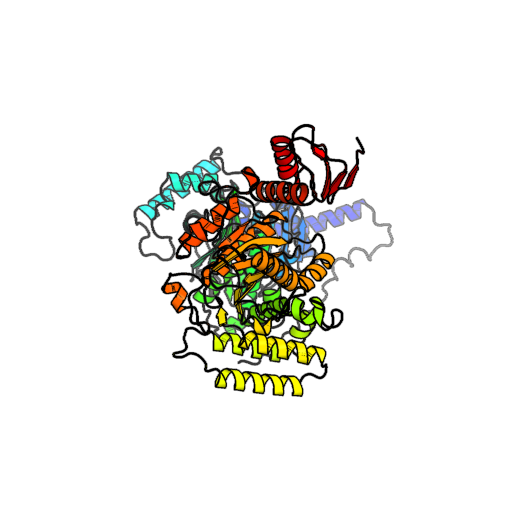50 536 GLN A C 1
ATOM 4297 O O . GLN A 1 536 ? -6.026 7.694 17.717 1.00 95.50 536 GLN A O 1
ATOM 4302 N N . TYR A 1 537 ? -5.041 5.955 18.740 1.00 95.31 537 TYR A N 1
ATOM 4303 C CA . TYR A 1 537 ? -6.319 5.321 19.096 1.00 95.31 537 TYR A CA 1
ATOM 4304 C C . TYR A 1 537 ? -7.127 6.192 20.067 1.00 95.31 537 TYR A C 1
ATOM 4306 O O . TYR A 1 537 ? -8.340 6.313 19.914 1.00 95.31 537 TYR A O 1
ATOM 4314 N N . ASN A 1 538 ? -6.462 6.855 21.021 1.00 93.19 538 ASN A N 1
ATOM 4315 C CA . ASN A 1 538 ? -7.130 7.778 21.939 1.00 93.19 538 ASN A CA 1
ATOM 4316 C C . ASN A 1 538 ? -7.696 8.978 21.207 1.00 93.19 538 ASN A C 1
ATOM 4318 O O . ASN A 1 538 ? -8.813 9.370 21.498 1.00 93.19 538 ASN A O 1
ATOM 4322 N N . GLU A 1 539 ? -6.962 9.551 20.258 1.00 94.75 539 GLU A N 1
ATOM 4323 C CA . GLU A 1 539 ? -7.480 10.658 19.461 1.00 94.75 539 GLU A CA 1
ATOM 4324 C C . GLU A 1 539 ? -8.731 10.226 18.686 1.00 94.75 539 GLU A C 1
ATOM 4326 O O . GLU A 1 539 ? -9.766 10.889 18.773 1.00 94.75 539 GLU A O 1
ATOM 4331 N N . ALA A 1 540 ? -8.678 9.076 18.004 1.00 96.50 540 ALA A N 1
ATOM 4332 C CA . ALA A 1 540 ? -9.829 8.538 17.283 1.00 96.50 540 ALA A CA 1
ATOM 4333 C C . ALA A 1 540 ? -11.026 8.295 18.217 1.00 96.50 540 ALA A C 1
ATOM 4335 O O . ALA A 1 540 ? -12.133 8.748 17.929 1.00 96.50 540 ALA A O 1
ATOM 4336 N N . TYR A 1 541 ? -10.801 7.638 19.356 1.00 96.25 541 TYR A N 1
ATOM 4337 C CA . TYR A 1 541 ? -11.835 7.376 20.353 1.00 96.25 541 TYR A CA 1
ATOM 4338 C C . TYR A 1 541 ? -12.412 8.676 20.925 1.00 96.25 541 TYR A C 1
ATOM 4340 O O . TYR A 1 541 ? -13.626 8.862 20.923 1.00 96.25 541 TYR A O 1
ATOM 4348 N N . ASN A 1 542 ? -11.562 9.588 21.397 1.00 94.94 542 ASN A N 1
ATOM 4349 C CA . ASN A 1 542 ? -11.971 10.795 22.113 1.00 94.94 542 ASN A CA 1
ATOM 4350 C 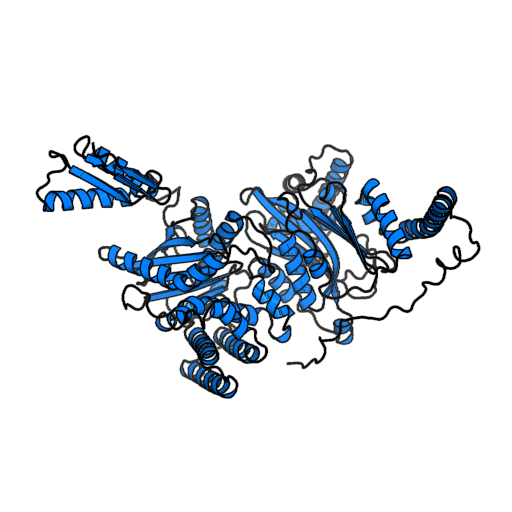C . ASN A 1 542 ? -12.779 11.720 21.199 1.00 94.94 542 ASN A C 1
ATOM 4352 O O . ASN A 1 542 ? -13.802 12.265 21.610 1.00 94.94 542 ASN A O 1
ATOM 4356 N N . LEU A 1 543 ? -12.352 11.864 19.941 1.00 95.00 543 LEU A N 1
ATOM 4357 C CA . LEU A 1 543 ? -13.076 12.659 18.955 1.00 95.00 543 LEU A CA 1
ATOM 4358 C C . LEU A 1 543 ? -14.384 11.981 18.524 1.00 95.00 543 LEU A C 1
ATOM 4360 O O . LEU A 1 543 ? -15.386 12.671 18.348 1.00 95.00 543 LEU A O 1
ATOM 4364 N N . ALA A 1 544 ? -14.411 10.649 18.398 1.00 96.06 544 ALA A N 1
ATOM 4365 C CA . ALA A 1 544 ? -15.648 9.914 18.135 1.00 96.06 544 ALA A CA 1
ATOM 4366 C C . ALA A 1 544 ? -16.642 10.044 19.302 1.00 96.06 544 ALA A C 1
ATOM 4368 O O . ALA A 1 544 ? -17.839 10.208 19.072 1.00 96.06 544 ALA A O 1
ATOM 4369 N N . PHE A 1 545 ? -16.152 10.029 20.544 1.00 94.38 545 PHE A N 1
ATOM 4370 C CA . PHE A 1 545 ? -16.969 10.187 21.744 1.00 94.38 545 PHE A CA 1
ATOM 4371 C C . PHE A 1 545 ? -17.512 11.613 21.871 1.00 94.38 545 PHE A C 1
ATOM 4373 O O . PHE A 1 545 ? -18.704 11.807 22.098 1.00 94.38 545 PHE A O 1
ATOM 4380 N N . ALA A 1 546 ? -16.684 12.629 21.619 1.00 91.88 546 ALA A N 1
ATOM 4381 C CA . ALA A 1 546 ? -17.149 14.012 21.537 1.00 91.88 546 ALA A CA 1
ATOM 4382 C C . ALA A 1 546 ? -18.236 14.175 20.459 1.00 91.88 546 ALA A C 1
ATOM 4384 O O . ALA A 1 546 ? -19.252 14.833 20.684 1.00 91.88 546 ALA A O 1
ATOM 4385 N N . GLN A 1 547 ? -18.068 13.515 19.309 1.00 91.44 547 GLN A N 1
ATOM 4386 C CA . GLN A 1 547 ? -19.078 13.496 18.254 1.00 91.44 547 GLN A CA 1
ATOM 4387 C C . GLN A 1 547 ? -20.354 12.753 18.686 1.00 91.44 547 GLN A C 1
ATOM 4389 O O . GLN A 1 547 ? -21.446 13.158 18.300 1.00 91.44 547 GLN A O 1
ATOM 4394 N N . GLN A 1 548 ? -20.240 11.712 19.515 1.00 92.75 548 GLN A N 1
ATOM 4395 C CA . GLN A 1 548 ? -21.380 10.980 20.071 1.00 92.75 548 GLN A CA 1
ATOM 4396 C C . GLN A 1 548 ? -22.197 11.869 21.012 1.00 92.75 548 GLN A C 1
ATOM 4398 O O . GLN A 1 548 ? -23.422 11.886 20.918 1.00 92.75 548 GLN A O 1
ATOM 4403 N N . LEU A 1 549 ? -21.530 12.643 21.872 1.00 89.88 549 LEU A N 1
ATOM 4404 C CA . LEU A 1 549 ? -22.186 13.608 22.758 1.00 89.88 549 LEU A CA 1
ATOM 4405 C C . LEU A 1 549 ? -22.819 14.764 21.976 1.00 89.88 549 LEU A C 1
ATOM 4407 O O . LEU A 1 549 ? -23.912 15.215 22.316 1.00 89.88 549 LEU A O 1
ATOM 4411 N N . LYS A 1 550 ? -22.159 15.217 20.904 1.00 85.00 550 LYS A N 1
ATOM 4412 C CA . LYS A 1 550 ? -22.683 16.247 20.000 1.00 85.00 550 LYS A CA 1
ATOM 4413 C C . LYS A 1 550 ? -23.927 15.775 19.244 1.00 85.00 550 LYS A C 1
ATOM 4415 O O . LYS A 1 550 ? -24.849 16.558 19.055 1.00 85.00 550 LYS A O 1
ATOM 4420 N N . ASN A 1 551 ? -23.959 14.517 18.815 1.00 85.56 551 ASN A N 1
ATOM 4421 C CA . ASN A 1 551 ? -25.049 13.971 18.008 1.00 85.56 551 ASN A CA 1
ATOM 4422 C C . ASN A 1 551 ? -26.220 13.420 18.845 1.00 85.56 551 ASN A C 1
ATOM 4424 O O . ASN A 1 551 ? -27.079 12.732 18.306 1.00 85.56 551 ASN A O 1
ATOM 4428 N N . LYS A 1 552 ? -26.277 13.696 20.155 1.00 77.00 552 LYS A N 1
ATOM 4429 C CA . LYS A 1 552 ? -27.294 13.133 21.062 1.00 77.00 552 LYS A CA 1
ATOM 4430 C C . LYS A 1 552 ? -28.747 13.402 20.629 1.00 77.00 552 LYS A C 1
ATOM 4432 O O . LYS A 1 552 ? -29.619 12.604 20.958 1.00 77.00 552 LYS A O 1
ATOM 4437 N N . ASP A 1 553 ? -28.974 14.486 19.885 1.00 81.44 553 ASP A N 1
ATOM 4438 C CA . ASP A 1 553 ? -30.296 14.952 19.451 1.00 81.44 553 ASP A CA 1
ATOM 4439 C C . ASP A 1 553 ? -30.620 14.596 17.981 1.00 81.44 553 ASP A C 1
ATOM 4441 O O . ASP A 1 553 ? -31.648 15.021 17.458 1.00 81.44 553 ASP A O 1
ATOM 4445 N N . ILE A 1 554 ? -29.761 13.825 17.293 1.00 83.38 554 ILE A N 1
ATOM 4446 C CA . ILE A 1 554 ? -29.999 13.331 15.923 1.00 83.38 554 ILE A CA 1
ATOM 4447 C C . ILE A 1 554 ? -29.933 11.790 15.866 1.00 83.38 554 ILE A C 1
ATOM 4449 O O . ILE A 1 554 ? -29.392 11.165 16.782 1.00 83.38 554 ILE A O 1
ATOM 4453 N N . PRO A 1 555 ? -30.493 11.141 14.822 1.00 82.81 555 PRO A N 1
ATOM 4454 C CA . PRO A 1 555 ? -30.523 9.677 14.734 1.00 82.81 555 PRO A CA 1
ATOM 4455 C C . PRO A 1 555 ? -29.133 9.020 14.703 1.00 82.81 555 PRO A C 1
ATOM 4457 O O . PRO A 1 555 ? -28.963 7.906 15.203 1.00 82.81 555 PRO A O 1
ATOM 4460 N N . GLU A 1 556 ? -28.130 9.690 14.134 1.00 87.50 556 GLU A N 1
ATOM 4461 C CA . GLU A 1 556 ? -26.779 9.151 13.989 1.00 87.50 556 GLU A CA 1
ATOM 4462 C C . GLU A 1 556 ? -25.938 9.294 15.264 1.00 87.50 556 GLU A C 1
ATOM 4464 O O . GLU A 1 556 ? -25.897 10.339 15.898 1.00 87.50 556 GLU A O 1
ATOM 4469 N N . GLY A 1 557 ? -25.152 8.273 15.599 1.00 92.81 557 GLY A N 1
ATOM 4470 C CA . GLY A 1 557 ? -24.108 8.369 16.616 1.00 92.81 557 GLY A CA 1
ATOM 4471 C C . GLY A 1 557 ? -22.841 9.084 16.139 1.00 92.81 557 GLY A C 1
ATOM 4472 O O . GLY A 1 557 ? -22.729 9.553 15.002 1.00 92.81 557 GLY A O 1
ATOM 4473 N N . GLY A 1 558 ? -21.850 9.150 17.021 1.00 94.88 558 GLY A N 1
ATOM 4474 C CA . GLY A 1 558 ? -20.530 9.699 16.737 1.00 94.88 558 GLY A CA 1
ATOM 4475 C C . GLY A 1 558 ? -19.562 8.660 16.195 1.00 94.88 558 GLY A C 1
ATOM 4476 O O . GLY A 1 558 ? -19.479 7.537 16.704 1.00 94.88 558 GLY A O 1
ATOM 4477 N N . SER A 1 559 ? -18.803 9.045 15.174 1.00 96.75 559 SER A N 1
ATOM 4478 C CA . SER A 1 559 ? -17.620 8.315 14.727 1.00 96.75 559 SER A CA 1
ATOM 4479 C C . SER A 1 559 ? -16.451 9.257 14.452 1.00 96.75 559 SER A C 1
ATOM 4481 O O . SER A 1 559 ? -16.596 10.480 14.443 1.00 96.75 559 SER A O 1
ATOM 4483 N N . LYS A 1 560 ? -15.262 8.693 14.260 1.00 97.81 560 LYS A N 1
ATOM 4484 C CA . LYS A 1 560 ? -14.075 9.410 13.794 1.00 97.81 560 LYS A CA 1
ATOM 4485 C C . LYS A 1 560 ? -13.120 8.430 13.136 1.00 97.81 560 LYS A C 1
ATOM 4487 O O . LYS A 1 560 ? -12.902 7.345 13.673 1.00 97.81 560 LYS A O 1
ATOM 4492 N N . ALA A 1 561 ? -12.509 8.840 12.029 1.00 98.44 561 ALA A N 1
ATOM 4493 C CA . ALA A 1 561 ? -11.329 8.182 11.493 1.00 98.44 561 ALA A CA 1
ATOM 4494 C C . ALA A 1 561 ? -10.081 9.055 11.670 1.00 98.44 561 ALA A C 1
ATOM 4496 O O . ALA A 1 561 ? -10.097 10.239 11.334 1.00 98.44 561 ALA A O 1
ATOM 4497 N N . VAL A 1 562 ? -8.997 8.463 12.169 1.00 98.50 562 VAL A N 1
ATOM 4498 C CA . VAL A 1 562 ? -7.684 9.110 12.302 1.00 98.50 562 VAL A CA 1
ATOM 4499 C C . VAL A 1 562 ? -6.638 8.217 11.655 1.00 98.50 562 VAL A C 1
ATOM 4501 O O . VAL A 1 562 ? -6.377 7.104 12.118 1.00 98.50 562 VAL A O 1
ATOM 4504 N N . VAL A 1 563 ? -6.033 8.715 10.582 1.00 98.50 563 VAL A N 1
ATOM 4505 C CA . VAL A 1 563 ? -5.013 8.016 9.804 1.00 98.50 563 VAL A CA 1
ATOM 4506 C C . VAL A 1 563 ? -3.670 8.690 10.018 1.00 98.50 563 VAL A C 1
ATOM 4508 O O . VAL A 1 563 ? -3.460 9.820 9.584 1.00 98.50 563 VAL A O 1
ATOM 4511 N N . LEU A 1 564 ? -2.760 7.979 10.671 1.00 97.50 564 LEU A N 1
ATOM 4512 C CA . LEU A 1 564 ? -1.392 8.408 10.896 1.00 97.50 564 LEU A CA 1
ATOM 4513 C C . LEU A 1 564 ? -0.529 7.947 9.724 1.00 97.50 564 LEU A C 1
ATOM 4515 O O . LEU A 1 564 ? -0.367 6.746 9.499 1.00 97.50 564 LEU A O 1
ATOM 4519 N N . CYS A 1 565 ? -0.013 8.909 8.967 1.00 95.25 565 CYS A N 1
ATOM 4520 C CA . CYS A 1 565 ? 0.945 8.667 7.899 1.00 95.25 565 CYS A CA 1
ATOM 4521 C C . CYS A 1 565 ? 2.358 8.618 8.472 1.00 95.25 565 CYS A C 1
ATOM 4523 O O . CYS A 1 565 ? 2.713 9.426 9.326 1.00 95.25 565 CYS A O 1
ATOM 4525 N N . ASP A 1 566 ? 3.160 7.704 7.946 1.00 89.69 566 ASP A N 1
ATOM 4526 C CA . ASP A 1 566 ? 4.566 7.563 8.290 1.00 89.69 566 ASP A CA 1
ATOM 4527 C C . ASP A 1 566 ? 5.390 8.470 7.357 1.00 89.69 566 ASP A C 1
ATOM 4529 O O . ASP A 1 566 ? 5.439 8.206 6.146 1.00 89.69 566 ASP A O 1
ATOM 4533 N N . PRO A 1 567 ? 5.986 9.568 7.866 1.00 78.50 567 PRO A N 1
ATOM 4534 C CA . PRO A 1 567 ? 6.706 10.521 7.030 1.00 78.50 567 PRO A CA 1
ATOM 4535 C C . PRO A 1 567 ? 8.038 9.966 6.504 1.00 78.50 567 PRO A C 1
ATOM 4537 O O . PRO A 1 567 ? 8.632 10.620 5.653 1.00 78.50 567 PRO A O 1
ATOM 4540 N N . ILE A 1 568 ? 8.486 8.806 7.021 1.00 68.56 568 ILE A N 1
ATOM 4541 C CA . ILE A 1 568 ? 9.802 8.159 6.859 1.00 68.56 568 ILE A CA 1
ATOM 4542 C C . ILE A 1 568 ? 10.887 9.057 6.251 1.00 68.56 568 ILE A C 1
ATOM 4544 O O . ILE A 1 568 ? 11.035 9.176 5.033 1.00 68.56 568 ILE A O 1
ATOM 4548 N N . VAL A 1 569 ? 11.733 9.548 7.155 1.00 51.56 569 VAL A N 1
ATOM 4549 C CA . VAL A 1 569 ? 13.141 9.882 6.929 1.00 51.56 569 VAL A CA 1
ATOM 4550 C C . VAL A 1 569 ? 13.940 8.761 7.615 1.00 51.56 569 VAL A C 1
ATOM 4552 O O . VAL A 1 569 ? 14.217 8.838 8.807 1.00 51.56 569 VAL A O 1
ATOM 4555 N N . GLY A 1 570 ? 14.195 7.645 6.924 1.00 50.94 570 GLY A N 1
ATOM 4556 C CA . GLY A 1 570 ? 14.820 6.445 7.506 1.00 50.94 570 GLY A CA 1
ATOM 4557 C C . GLY A 1 570 ? 15.482 5.542 6.451 1.00 50.94 570 GLY A C 1
ATOM 4558 O O . GLY A 1 570 ? 15.312 5.801 5.261 1.00 50.94 570 GLY A O 1
ATOM 4559 N N . PRO A 1 571 ? 16.240 4.498 6.855 1.00 50.81 571 PRO A N 1
ATOM 4560 C CA . PRO A 1 571 ? 17.054 3.684 5.942 1.00 50.81 571 PRO A CA 1
ATOM 4561 C C . PRO A 1 571 ? 16.245 2.722 5.056 1.00 50.81 571 PRO A C 1
ATOM 4563 O O . PRO A 1 571 ? 16.774 2.224 4.070 1.00 50.81 571 PRO A O 1
ATOM 4566 N N . ILE A 1 572 ? 14.980 2.442 5.398 1.00 59.53 572 ILE A N 1
ATOM 4567 C CA . ILE A 1 572 ? 14.115 1.504 4.669 1.00 59.53 572 ILE A CA 1
ATOM 4568 C C . ILE A 1 572 ? 12.944 2.273 4.049 1.00 59.53 572 ILE A C 1
ATOM 4570 O O . ILE A 1 572 ? 12.118 2.845 4.760 1.00 59.53 572 ILE A O 1
ATOM 4574 N N . GLY A 1 573 ? 12.854 2.227 2.719 1.00 62.84 573 GLY A N 1
ATOM 4575 C CA . GLY A 1 573 ? 11.748 2.775 1.933 1.00 62.84 573 GLY A CA 1
ATOM 4576 C C . GLY A 1 573 ? 12.086 4.025 1.113 1.00 62.84 573 GLY A C 1
ATOM 4577 O O . GLY A 1 573 ? 13.061 4.724 1.358 1.00 62.84 573 GLY A O 1
ATOM 4578 N N . ASP A 1 574 ? 11.250 4.328 0.118 1.00 68.12 574 ASP A N 1
ATOM 4579 C CA . ASP A 1 574 ? 11.480 5.430 -0.837 1.00 68.12 574 ASP A CA 1
ATOM 4580 C C . ASP A 1 574 ? 11.287 6.825 -0.231 1.00 68.12 574 ASP A C 1
ATOM 4582 O O . ASP A 1 574 ? 10.363 7.050 0.541 1.00 68.12 574 ASP A O 1
ATOM 4586 N N . VAL A 1 575 ? 12.035 7.842 -0.643 1.00 72.81 575 VAL A N 1
ATOM 4587 C CA . VAL A 1 575 ? 11.642 9.218 -0.286 1.00 72.81 575 VAL A CA 1
ATOM 4588 C C . VAL A 1 575 ? 10.461 9.627 -1.166 1.00 72.81 575 VAL A C 1
ATOM 4590 O O . VAL A 1 575 ? 10.507 9.485 -2.387 1.00 72.81 575 VAL A O 1
ATOM 4593 N N . ALA A 1 576 ? 9.382 10.108 -0.548 1.00 79.81 576 ALA A N 1
ATOM 4594 C CA . ALA A 1 576 ? 8.161 10.491 -1.245 1.00 79.81 576 ALA A CA 1
ATOM 4595 C C . ALA A 1 576 ? 7.671 11.858 -0.751 1.00 79.81 576 ALA A C 1
ATOM 4597 O O . ALA A 1 576 ? 7.712 12.105 0.455 1.00 79.81 576 ALA A O 1
ATOM 4598 N N . PRO A 1 577 ? 7.155 12.731 -1.636 1.00 84.25 577 PRO A N 1
ATOM 4599 C CA . PRO A 1 577 ? 6.533 13.975 -1.206 1.00 84.25 577 PRO A CA 1
ATOM 4600 C C . PRO A 1 577 ? 5.376 13.713 -0.238 1.00 84.25 577 PRO A C 1
ATOM 4602 O O . PRO A 1 577 ? 4.591 12.781 -0.442 1.00 84.25 577 PRO A O 1
ATOM 4605 N N . ARG A 1 578 ? 5.224 14.581 0.768 1.00 89.00 578 ARG A N 1
ATOM 4606 C CA . ARG A 1 578 ? 4.135 14.534 1.758 1.00 89.00 578 ARG A CA 1
ATOM 4607 C C . ARG A 1 578 ? 2.780 14.260 1.108 1.00 89.00 578 ARG A C 1
ATOM 4609 O O . ARG A 1 578 ? 2.085 13.320 1.484 1.00 89.00 578 ARG A O 1
ATOM 4616 N N . ASP A 1 579 ? 2.421 15.050 0.102 1.00 89.25 579 ASP A N 1
ATOM 4617 C CA . ASP A 1 579 ? 1.109 14.946 -0.533 1.00 89.25 579 ASP A CA 1
ATOM 4618 C C . ASP A 1 579 ? 0.919 13.609 -1.255 1.00 89.25 579 ASP A C 1
ATOM 4620 O O . ASP A 1 579 ? -0.171 13.042 -1.205 1.00 89.25 579 ASP A O 1
ATOM 4624 N N . PHE A 1 580 ? 1.975 13.039 -1.846 1.00 88.56 580 PHE A N 1
ATOM 4625 C CA . PHE A 1 580 ? 1.906 11.700 -2.434 1.00 88.56 580 PHE A CA 1
ATOM 4626 C C . PHE A 1 580 ? 1.552 10.650 -1.373 1.00 88.56 580 PHE A C 1
ATOM 4628 O O . PHE A 1 580 ? 0.638 9.851 -1.589 1.00 88.56 580 PHE A O 1
ATOM 4635 N N . ILE A 1 581 ? 2.221 10.689 -0.213 1.00 91.44 581 ILE A N 1
ATOM 4636 C CA . ILE A 1 581 ? 1.947 9.778 0.907 1.00 91.44 581 ILE A CA 1
ATOM 4637 C C . ILE A 1 581 ? 0.502 9.957 1.373 1.00 91.44 581 ILE A C 1
ATOM 4639 O O . ILE A 1 581 ? -0.264 8.998 1.360 1.00 91.44 581 ILE A O 1
ATOM 4643 N N . ILE A 1 582 ? 0.083 11.181 1.706 1.00 94.56 582 ILE A N 1
ATOM 4644 C CA . ILE A 1 582 ? -1.257 11.420 2.257 1.00 94.56 582 ILE A CA 1
ATOM 4645 C C . ILE A 1 582 ? -2.347 11.033 1.246 1.00 94.56 582 ILE A C 1
ATOM 4647 O O . ILE A 1 582 ? -3.312 10.367 1.618 1.00 94.56 582 ILE A O 1
ATOM 4651 N N . ARG A 1 583 ? -2.238 11.416 -0.037 1.00 93.94 583 ARG A N 1
ATOM 4652 C CA . ARG A 1 583 ? -3.244 11.053 -1.058 1.00 93.94 583 ARG A CA 1
ATOM 4653 C C . ARG A 1 583 ? -3.306 9.550 -1.286 1.00 93.94 583 ARG A C 1
ATOM 4655 O O . ARG A 1 583 ? -4.408 9.013 -1.396 1.00 93.94 583 ARG A O 1
ATOM 4662 N N . LYS A 1 584 ? -2.168 8.854 -1.300 1.00 93.50 584 LYS A N 1
ATOM 4663 C CA . LYS A 1 584 ? -2.151 7.392 -1.400 1.00 93.50 584 LYS A CA 1
ATOM 4664 C C . LYS A 1 584 ? -2.784 6.732 -0.169 1.00 93.50 584 LYS A C 1
ATOM 4666 O O . LYS A 1 584 ? -3.599 5.829 -0.337 1.00 93.50 584 LYS A O 1
ATOM 4671 N N . SER A 1 585 ? -2.485 7.223 1.033 1.00 96.44 585 SER A N 1
ATOM 4672 C CA . SER A 1 585 ? -3.044 6.716 2.292 1.00 96.44 585 SER A CA 1
ATOM 4673 C C . SER A 1 585 ? -4.551 6.945 2.403 1.00 96.44 585 SER A C 1
ATOM 4675 O O . SER A 1 585 ? -5.260 6.032 2.807 1.00 96.44 585 SER A O 1
ATOM 4677 N N . VAL A 1 586 ? -5.080 8.102 1.971 1.00 97.38 586 VAL A N 1
ATOM 4678 C CA . VAL A 1 586 ? -6.541 8.335 1.899 1.00 97.38 586 VAL A CA 1
ATOM 4679 C C . VAL A 1 586 ? -7.208 7.291 1.010 1.00 97.38 586 VAL A C 1
ATOM 4681 O O . VAL A 1 586 ? -8.210 6.689 1.405 1.00 97.38 586 VAL A O 1
ATOM 4684 N N . LYS A 1 587 ? -6.650 7.064 -0.188 1.00 96.06 587 LYS A N 1
ATOM 4685 C CA . LYS A 1 587 ? -7.194 6.096 -1.144 1.00 96.06 587 LYS A CA 1
ATOM 4686 C C . LYS A 1 587 ? -7.164 4.679 -0.575 1.00 96.06 587 LYS A C 1
ATOM 4688 O O . LYS A 1 587 ? -8.182 3.998 -0.613 1.00 96.06 587 LYS A O 1
ATOM 4693 N N . ALA A 1 588 ? -6.030 4.263 -0.015 1.00 97.19 588 ALA A N 1
ATOM 4694 C CA . ALA A 1 588 ? -5.852 2.929 0.547 1.00 97.19 588 ALA A CA 1
ATOM 4695 C C . ALA A 1 588 ? -6.717 2.681 1.792 1.00 97.19 588 ALA A C 1
ATOM 4697 O O . ALA A 1 588 ? -7.352 1.635 1.887 1.00 97.19 588 ALA A O 1
ATOM 4698 N N . PHE A 1 589 ? -6.801 3.650 2.709 1.00 98.44 589 PHE A N 1
ATOM 4699 C CA . PHE A 1 589 ? -7.650 3.564 3.898 1.00 98.44 589 PHE A CA 1
ATOM 4700 C C . PHE A 1 589 ? -9.127 3.411 3.531 1.00 98.44 589 PHE A C 1
ATOM 4702 O O . PHE A 1 589 ? -9.814 2.522 4.029 1.00 98.44 589 PHE A O 1
ATOM 4709 N N . SER A 1 590 ? -9.602 4.265 2.624 1.00 97.69 590 SER A N 1
ATOM 4710 C CA . SER A 1 590 ? -11.007 4.280 2.217 1.00 97.69 590 SER A CA 1
ATOM 4711 C C . SER A 1 590 ? -11.384 3.023 1.438 1.00 97.69 590 SER A C 1
ATOM 4713 O O . SER A 1 590 ? -12.446 2.461 1.674 1.00 97.69 590 SER A O 1
ATOM 4715 N N . ASP A 1 591 ? -10.513 2.557 0.540 1.00 96.88 591 ASP A N 1
ATOM 4716 C CA . ASP A 1 591 ? -10.727 1.320 -0.216 1.00 96.88 591 ASP A CA 1
ATOM 4717 C C . ASP A 1 591 ? -10.794 0.088 0.696 1.00 96.88 591 ASP A C 1
ATOM 4719 O O . ASP A 1 591 ? -11.723 -0.705 0.595 1.00 96.88 591 ASP A O 1
ATOM 4723 N N . ALA A 1 592 ? -9.873 -0.021 1.656 1.00 97.00 592 ALA A N 1
ATOM 4724 C CA . ALA A 1 592 ? -9.843 -1.138 2.595 1.00 97.00 592 ALA A CA 1
ATOM 4725 C C . ALA A 1 592 ? -11.032 -1.132 3.578 1.00 97.00 592 ALA A C 1
ATOM 4727 O O . ALA A 1 592 ? -11.461 -2.188 4.043 1.00 97.00 592 ALA A O 1
ATOM 4728 N N . LEU A 1 593 ? -11.604 0.038 3.887 1.00 96.31 593 LEU A N 1
ATOM 4729 C CA . LEU A 1 593 ? -12.891 0.117 4.585 1.00 96.31 593 LEU A CA 1
ATOM 4730 C C . LEU A 1 593 ? -14.044 -0.389 3.711 1.00 96.31 593 LEU A C 1
ATOM 4732 O O . LEU A 1 593 ? -14.905 -1.113 4.206 1.00 96.31 593 LEU A O 1
ATOM 4736 N N . LEU A 1 594 ? -14.071 -0.020 2.429 1.00 96.62 594 LEU A N 1
ATOM 4737 C CA . LEU A 1 594 ? -15.123 -0.438 1.496 1.00 96.62 594 LEU A CA 1
ATOM 4738 C C . LEU A 1 594 ? -15.138 -1.954 1.281 1.00 96.62 594 LEU A C 1
ATOM 4740 O O . LEU A 1 594 ? -16.218 -2.527 1.167 1.00 96.62 594 LEU A O 1
ATOM 4744 N N . ASP A 1 595 ? -13.971 -2.601 1.297 1.00 95.62 595 ASP A N 1
ATOM 4745 C CA . ASP A 1 595 ? -13.847 -4.060 1.193 1.00 95.62 595 ASP A CA 1
ATOM 4746 C C . ASP A 1 595 ? -14.717 -4.813 2.207 1.00 95.62 595 ASP A C 1
ATOM 4748 O O . ASP A 1 595 ? -15.296 -5.835 1.864 1.00 95.62 595 ASP A O 1
ATOM 4752 N N . LEU A 1 596 ? -14.834 -4.307 3.439 1.00 94.88 596 LEU A N 1
ATOM 4753 C CA . LEU A 1 596 ? -15.597 -4.963 4.509 1.00 94.88 596 LEU A CA 1
ATOM 4754 C C . LEU A 1 596 ? -17.097 -4.635 4.500 1.00 94.88 596 LEU A C 1
ATOM 4756 O O . LEU A 1 596 ? -17.836 -5.194 5.303 1.00 94.88 596 LEU A O 1
ATOM 4760 N N . ASN A 1 597 ? -17.539 -3.709 3.645 1.00 91.00 597 ASN A N 1
ATOM 4761 C CA . ASN A 1 597 ? -18.910 -3.181 3.633 1.00 91.00 597 ASN A CA 1
ATOM 4762 C C . ASN A 1 597 ? -19.525 -3.204 2.219 1.00 91.00 597 ASN A C 1
ATOM 4764 O O . ASN A 1 597 ? -20.357 -2.366 1.869 1.00 91.00 597 ASN A O 1
ATOM 4768 N N . THR A 1 598 ? -19.057 -4.119 1.374 1.00 91.44 598 THR A N 1
ATOM 4769 C CA . THR A 1 598 ? -19.511 -4.277 -0.011 1.00 91.44 598 THR A CA 1
ATOM 4770 C C . THR A 1 598 ? -20.747 -5.174 -0.120 1.00 91.44 598 THR A C 1
ATOM 4772 O O . THR A 1 598 ? -20.959 -6.058 0.706 1.00 91.44 598 THR A O 1
ATOM 4775 N N . THR A 1 599 ? -21.546 -4.959 -1.167 1.00 92.00 599 THR A N 1
ATOM 4776 C CA . THR A 1 599 ? -22.637 -5.853 -1.605 1.00 92.00 599 THR A CA 1
ATOM 4777 C C . THR A 1 599 ? -22.231 -6.771 -2.759 1.00 92.00 599 THR A C 1
ATOM 4779 O O . THR A 1 599 ? -23.047 -7.544 -3.245 1.00 92.00 599 THR A O 1
ATOM 4782 N N . ASP A 1 600 ? -20.977 -6.695 -3.211 1.00 92.62 600 ASP A N 1
ATOM 4783 C CA . ASP A 1 600 ? -20.437 -7.578 -4.242 1.00 92.62 600 ASP A CA 1
ATOM 4784 C C . ASP A 1 600 ? -20.222 -8.987 -3.667 1.00 92.62 600 ASP A C 1
ATOM 4786 O O . ASP A 1 600 ? -19.308 -9.217 -2.868 1.00 92.62 600 ASP A O 1
ATOM 4790 N N . GLU A 1 601 ? -21.061 -9.940 -4.078 1.00 91.94 601 GLU A N 1
ATOM 4791 C CA . GLU A 1 601 ? -21.009 -11.322 -3.591 1.00 91.94 601 GLU A CA 1
ATOM 4792 C C . GLU A 1 601 ? -19.663 -12.003 -3.898 1.00 91.94 601 GLU A C 1
ATOM 4794 O O . GLU A 1 601 ? -19.131 -12.708 -3.044 1.00 91.94 601 GLU A O 1
ATOM 4799 N N . ALA A 1 602 ? -19.013 -11.691 -5.029 1.00 91.94 602 ALA A N 1
ATOM 4800 C CA . ALA A 1 602 ? -17.702 -12.257 -5.371 1.00 91.94 602 ALA A CA 1
ATOM 4801 C C . ALA A 1 602 ? -16.568 -11.745 -4.461 1.00 91.94 602 ALA A C 1
ATOM 4803 O O . ALA A 1 602 ? -15.453 -12.294 -4.446 1.00 91.94 602 ALA A O 1
ATOM 4804 N N . VAL A 1 603 ? -16.810 -10.648 -3.740 1.00 92.00 603 VAL A N 1
ATOM 4805 C CA . VAL A 1 603 ? -15.930 -10.153 -2.682 1.00 92.00 603 VAL A CA 1
ATOM 4806 C C . VAL A 1 603 ? -16.346 -10.724 -1.329 1.00 92.00 603 VAL A C 1
ATOM 4808 O O . VAL A 1 603 ? -15.469 -11.167 -0.588 1.00 92.00 603 VAL A O 1
ATOM 4811 N N . LYS A 1 604 ? -17.648 -10.764 -1.021 1.00 91.75 604 LYS A N 1
ATOM 4812 C CA . LYS A 1 604 ? -18.172 -11.309 0.242 1.00 91.75 604 LYS A CA 1
ATOM 4813 C C . LYS A 1 604 ? -17.807 -12.777 0.450 1.00 91.75 604 LYS A C 1
ATOM 4815 O O . LYS A 1 604 ? -17.411 -13.129 1.552 1.00 91.75 604 LYS A O 1
ATOM 4820 N N . GLU A 1 605 ? -17.818 -13.598 -0.601 1.00 92.81 605 GLU A N 1
ATOM 4821 C CA . GLU A 1 605 ? -17.370 -15.002 -0.554 1.00 92.81 605 GLU A CA 1
ATOM 4822 C C . GLU A 1 605 ? -15.915 -15.169 -0.073 1.00 92.81 605 GLU A C 1
ATOM 4824 O O . GLU A 1 605 ? -15.522 -16.238 0.382 1.00 92.81 605 GLU A O 1
ATOM 4829 N N . LYS A 1 606 ? -15.094 -14.113 -0.153 1.00 94.69 606 LYS A N 1
ATOM 4830 C CA . LYS A 1 606 ? -13.692 -14.115 0.299 1.00 94.69 606 LYS A CA 1
ATOM 4831 C C . LYS A 1 606 ? -13.524 -13.577 1.721 1.00 94.69 606 LYS A C 1
ATOM 4833 O O . LYS A 1 606 ? -12.390 -13.460 2.187 1.00 94.69 606 LYS A O 1
ATOM 4838 N N . ILE A 1 607 ? -14.613 -13.191 2.384 1.00 95.25 607 ILE A N 1
ATOM 4839 C CA . ILE A 1 607 ? -14.611 -12.611 3.725 1.00 95.25 607 ILE A CA 1
ATOM 4840 C C . ILE A 1 607 ? -15.292 -13.587 4.675 1.00 95.25 607 ILE A C 1
ATOM 4842 O O . ILE A 1 607 ? -16.493 -13.824 4.607 1.00 95.25 607 ILE A O 1
ATOM 4846 N N . VAL A 1 608 ? -14.515 -14.098 5.621 1.00 96.94 608 VAL A N 1
ATOM 4847 C CA . VAL A 1 608 ? -15.041 -14.858 6.752 1.00 96.94 608 VAL A CA 1
ATOM 4848 C C . VAL A 1 608 ? -15.557 -13.875 7.811 1.00 96.94 608 VAL A C 1
ATOM 4850 O O . VAL A 1 608 ? -14.795 -13.040 8.312 1.00 96.94 608 VAL A O 1
ATOM 4853 N N . ASP A 1 609 ? -16.854 -13.951 8.124 1.00 95.75 609 ASP A N 1
ATOM 4854 C CA . ASP A 1 609 ? -17.565 -12.982 8.968 1.00 95.75 609 ASP A CA 1
ATOM 4855 C C . ASP A 1 609 ? -18.006 -13.578 10.318 1.00 95.75 609 ASP A C 1
ATOM 4857 O O . ASP A 1 609 ? -18.971 -14.336 10.392 1.00 95.75 609 ASP A O 1
ATOM 4861 N N . TYR A 1 610 ? -17.320 -13.191 11.399 1.00 96.88 610 TYR A N 1
ATOM 4862 C CA . TYR A 1 610 ? -17.702 -13.512 12.784 1.00 96.88 610 TYR A CA 1
ATOM 4863 C C . TYR A 1 610 ? -18.580 -12.429 13.435 1.00 96.88 610 TYR A C 1
ATOM 4865 O O . TYR A 1 610 ? -19.031 -12.594 14.566 1.00 96.88 610 TYR A O 1
ATOM 4873 N N . TYR A 1 611 ? -18.800 -11.296 12.762 1.00 95.25 611 TYR A N 1
ATOM 4874 C CA . TYR A 1 611 ? -19.656 -10.215 13.249 1.00 95.25 611 TYR A CA 1
ATOM 4875 C C . TYR A 1 611 ? -21.132 -10.455 12.910 1.00 95.25 611 TYR A C 1
ATOM 4877 O O . TYR A 1 611 ? -22.005 -10.186 13.739 1.00 95.25 611 TYR A O 1
ATOM 4885 N N . GLY A 1 612 ? -21.404 -10.962 11.704 1.00 91.94 612 GLY A N 1
ATOM 4886 C CA . GLY A 1 612 ? -22.728 -11.418 11.270 1.00 91.94 612 GLY A CA 1
ATOM 4887 C C . GLY A 1 612 ? -23.779 -10.313 11.126 1.00 91.94 612 GLY A C 1
ATOM 4888 O O . GLY A 1 612 ? -24.975 -10.596 11.199 1.00 91.94 612 GLY A O 1
ATOM 4889 N N . LYS A 1 613 ? -23.360 -9.050 10.972 1.00 91.81 613 LYS A N 1
ATOM 4890 C CA . LYS A 1 613 ? -24.259 -7.906 10.761 1.00 91.81 613 LYS A CA 1
ATOM 4891 C C . LYS A 1 613 ? -23.725 -6.978 9.678 1.00 91.81 613 LYS A C 1
ATOM 4893 O O . LYS A 1 613 ? -22.516 -6.756 9.560 1.00 91.81 613 LYS A O 1
ATOM 4898 N N . ASP A 1 614 ? -24.651 -6.372 8.950 1.00 89.25 614 ASP A N 1
ATOM 4899 C CA . ASP A 1 614 ? -24.331 -5.316 7.999 1.00 89.25 614 ASP A CA 1
ATOM 4900 C C . ASP A 1 614 ? -23.824 -4.069 8.734 1.00 89.25 614 ASP A C 1
ATOM 4902 O O . ASP A 1 614 ? -24.330 -3.693 9.793 1.00 89.25 614 ASP A O 1
ATOM 4906 N N . GLU A 1 615 ? -22.814 -3.409 8.166 1.00 90.12 615 GLU A N 1
ATOM 4907 C CA . GLU A 1 615 ? -22.319 -2.129 8.669 1.00 90.12 615 GLU A CA 1
ATOM 4908 C C . GLU A 1 615 ? -22.319 -1.098 7.537 1.00 90.12 615 GLU A C 1
ATOM 4910 O O . GLU A 1 615 ? -21.824 -1.335 6.437 1.00 90.12 615 GLU A O 1
ATOM 4915 N N . LEU A 1 616 ? -22.861 0.086 7.826 1.00 91.12 616 LEU A N 1
ATOM 4916 C CA . LEU A 1 616 ? -22.719 1.260 6.972 1.00 91.12 616 LEU A CA 1
ATOM 4917 C C . LEU A 1 616 ? -21.713 2.221 7.601 1.00 91.12 616 LEU A C 1
ATOM 4919 O O . LEU A 1 616 ? -21.743 2.483 8.807 1.00 91.12 616 LEU A O 1
ATOM 4923 N N . ILE A 1 617 ? -20.824 2.751 6.770 1.00 94.25 617 ILE A N 1
ATOM 4924 C CA . ILE A 1 617 ? -19.820 3.751 7.115 1.00 94.25 617 ILE A CA 1
ATOM 4925 C C . ILE A 1 617 ? -20.226 5.098 6.518 1.00 94.25 617 ILE A C 1
ATOM 4927 O O . ILE A 1 617 ? -20.503 5.206 5.321 1.00 94.25 617 ILE A O 1
ATOM 4931 N N . TYR A 1 618 ? -20.227 6.132 7.360 1.00 93.38 618 TYR A N 1
ATOM 4932 C CA . TYR A 1 618 ? -20.461 7.507 6.941 1.00 93.38 618 TYR A CA 1
ATOM 4933 C C . TYR A 1 618 ? -19.348 8.430 7.446 1.00 93.38 618 TYR A C 1
ATOM 4935 O O . TYR A 1 618 ? -19.262 8.761 8.631 1.00 93.38 618 TYR A O 1
ATOM 4943 N N . LEU A 1 619 ? -18.479 8.845 6.525 1.00 95.62 619 LEU A N 1
ATOM 4944 C CA . LEU A 1 619 ? -17.360 9.739 6.800 1.00 95.62 619 LEU A CA 1
ATOM 4945 C C . LEU A 1 619 ? -17.742 11.207 6.550 1.00 95.62 619 LEU A C 1
ATOM 4947 O O . LEU A 1 619 ? -18.589 11.535 5.719 1.00 95.62 619 LEU A O 1
ATOM 4951 N N . GLY A 1 620 ? -17.057 12.119 7.227 1.00 92.31 620 GLY A N 1
ATOM 4952 C CA . GLY A 1 620 ? -16.981 13.535 6.872 1.00 92.31 620 GLY A CA 1
ATOM 4953 C C . GLY A 1 620 ? -15.539 13.935 6.557 1.00 92.31 620 GLY A C 1
ATOM 4954 O O . GLY A 1 620 ? -14.615 13.241 6.978 1.00 92.31 620 GLY A O 1
ATOM 4955 N N . PRO A 1 621 ? -15.291 15.030 5.827 1.00 91.75 621 PRO A N 1
ATOM 4956 C CA . PRO A 1 621 ? -13.935 15.545 5.681 1.00 91.75 621 PRO A CA 1
ATOM 4957 C C . PRO A 1 621 ? -13.446 16.176 6.992 1.00 91.75 621 PRO A C 1
ATOM 4959 O O . PRO A 1 621 ? -14.203 16.863 7.676 1.00 91.75 621 PRO A O 1
ATOM 4962 N N . ASP A 1 622 ? -12.168 15.987 7.303 1.00 91.62 622 ASP A N 1
ATOM 4963 C CA . ASP A 1 622 ? -11.443 16.689 8.368 1.00 91.62 622 ASP A CA 1
ATOM 4964 C C . ASP A 1 622 ? -10.098 17.200 7.810 1.00 91.62 622 ASP A C 1
ATOM 4966 O O . ASP A 1 622 ? -9.927 17.319 6.591 1.00 91.62 622 ASP A O 1
ATOM 4970 N N . GLU A 1 623 ? -9.148 17.532 8.683 1.00 89.06 623 GLU A N 1
ATOM 4971 C CA . GLU A 1 623 ? -7.807 17.985 8.334 1.00 89.06 623 GLU A CA 1
ATOM 4972 C C . GLU A 1 623 ? -7.162 17.117 7.247 1.00 89.06 623 GLU A C 1
ATOM 4974 O O . GLU A 1 623 ? -7.195 15.881 7.274 1.00 89.06 623 GLU A O 1
ATOM 4979 N N . ASN A 1 624 ? -6.554 17.811 6.283 1.00 91.81 624 ASN A N 1
ATOM 4980 C CA . ASN A 1 624 ? -5.885 17.257 5.111 1.00 91.81 624 ASN A CA 1
ATOM 4981 C C . ASN A 1 624 ? -6.782 16.499 4.114 1.00 91.81 624 ASN A C 1
ATOM 4983 O O . ASN A 1 624 ? -6.257 16.022 3.112 1.00 91.81 624 ASN A O 1
ATOM 4987 N N . ILE A 1 625 ? -8.108 16.422 4.271 1.00 94.00 625 ILE A N 1
ATOM 4988 C CA . ILE A 1 625 ? -8.996 15.905 3.211 1.00 94.00 625 ILE A CA 1
ATOM 4989 C C . ILE A 1 625 ? -9.349 17.015 2.218 1.00 94.00 625 ILE A C 1
ATOM 4991 O O . ILE A 1 625 ? -9.894 18.052 2.597 1.00 94.00 625 ILE A O 1
ATOM 4995 N N . ILE A 1 626 ? -9.057 16.790 0.930 1.00 91.19 626 ILE A N 1
ATOM 4996 C CA . ILE A 1 626 ? -9.355 17.756 -0.143 1.00 91.19 626 ILE A CA 1
ATOM 4997 C C . ILE A 1 626 ? -10.612 17.347 -0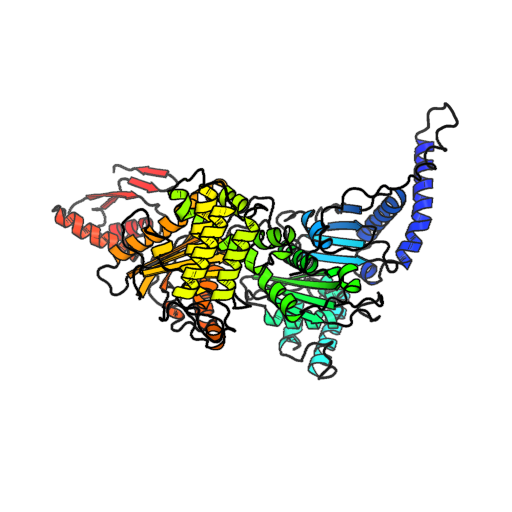.926 1.00 91.19 626 ILE A C 1
ATOM 4999 O O . ILE A 1 626 ? -10.919 16.155 -1.006 1.00 91.19 626 ILE A O 1
ATOM 5003 N N . PRO A 1 627 ? -11.312 18.289 -1.591 1.00 89.88 627 PRO A N 1
ATOM 5004 C CA . PRO A 1 627 ? -12.520 17.986 -2.368 1.00 89.88 627 PRO A CA 1
ATOM 5005 C C . PRO A 1 627 ? -12.334 16.868 -3.398 1.00 89.88 627 PRO A C 1
ATOM 5007 O O . PRO A 1 627 ? -13.213 16.033 -3.608 1.00 89.88 627 PRO A O 1
ATOM 5010 N N . ALA A 1 628 ? -11.157 16.809 -4.016 1.00 90.56 628 ALA A N 1
ATOM 5011 C CA . ALA A 1 628 ? -10.854 15.796 -5.009 1.00 90.56 628 ALA A CA 1
ATOM 5012 C C . ALA A 1 628 ? -10.831 14.371 -4.407 1.00 90.56 628 ALA A C 1
ATOM 5014 O O . ALA A 1 628 ? -11.159 13.407 -5.102 1.00 90.56 628 ALA A O 1
ATOM 5015 N N . ASP A 1 629 ? -10.482 14.213 -3.128 1.00 94.50 629 ASP A N 1
ATOM 5016 C CA . ASP A 1 629 ? -10.540 12.917 -2.441 1.00 94.50 629 ASP A CA 1
ATOM 5017 C C . ASP A 1 629 ? -11.981 12.497 -2.158 1.00 94.50 629 ASP A C 1
ATOM 5019 O O . ASP A 1 629 ? -12.308 11.328 -2.322 1.00 94.50 629 ASP A O 1
ATOM 5023 N N . ILE A 1 630 ? -12.857 13.446 -1.814 1.00 93.62 630 ILE A N 1
ATOM 5024 C CA . ILE A 1 630 ? -14.298 13.210 -1.611 1.00 93.62 630 ILE A CA 1
ATOM 5025 C C . ILE A 1 630 ? -14.927 12.648 -2.893 1.00 93.62 630 ILE A C 1
ATOM 5027 O O . ILE A 1 630 ? -15.646 11.643 -2.862 1.00 93.62 630 ILE A O 1
ATOM 5031 N N . VAL A 1 631 ? -14.600 13.255 -4.040 1.00 92.62 631 VAL A N 1
ATOM 5032 C CA . VAL A 1 631 ? -15.042 12.777 -5.360 1.00 92.62 631 VAL A CA 1
ATOM 5033 C C . VAL A 1 631 ? -14.493 11.379 -5.645 1.00 92.62 631 VAL A C 1
ATOM 5035 O O . VAL A 1 631 ? -15.238 10.508 -6.094 1.00 92.62 631 VAL A O 1
ATOM 5038 N N . TRP A 1 632 ? -13.205 11.145 -5.372 1.00 93.75 632 TRP A N 1
ATOM 5039 C CA . TRP A 1 632 ? -12.588 9.836 -5.585 1.00 93.75 632 TRP A CA 1
ATOM 5040 C C . TRP A 1 632 ? -13.231 8.753 -4.708 1.00 93.75 632 TRP A C 1
ATOM 5042 O O . TRP A 1 632 ? -13.621 7.718 -5.236 1.00 93.75 632 TRP A O 1
ATOM 5052 N N . MET A 1 633 ? -13.414 9.007 -3.409 1.00 96.25 633 MET A N 1
ATOM 5053 C CA . MET A 1 633 ? -14.011 8.067 -2.452 1.00 96.25 633 MET A CA 1
ATOM 5054 C C . MET A 1 633 ? -15.443 7.698 -2.835 1.00 96.25 633 MET A C 1
ATOM 5056 O O . MET A 1 633 ? -15.795 6.526 -2.806 1.00 96.25 633 MET A O 1
ATOM 5060 N N . THR A 1 634 ? -16.252 8.671 -3.264 1.00 94.75 634 THR A N 1
ATOM 5061 C CA . THR A 1 634 ? -17.639 8.421 -3.694 1.00 94.75 634 THR A CA 1
ATOM 5062 C C . THR A 1 634 ? -17.692 7.550 -4.953 1.00 94.75 634 THR A C 1
ATOM 5064 O O . THR A 1 634 ? -18.459 6.590 -5.020 1.00 94.75 634 THR A O 1
ATOM 5067 N N . LYS A 1 635 ? -16.844 7.846 -5.952 1.00 94.50 635 LYS A N 1
ATOM 5068 C CA . LYS A 1 635 ? -16.723 7.017 -7.165 1.00 94.50 635 LYS A CA 1
ATOM 5069 C C . LYS A 1 635 ? -16.205 5.619 -6.834 1.00 94.50 635 LYS A C 1
ATOM 5071 O O . LYS A 1 635 ? -16.691 4.636 -7.387 1.00 94.50 635 LYS A O 1
ATOM 5076 N N . ARG A 1 636 ? -15.240 5.524 -5.916 1.00 95.31 636 ARG A N 1
ATOM 5077 C CA . ARG A 1 636 ? -14.671 4.249 -5.488 1.00 95.31 636 ARG A CA 1
ATOM 5078 C C . ARG A 1 636 ? -15.679 3.408 -4.711 1.00 95.31 636 ARG A C 1
ATOM 5080 O O . ARG A 1 636 ? -15.740 2.212 -4.956 1.00 95.31 636 ARG A O 1
ATOM 5087 N N . ALA A 1 637 ? -16.502 4.018 -3.862 1.00 96.38 637 ALA A N 1
ATOM 5088 C CA . ALA A 1 637 ? -17.589 3.337 -3.166 1.00 96.38 637 ALA A CA 1
ATOM 5089 C C . ALA A 1 637 ? -18.573 2.696 -4.156 1.00 96.38 637 ALA A C 1
ATOM 5091 O O . ALA A 1 637 ? -18.935 1.538 -3.983 1.00 96.38 637 ALA A O 1
ATOM 5092 N N . ALA A 1 638 ? -18.928 3.395 -5.242 1.00 95.56 638 ALA A N 1
ATOM 5093 C CA . ALA A 1 638 ? -19.767 2.829 -6.301 1.00 95.56 638 ALA A CA 1
ATOM 5094 C C . ALA A 1 638 ? -19.068 1.666 -7.015 1.00 95.56 638 ALA A C 1
ATOM 5096 O O . ALA A 1 638 ? -19.654 0.603 -7.180 1.00 95.56 638 ALA A O 1
ATOM 5097 N N . TYR A 1 639 ? -17.794 1.845 -7.375 1.00 93.50 639 TYR A N 1
ATOM 5098 C CA . TYR A 1 639 ? -16.988 0.798 -8.006 1.00 93.50 639 TYR A CA 1
ATOM 5099 C C . TYR A 1 639 ? -16.847 -0.462 -7.136 1.00 93.50 639 TYR A C 1
ATOM 5101 O O . TYR A 1 639 ? -16.861 -1.568 -7.660 1.00 93.50 639 TYR A O 1
ATOM 5109 N N . ARG A 1 640 ? -16.705 -0.309 -5.814 1.00 93.06 640 ARG A N 1
ATOM 5110 C CA . ARG A 1 640 ? -16.601 -1.426 -4.861 1.00 93.06 640 ARG A CA 1
ATOM 5111 C C . ARG A 1 640 ? -17.962 -2.006 -4.461 1.00 93.06 640 ARG A C 1
ATOM 5113 O O . ARG A 1 640 ? -17.986 -2.847 -3.575 1.00 93.06 640 ARG A O 1
ATOM 5120 N N . GLY A 1 641 ? -19.079 -1.562 -5.043 1.00 94.44 641 GLY A N 1
ATOM 5121 C CA . GLY A 1 641 ? -20.408 -2.086 -4.710 1.00 94.44 641 GLY A CA 1
ATOM 5122 C C . GLY A 1 641 ? -20.894 -1.715 -3.304 1.00 94.44 641 GLY A C 1
ATOM 5123 O O . GLY A 1 641 ? -21.592 -2.498 -2.665 1.00 94.44 641 GLY A O 1
ATOM 5124 N N . TYR A 1 642 ? -20.513 -0.549 -2.778 1.00 95.56 642 TYR A N 1
ATOM 5125 C CA . TYR A 1 642 ? -21.064 -0.048 -1.515 1.00 95.56 642 TYR A CA 1
ATOM 5126 C C . TYR A 1 642 ? -22.557 0.293 -1.688 1.00 95.56 642 TYR A C 1
ATOM 5128 O O . TYR A 1 642 ? -22.884 0.953 -2.677 1.00 95.56 642 TYR A O 1
ATOM 5136 N N . PRO A 1 643 ? -23.461 -0.076 -0.756 1.00 93.00 643 PRO A N 1
ATOM 5137 C CA . PRO A 1 643 ? -24.908 0.046 -0.965 1.00 93.00 643 PRO A CA 1
ATOM 5138 C C . PRO A 1 643 ? -25.384 1.469 -1.289 1.00 93.00 643 PRO A C 1
ATOM 5140 O O . PRO A 1 643 ? -26.275 1.668 -2.111 1.00 93.00 643 PRO A O 1
ATOM 5143 N N . ILE A 1 644 ? -24.782 2.481 -0.650 1.00 93.38 644 ILE A N 1
ATOM 5144 C CA . ILE A 1 644 ? -25.159 3.890 -0.830 1.00 93.38 644 ILE A CA 1
ATOM 5145 C C . ILE A 1 644 ? -23.893 4.719 -1.092 1.00 93.38 644 ILE A C 1
ATOM 5147 O O . ILE A 1 644 ? -23.425 5.440 -0.206 1.00 93.38 644 ILE A O 1
ATOM 5151 N N . PRO A 1 645 ? -23.302 4.656 -2.302 1.00 93.81 645 PRO A N 1
ATOM 5152 C CA . PRO A 1 645 ? -21.994 5.255 -2.591 1.00 93.81 645 PRO A CA 1
ATOM 5153 C C . PRO A 1 645 ? -21.910 6.738 -2.247 1.00 93.81 645 PRO A C 1
ATOM 5155 O O . PRO A 1 645 ? -20.927 7.213 -1.682 1.00 93.81 645 PRO A O 1
ATOM 5158 N N . ARG A 1 646 ? -22.987 7.477 -2.536 1.00 90.75 646 ARG A N 1
ATOM 5159 C CA . ARG A 1 646 ? -23.080 8.915 -2.262 1.00 90.75 646 ARG A CA 1
ATOM 5160 C C . ARG A 1 646 ? -23.139 9.236 -0.769 1.00 90.75 646 ARG A C 1
ATOM 5162 O O . ARG A 1 646 ? -22.831 10.369 -0.412 1.00 90.75 646 ARG A O 1
ATOM 5169 N N . ALA A 1 647 ? -23.509 8.289 0.088 1.00 90.69 647 ALA A N 1
ATOM 5170 C CA . ALA A 1 647 ? -23.516 8.458 1.538 1.00 90.69 647 ALA A CA 1
ATOM 5171 C C . ALA A 1 647 ? -22.202 8.019 2.195 1.00 90.69 647 ALA A C 1
ATOM 5173 O O . ALA A 1 647 ? -22.056 8.211 3.390 1.00 90.69 647 ALA A O 1
ATOM 5174 N N . PHE A 1 648 ? -21.230 7.475 1.455 1.00 95.06 648 PHE A N 1
ATOM 5175 C CA . PHE A 1 648 ? -19.963 7.043 2.051 1.00 95.06 648 PHE A CA 1
ATOM 5176 C C . PHE A 1 648 ? -19.184 8.208 2.687 1.00 95.06 648 PHE A C 1
ATOM 5178 O O . PHE A 1 648 ? -18.592 8.053 3.754 1.00 95.06 648 PHE A O 1
ATOM 5185 N N . ILE A 1 649 ? -19.223 9.396 2.068 1.00 93.31 649 ILE A N 1
ATOM 5186 C CA . ILE A 1 649 ? -18.628 10.619 2.621 1.00 93.31 649 ILE A CA 1
ATOM 5187 C C . ILE A 1 649 ? -19.460 11.886 2.328 1.00 93.31 649 ILE A C 1
ATOM 5189 O O . ILE A 1 649 ? -20.069 12.033 1.260 1.00 93.31 649 ILE A O 1
ATOM 5193 N N . SER A 1 650 ? -19.509 12.820 3.283 1.00 88.25 650 SER A N 1
ATOM 5194 C CA . SER A 1 650 ? -20.207 14.112 3.167 1.00 88.25 650 SER A CA 1
ATOM 5195 C C . SER A 1 650 ? -19.435 15.166 2.341 1.00 88.25 650 SER A C 1
ATOM 5197 O O . SER A 1 650 ? -18.326 14.924 1.873 1.00 88.25 650 SER A O 1
ATOM 5199 N N . SER A 1 651 ? -20.026 16.360 2.174 1.00 82.00 651 SER A N 1
ATOM 5200 C CA . SER A 1 651 ? -19.395 17.552 1.560 1.00 82.00 651 SER A CA 1
ATOM 5201 C C . SER A 1 651 ? -18.960 17.390 0.094 1.00 82.00 651 SER A C 1
ATOM 5203 O O . SER A 1 651 ? -17.930 17.918 -0.328 1.00 82.00 651 SER A O 1
ATOM 5205 N N . LYS A 1 652 ? -19.752 16.654 -0.692 1.00 84.00 652 LYS A N 1
ATOM 5206 C CA . LYS A 1 652 ? -19.539 16.497 -2.136 1.00 84.00 652 LYS A CA 1
ATOM 5207 C C . LYS A 1 652 ? -19.731 17.850 -2.848 1.00 84.00 652 LYS A C 1
ATOM 5209 O O . LYS A 1 652 ? -20.670 18.561 -2.500 1.00 84.00 652 LYS A O 1
ATOM 5214 N N . PRO A 1 653 ? -18.896 18.210 -3.841 1.00 74.12 653 PRO A N 1
ATOM 5215 C CA . PRO A 1 653 ? -19.033 19.489 -4.547 1.00 74.12 653 PRO A CA 1
ATOM 5216 C C . PRO A 1 653 ? -20.337 19.634 -5.345 1.00 74.12 653 PRO A C 1
ATOM 5218 O O . PRO A 1 653 ? -20.830 20.742 -5.506 1.00 74.12 653 PRO A O 1
ATOM 5221 N N . ASP A 1 654 ? -20.875 18.523 -5.854 1.00 75.25 654 ASP A N 1
ATOM 5222 C CA . ASP A 1 654 ? -22.032 18.464 -6.756 1.00 75.25 654 ASP A CA 1
ATOM 5223 C C . ASP A 1 654 ? -23.375 18.261 -6.038 1.00 75.25 654 ASP A C 1
ATOM 5225 O O . ASP A 1 654 ? -24.421 18.333 -6.678 1.00 75.25 654 ASP A O 1
ATOM 5229 N N . ALA A 1 655 ? -23.376 17.947 -4.737 1.00 66.06 655 ALA A N 1
ATOM 5230 C CA . ALA A 1 655 ? -24.613 17.676 -4.008 1.00 66.06 655 ALA A CA 1
ATOM 5231 C C . ALA A 1 655 ? -24.486 17.769 -2.486 1.00 66.06 655 ALA A C 1
ATOM 5233 O O . ALA A 1 655 ? -23.511 17.312 -1.882 1.00 66.06 655 ALA A O 1
ATOM 5234 N N . GLY A 1 656 ? -25.581 18.212 -1.868 1.00 63.31 656 GLY A N 1
ATOM 5235 C CA . GLY A 1 656 ? -25.667 18.482 -0.437 1.00 63.31 656 GLY A CA 1
ATOM 5236 C C . GLY A 1 656 ? -25.139 19.874 -0.089 1.00 63.31 656 GLY A C 1
ATOM 5237 O O . GLY A 1 656 ? -24.674 20.615 -0.951 1.00 63.31 656 GLY A O 1
ATOM 5238 N N . PHE A 1 657 ? -25.215 20.238 1.189 1.00 64.12 657 PHE A N 1
ATOM 5239 C CA . PHE A 1 657 ? -24.683 21.511 1.666 1.00 64.12 657 PHE A CA 1
ATOM 5240 C C . PHE A 1 657 ? -23.182 21.387 1.917 1.00 64.12 657 PHE A C 1
ATOM 5242 O O . PHE A 1 657 ? -22.730 20.554 2.706 1.00 64.12 657 PHE A O 1
ATOM 5249 N N . ASN A 1 658 ? -22.388 22.228 1.255 1.00 66.44 658 ASN A N 1
ATOM 5250 C CA . ASN A 1 658 ? -20.974 22.331 1.573 1.00 66.44 658 ASN A CA 1
ATOM 5251 C C . ASN A 1 658 ? -20.818 23.090 2.899 1.00 66.44 658 ASN A C 1
ATOM 5253 O O . ASN A 1 658 ? -20.893 24.316 2.945 1.00 66.44 658 ASN A O 1
ATOM 5257 N N . HIS A 1 659 ? -20.604 22.342 3.981 1.00 65.44 659 HIS A N 1
ATOM 5258 C CA . HIS A 1 659 ? -20.549 22.899 5.331 1.00 65.44 659 HIS A CA 1
ATOM 5259 C C . HIS A 1 659 ? -19.459 23.964 5.528 1.00 65.44 659 HIS A C 1
ATOM 5261 O O . HIS A 1 659 ? -19.647 24.828 6.380 1.00 65.44 659 HIS A O 1
ATOM 5267 N N . LYS A 1 660 ? -18.374 23.925 4.737 1.00 66.75 660 LYS A N 1
ATOM 5268 C CA . LYS A 1 660 ? -17.299 24.929 4.776 1.00 66.75 660 LYS A CA 1
ATOM 5269 C C . LYS A 1 660 ? -17.705 26.227 4.085 1.00 66.75 660 LYS A C 1
ATOM 5271 O O . LYS A 1 660 ? -17.515 27.309 4.622 1.00 66.75 660 LYS A O 1
ATOM 5276 N N . VAL A 1 661 ? -18.315 26.110 2.902 1.00 72.81 661 VAL A N 1
ATOM 5277 C CA . VAL A 1 661 ? -18.763 27.263 2.096 1.00 72.81 661 VAL A CA 1
ATOM 5278 C C . VAL A 1 661 ? -19.841 28.064 2.821 1.00 72.81 661 VAL A C 1
ATOM 5280 O O . VAL A 1 661 ? -19.821 29.288 2.778 1.00 72.81 661 VAL A O 1
ATOM 5283 N N . TYR A 1 662 ? -20.761 27.381 3.502 1.00 75.88 662 TYR A N 1
ATOM 5284 C CA . TYR A 1 662 ? -21.866 28.025 4.216 1.00 75.88 662 TYR A CA 1
ATOM 5285 C C . TYR A 1 662 ? -21.590 28.254 5.707 1.00 75.88 662 TYR A C 1
ATOM 5287 O O . TYR A 1 662 ? -22.491 28.680 6.419 1.00 75.88 662 TYR A O 1
ATOM 5295 N N . GLY A 1 663 ? -20.390 27.933 6.205 1.00 81.81 663 GLY A N 1
ATOM 5296 C CA . GLY A 1 663 ? -20.034 28.135 7.611 1.00 81.81 663 GLY A CA 1
ATOM 5297 C C . GLY A 1 663 ? -20.994 27.465 8.598 1.00 81.81 663 GLY A C 1
ATOM 5298 O O . GLY A 1 663 ? -21.245 28.011 9.664 1.00 81.81 663 GLY A O 1
ATOM 5299 N N . VAL A 1 664 ? -21.548 26.289 8.273 1.00 82.62 664 VAL A N 1
ATOM 5300 C CA . VAL A 1 664 ? -22.665 25.680 9.034 1.00 82.62 664 VAL A CA 1
ATOM 5301 C C . VAL A 1 664 ? -22.306 25.446 10.505 1.00 82.62 664 VAL A C 1
ATOM 5303 O O . VAL A 1 664 ? -23.141 25.612 11.390 1.00 82.62 664 VAL A O 1
ATOM 5306 N N . THR A 1 665 ? -21.055 25.074 10.785 1.00 82.12 665 THR A N 1
ATOM 5307 C CA . THR A 1 665 ? -20.563 24.942 12.165 1.00 82.12 665 THR A CA 1
ATOM 5308 C C . THR A 1 665 ? -20.568 26.291 12.882 1.00 82.12 665 THR A C 1
ATOM 5310 O O . THR A 1 665 ? -20.999 26.373 14.027 1.00 82.12 665 THR A O 1
ATOM 5313 N N . SER A 1 666 ? -20.117 27.341 12.202 1.00 90.88 666 SER A N 1
ATOM 5314 C CA . SER A 1 666 ? -20.028 28.702 12.725 1.00 90.88 666 SER A CA 1
ATOM 5315 C C . SER A 1 666 ? -21.397 29.351 12.921 1.00 90.88 666 SER A C 1
ATOM 5317 O O . SER A 1 666 ? -21.584 30.039 13.916 1.00 90.88 666 SER A O 1
ATOM 5319 N N . GLU A 1 667 ? -22.373 29.071 12.053 1.00 92.12 667 GLU A N 1
ATOM 5320 C CA . GLU A 1 667 ? -23.780 29.449 12.265 1.00 92.12 667 GLU A CA 1
ATOM 5321 C C . GLU A 1 667 ? -24.304 28.846 13.575 1.00 92.12 667 GLU A C 1
ATOM 5323 O O . GLU A 1 667 ? -24.885 29.541 14.404 1.00 92.12 667 GLU A O 1
ATOM 5328 N N . GLY A 1 668 ? -24.011 27.565 13.827 1.00 89.25 668 GLY A N 1
ATOM 5329 C CA . GLY A 1 668 ? -24.353 26.921 15.097 1.00 89.25 668 GLY A CA 1
ATOM 5330 C C . GLY A 1 668 ? -23.698 27.591 16.311 1.00 89.25 668 GLY A C 1
ATOM 5331 O O . GLY A 1 668 ? -24.349 27.758 17.341 1.00 89.25 668 GLY A O 1
ATOM 5332 N N . VAL A 1 669 ? -22.434 28.016 16.191 1.00 91.44 669 VAL A N 1
ATOM 5333 C CA . VAL A 1 669 ? -21.743 28.778 17.248 1.00 91.44 669 VAL A CA 1
ATOM 5334 C C . VAL A 1 669 ? -22.408 30.139 17.469 1.00 91.44 669 VAL A C 1
ATOM 5336 O O . VAL A 1 669 ? -22.605 30.522 18.618 1.00 91.44 669 VAL A O 1
ATOM 5339 N N . ALA A 1 670 ? -22.795 30.850 16.407 1.00 92.75 670 ALA A N 1
ATOM 5340 C CA . ALA A 1 670 ? -23.462 32.148 16.509 1.00 92.75 670 ALA A CA 1
ATOM 5341 C C . ALA A 1 670 ? -24.845 32.048 17.174 1.00 92.75 670 ALA A C 1
ATOM 5343 O O . ALA A 1 670 ? -25.171 32.869 18.031 1.00 92.75 670 ALA A O 1
ATOM 5344 N N . VAL A 1 671 ? -25.621 31.005 16.853 1.00 93.00 671 VAL A N 1
ATOM 5345 C CA . VAL A 1 671 ? -26.898 30.708 17.527 1.00 93.00 671 VAL A CA 1
ATOM 5346 C C . VAL A 1 671 ? -26.673 30.397 19.006 1.00 93.00 671 VAL A C 1
ATOM 5348 O O . VAL A 1 671 ? -27.388 30.912 19.863 1.00 93.00 671 VAL A O 1
ATOM 5351 N N . PHE A 1 672 ? -25.662 29.587 19.332 1.00 91.44 672 PHE A N 1
ATOM 5352 C CA . PHE A 1 672 ? -25.324 29.301 20.727 1.00 91.44 672 PHE A CA 1
ATOM 5353 C C . PHE A 1 672 ? -24.899 30.568 21.483 1.00 91.44 672 PHE A C 1
ATOM 5355 O O . PHE A 1 672 ? -25.300 30.758 22.629 1.00 91.44 672 PHE A O 1
ATOM 5362 N N . ALA A 1 673 ? -24.128 31.449 20.839 1.00 92.75 673 ALA A N 1
ATOM 5363 C CA . ALA A 1 673 ? -23.706 32.722 21.410 1.00 92.75 673 ALA A CA 1
ATOM 5364 C C . ALA A 1 673 ? -24.897 33.651 21.706 1.00 92.75 673 ALA A C 1
ATOM 5366 O O . ALA A 1 673 ? -24.935 34.213 22.797 1.00 92.75 673 ALA A O 1
ATOM 5367 N N . ASP A 1 674 ? -25.889 33.763 20.809 1.00 94.31 674 ASP A N 1
ATOM 5368 C CA . ASP A 1 674 ? -27.120 34.540 21.066 1.00 94.31 674 ASP A CA 1
ATOM 5369 C C . ASP A 1 674 ? -27.825 34.050 22.337 1.00 94.31 674 ASP A C 1
ATOM 5371 O O . ASP A 1 674 ? -28.114 34.832 23.243 1.00 94.31 674 ASP A O 1
ATOM 5375 N N . VAL A 1 675 ? -28.035 32.732 22.441 1.00 94.94 675 VAL A N 1
ATOM 5376 C CA . VAL A 1 675 ? -28.695 32.110 23.597 1.00 94.94 675 VAL A CA 1
ATOM 5377 C C . VAL A 1 675 ? -27.883 32.328 24.876 1.00 94.94 675 VAL A C 1
ATOM 5379 O O . VAL A 1 675 ? -28.450 32.676 25.913 1.00 94.94 675 VAL A O 1
ATOM 5382 N N . ALA A 1 676 ? -26.559 32.159 24.814 1.00 94.25 676 ALA A N 1
ATOM 5383 C CA . ALA A 1 676 ? -25.674 32.358 25.956 1.00 94.25 676 ALA A CA 1
ATOM 5384 C C . ALA A 1 676 ? -25.688 33.816 26.442 1.00 94.25 676 ALA A C 1
ATOM 5386 O O . ALA A 1 676 ? -25.867 34.048 27.637 1.00 94.25 676 ALA A O 1
ATOM 5387 N N . LEU A 1 677 ? -25.578 34.794 25.539 1.00 94.75 677 LEU A N 1
ATOM 5388 C CA . LEU A 1 677 ? -25.622 36.221 25.875 1.00 94.75 677 LEU A CA 1
ATOM 5389 C C . LEU A 1 677 ? -26.972 36.603 26.489 1.00 94.75 677 LEU A C 1
ATOM 5391 O O . LEU A 1 677 ? -27.011 37.174 27.582 1.00 94.75 677 LEU A O 1
ATOM 5395 N N . ARG A 1 678 ? -28.081 36.180 25.869 1.00 95.25 678 ARG A N 1
ATOM 5396 C CA . ARG A 1 678 ? -29.433 36.416 26.400 1.00 95.25 678 ARG A CA 1
ATOM 5397 C C . ARG A 1 678 ? -29.639 35.782 27.773 1.00 95.25 678 ARG A C 1
ATOM 5399 O O . ARG A 1 678 ? -30.283 36.389 28.623 1.00 95.25 678 ARG A O 1
ATOM 5406 N N . SER A 1 679 ? -29.056 34.606 28.032 1.00 95.94 679 SER A N 1
ATOM 5407 C CA . SER A 1 679 ? -29.113 33.961 29.355 1.00 95.94 679 SER A CA 1
ATOM 5408 C C . SER A 1 679 ? -28.417 34.769 30.457 1.00 95.94 679 SER A C 1
ATOM 5410 O O . SER A 1 679 ? -28.754 34.628 31.629 1.00 95.94 679 SER A O 1
ATOM 5412 N N . GLN A 1 680 ? -27.468 35.630 30.078 1.00 95.75 680 GLN A N 1
ATOM 5413 C CA . GLN A 1 680 ? -26.779 36.565 30.966 1.00 95.75 680 GLN A CA 1
ATOM 5414 C C . GLN A 1 680 ? -27.417 37.965 30.948 1.00 95.75 680 GLN A C 1
ATOM 5416 O O . GLN A 1 680 ? -26.830 38.912 31.462 1.00 95.75 680 GLN A O 1
ATOM 5421 N N . ASN A 1 681 ? -28.625 38.100 30.386 1.00 95.38 681 ASN A N 1
ATOM 5422 C CA . ASN A 1 681 ? -29.352 39.361 30.209 1.00 95.38 681 ASN A CA 1
ATOM 5423 C C . ASN A 1 681 ? -28.644 40.385 29.302 1.00 95.38 681 ASN A C 1
ATOM 5425 O O . ASN A 1 681 ? -28.904 41.583 29.408 1.00 95.38 681 ASN A O 1
ATOM 5429 N N . ILE A 1 682 ? -27.780 39.923 28.396 1.00 95.31 682 ILE A N 1
ATOM 5430 C CA . ILE A 1 682 ? -27.183 40.749 27.344 1.00 95.31 682 ILE A CA 1
ATOM 5431 C C . ILE A 1 682 ? -28.043 40.583 26.090 1.00 95.31 682 ILE A C 1
ATOM 5433 O O . ILE A 1 682 ? -28.230 39.463 25.615 1.00 95.31 682 ILE A O 1
ATOM 5437 N N . ASP A 1 683 ? -28.571 41.680 25.545 1.00 95.56 683 ASP A N 1
ATOM 5438 C CA . ASP A 1 683 ? -29.256 41.663 24.246 1.00 95.56 683 ASP A CA 1
ATOM 5439 C C . ASP A 1 683 ? -28.277 42.061 23.133 1.00 95.56 683 ASP A C 1
ATOM 5441 O O . ASP A 1 683 ? -28.086 43.257 22.895 1.00 95.56 683 ASP A O 1
ATOM 5445 N N . PRO A 1 684 ? -27.658 41.097 22.425 1.00 94.44 684 PRO A N 1
ATOM 5446 C CA . PRO A 1 684 ? -26.551 41.372 21.505 1.00 94.44 684 PRO A CA 1
ATOM 5447 C C . PRO A 1 684 ? -26.944 42.201 20.275 1.00 94.44 684 PRO A C 1
ATOM 5449 O O . PRO A 1 684 ? -26.077 42.680 19.549 1.00 94.44 684 PRO A O 1
ATOM 5452 N N . LYS A 1 685 ? -28.248 42.389 20.024 1.00 93.75 685 LYS A N 1
ATOM 5453 C CA . LYS A 1 685 ? -28.746 43.259 18.948 1.00 93.75 685 LYS A CA 1
ATOM 5454 C C . LYS A 1 685 ? -28.807 44.736 19.333 1.00 93.75 685 LYS A C 1
ATOM 5456 O O . LYS A 1 685 ? -28.823 45.580 18.444 1.00 93.75 685 LYS A O 1
ATOM 5461 N N . ASN A 1 686 ? -28.863 45.040 20.628 1.00 95.06 686 ASN A N 1
ATOM 5462 C CA . ASN A 1 686 ? -29.056 46.398 21.142 1.00 95.06 686 ASN A CA 1
ATOM 5463 C C . ASN A 1 686 ? -27.950 46.840 22.113 1.00 95.06 686 ASN A C 1
ATOM 5465 O O . ASN A 1 686 ? -27.899 48.013 22.477 1.00 95.06 686 ASN A O 1
ATOM 5469 N N . GLN A 1 687 ? -27.098 45.920 22.569 1.00 95.69 687 GLN A N 1
ATOM 5470 C CA . GLN A 1 687 ? -26.048 46.177 23.549 1.00 95.69 687 GLN A CA 1
ATOM 5471 C C . GLN A 1 687 ? -24.695 45.684 23.029 1.00 95.69 687 GLN A C 1
ATOM 5473 O O . GLN A 1 687 ? -24.629 44.581 22.477 1.00 95.69 687 GLN A O 1
ATOM 5478 N N . PRO A 1 688 ? -23.611 46.451 23.243 1.00 93.81 688 PRO A N 1
ATOM 5479 C CA . PRO A 1 688 ? -22.282 46.023 22.850 1.00 93.81 688 PRO A CA 1
ATOM 5480 C C . PRO A 1 688 ? -21.785 44.873 23.731 1.00 93.81 688 PRO A C 1
ATOM 5482 O O . PRO A 1 688 ? -22.035 44.838 24.937 1.00 93.81 688 PRO A O 1
ATOM 5485 N N . PHE A 1 689 ? -21.027 43.958 23.137 1.00 94.62 689 PHE A N 1
ATOM 5486 C CA . PHE A 1 689 ? -20.383 42.848 23.829 1.00 94.62 689 PHE A CA 1
ATOM 5487 C C . PHE A 1 689 ? -19.019 42.541 23.208 1.00 94.62 689 PHE A C 1
ATOM 5489 O O . PHE A 1 689 ? -18.776 42.797 22.028 1.00 94.62 689 PHE A O 1
ATOM 5496 N N . THR A 1 690 ? -18.120 41.979 24.015 1.00 94.12 690 THR A N 1
ATOM 5497 C CA . THR A 1 690 ? -16.765 41.633 23.585 1.00 94.12 690 THR A CA 1
ATOM 5498 C C . THR A 1 690 ? -16.587 40.125 23.473 1.00 94.12 690 THR A C 1
ATOM 5500 O O . THR A 1 690 ? -17.148 39.354 24.255 1.00 94.12 690 THR A O 1
ATOM 5503 N N . VAL A 1 691 ? -15.785 39.685 22.503 1.00 93.38 691 VAL A N 1
ATOM 5504 C CA . VAL A 1 691 ? -15.411 38.275 22.341 1.00 93.38 691 VAL A CA 1
ATOM 5505 C C . VAL A 1 691 ? -13.907 38.120 22.150 1.00 93.38 691 VAL A C 1
ATOM 5507 O O . VAL A 1 691 ? -13.250 38.957 21.533 1.00 93.38 691 VAL A O 1
ATOM 5510 N N . LYS A 1 692 ? -13.374 37.007 22.660 1.00 93.69 692 LYS A N 1
ATOM 5511 C CA . LYS A 1 692 ? -12.031 36.509 22.346 1.00 93.69 692 LYS A CA 1
ATOM 5512 C C . LYS A 1 692 ? -12.175 35.192 21.595 1.00 93.69 692 LYS A C 1
ATOM 5514 O O . LYS A 1 692 ? -12.963 34.341 22.007 1.00 93.69 692 LYS A O 1
ATOM 5519 N N . ILE A 1 693 ? -11.441 35.026 20.500 1.00 92.50 693 ILE A N 1
ATOM 5520 C CA . ILE A 1 693 ? -11.568 33.869 19.610 1.00 92.50 693 ILE A CA 1
ATOM 5521 C C . ILE A 1 693 ? -10.267 33.071 19.608 1.00 92.50 693 ILE A C 1
ATOM 5523 O O . ILE A 1 693 ? -9.196 33.596 19.319 1.00 92.50 693 ILE A O 1
ATOM 5527 N N . THR A 1 694 ? -10.380 31.773 19.885 1.00 89.06 694 THR A N 1
ATOM 5528 C CA . THR A 1 694 ? -9.283 30.816 19.714 1.00 89.06 694 THR A CA 1
ATOM 5529 C C . THR A 1 694 ? -9.524 30.017 18.434 1.00 89.06 694 THR A C 1
ATOM 5531 O O . THR A 1 694 ? -10.422 29.178 18.369 1.00 89.06 694 THR A O 1
ATOM 5534 N N . GLY A 1 695 ? -8.731 30.316 17.409 1.00 84.25 695 GLY A N 1
ATOM 5535 C CA . GLY A 1 695 ? -8.818 29.830 16.035 1.00 84.25 695 GLY A CA 1
ATOM 5536 C C . GLY A 1 695 ? -8.509 30.961 15.045 1.00 84.25 695 GLY A C 1
ATOM 5537 O O . GLY A 1 695 ? -8.997 32.076 15.217 1.00 84.25 695 GLY A O 1
ATOM 5538 N N . GLY A 1 696 ? -7.707 30.668 14.017 1.00 79.25 696 GLY A N 1
ATOM 5539 C CA . GLY A 1 696 ? -7.208 31.665 13.060 1.00 79.25 696 GLY A CA 1
ATOM 5540 C C . GLY A 1 696 ? -8.290 32.263 12.168 1.00 79.25 696 GLY A C 1
ATOM 5541 O O . GLY A 1 696 ? -9.338 31.648 11.936 1.00 79.25 696 GLY A O 1
ATOM 5542 N N . THR A 1 697 ? -8.035 33.460 11.632 1.00 82.88 697 THR A N 1
ATOM 5543 C CA . THR A 1 697 ? -8.944 34.142 10.686 1.00 82.88 697 THR A CA 1
ATOM 5544 C C . THR A 1 697 ? -9.080 33.395 9.355 1.00 82.88 697 THR A C 1
ATOM 5546 O O . THR A 1 697 ? -10.068 33.572 8.643 1.00 82.88 697 THR A O 1
ATOM 5549 N N . ASP A 1 698 ? -8.123 32.522 9.047 1.00 79.56 698 ASP A N 1
ATOM 5550 C CA . ASP A 1 698 ? -8.100 31.598 7.913 1.00 79.56 698 ASP A CA 1
ATOM 5551 C C . ASP A 1 698 ? -8.738 30.227 8.226 1.00 79.56 698 ASP A C 1
ATOM 5553 O O . ASP A 1 698 ? -8.895 29.383 7.338 1.00 79.56 698 ASP A O 1
ATOM 5557 N N . GLY A 1 699 ? -9.142 29.997 9.479 1.00 75.25 699 GLY A N 1
ATOM 5558 C CA . GLY A 1 699 ? -9.772 28.763 9.927 1.00 75.25 699 GLY A CA 1
ATOM 5559 C C . GLY A 1 699 ? -11.229 28.626 9.475 1.00 75.25 699 GLY A C 1
ATOM 5560 O O . GLY A 1 699 ? -11.992 29.590 9.442 1.00 75.25 699 GLY A O 1
ATOM 5561 N N . ASP A 1 700 ? -11.656 27.385 9.215 1.00 77.06 700 ASP A N 1
ATOM 5562 C CA . ASP A 1 700 ? -13.016 27.058 8.743 1.00 77.06 700 ASP A CA 1
ATOM 5563 C C . ASP A 1 700 ? -14.119 27.460 9.740 1.00 77.06 700 ASP A C 1
ATOM 5565 O O . ASP A 1 700 ? -15.214 27.846 9.343 1.00 77.06 700 ASP A O 1
ATOM 5569 N N . VAL A 1 701 ? -13.841 27.396 11.049 1.00 85.81 701 VAL A N 1
ATOM 5570 C CA . VAL A 1 701 ? -14.822 27.756 12.088 1.00 85.81 701 VAL A CA 1
ATOM 5571 C C . VAL A 1 701 ? -14.662 29.212 12.519 1.00 85.81 701 VAL A C 1
ATOM 5573 O O . VAL A 1 701 ? -15.619 29.981 12.436 1.00 85.81 701 VAL A O 1
ATOM 5576 N N . ALA A 1 702 ? -13.462 29.603 12.956 1.00 89.44 702 ALA A N 1
ATOM 5577 C CA . ALA A 1 702 ? -13.201 30.937 13.490 1.00 89.44 702 ALA A CA 1
ATOM 5578 C C . ALA A 1 702 ? -13.327 32.037 12.420 1.00 89.44 702 ALA A C 1
ATOM 5580 O O . ALA A 1 702 ? -14.054 33.006 12.624 1.00 89.44 702 ALA A O 1
ATOM 5581 N N . GLY A 1 703 ? -12.739 31.859 11.234 1.00 89.12 703 GLY A N 1
ATOM 5582 C CA . GLY A 1 703 ? -12.872 32.826 10.140 1.00 89.12 703 GLY A CA 1
ATOM 5583 C C . GLY A 1 703 ? -14.327 33.050 9.709 1.00 89.12 703 GLY A C 1
ATOM 5584 O O . GLY A 1 703 ? -14.760 34.185 9.503 1.00 89.12 703 GLY A O 1
ATOM 5585 N N . ASN A 1 704 ? -15.119 31.976 9.635 1.00 90.94 704 ASN A N 1
ATOM 5586 C CA . ASN A 1 704 ? -16.543 32.069 9.310 1.00 90.94 704 ASN A CA 1
ATOM 5587 C C . ASN A 1 704 ? -17.372 32.677 10.454 1.00 90.94 704 ASN A C 1
ATOM 5589 O O . ASN A 1 704 ? -18.260 33.484 10.182 1.00 90.94 704 ASN A O 1
ATOM 5593 N N . VAL A 1 705 ? -17.092 32.344 11.723 1.00 93.31 705 VAL A N 1
ATOM 5594 C CA . VAL A 1 705 ? -17.883 32.860 12.858 1.00 93.31 705 VAL A CA 1
ATOM 5595 C C . VAL A 1 705 ? -17.704 34.362 13.026 1.00 93.31 705 VAL A C 1
ATOM 5597 O O . VAL A 1 705 ? -18.677 35.045 13.307 1.00 93.31 705 VAL A O 1
ATOM 5600 N N . ILE A 1 706 ? -16.508 34.895 12.759 1.00 92.31 706 ILE A N 1
ATOM 5601 C CA . ILE A 1 706 ? -16.245 36.341 12.760 1.00 92.31 706 ILE A CA 1
ATOM 5602 C C . ILE A 1 706 ? -17.184 37.058 11.785 1.00 92.31 706 ILE A C 1
ATOM 5604 O O . ILE A 1 706 ? -17.869 38.010 12.157 1.00 92.31 706 ILE A O 1
ATOM 5608 N N . LYS A 1 707 ? -17.273 36.558 10.546 1.00 91.94 707 LYS A N 1
ATOM 5609 C CA . LYS A 1 707 ? -18.146 37.129 9.510 1.00 91.94 707 LYS A CA 1
ATOM 5610 C C . LYS A 1 707 ? -19.622 37.014 9.874 1.00 91.94 707 LYS A C 1
ATOM 5612 O O . LYS A 1 707 ? -20.379 37.949 9.638 1.00 91.94 707 LYS A O 1
ATOM 5617 N N . ILE A 1 708 ? -20.028 35.878 10.436 1.00 94.31 708 ILE A N 1
ATOM 5618 C CA . ILE A 1 708 ? -21.420 35.626 10.821 1.00 94.31 708 ILE A CA 1
ATOM 5619 C C . ILE A 1 708 ? -21.823 36.508 12.004 1.00 94.31 708 ILE A C 1
ATOM 5621 O O . ILE A 1 708 ? -22.846 37.175 11.930 1.00 94.31 708 ILE A O 1
ATOM 5625 N N . LEU A 1 709 ? -21.017 36.581 13.065 1.00 94.12 709 LEU A N 1
ATOM 5626 C CA . LEU A 1 709 ? -21.312 37.445 14.209 1.00 94.12 709 LEU A CA 1
ATOM 5627 C C . LEU A 1 709 ? -21.372 38.917 13.783 1.00 94.12 709 LEU A C 1
ATOM 5629 O O . LEU A 1 709 ? -22.285 39.625 14.196 1.00 94.12 709 LEU A O 1
ATOM 5633 N N . HIS A 1 710 ? -20.462 39.370 12.914 1.00 93.44 710 HIS A N 1
ATOM 5634 C CA . HIS A 1 710 ? -20.537 40.723 12.363 1.00 93.44 710 HIS A CA 1
ATOM 5635 C C . HIS A 1 710 ? -21.825 40.920 11.549 1.00 93.44 710 HIS A C 1
ATOM 5637 O O . HIS A 1 710 ? -22.495 41.941 11.710 1.00 93.44 710 HIS A O 1
ATOM 5643 N N . ARG A 1 711 ? -22.201 39.962 10.692 1.00 94.62 711 ARG A N 1
ATOM 5644 C CA . ARG A 1 711 ? -23.454 40.017 9.920 1.00 94.62 711 ARG A CA 1
ATOM 5645 C C . ARG A 1 711 ? -24.675 40.174 10.830 1.00 94.62 711 ARG A C 1
ATOM 5647 O O . ARG A 1 711 ? -25.557 40.961 10.507 1.00 94.62 711 ARG A O 1
ATOM 5654 N N . GLU A 1 712 ? -24.731 39.424 11.928 1.00 94.25 712 GLU A N 1
ATOM 5655 C CA . GLU A 1 712 ? -25.890 39.397 12.829 1.00 94.25 712 GLU A CA 1
ATOM 5656 C C . GLU A 1 712 ? -25.961 40.595 13.787 1.00 94.25 712 GLU A C 1
ATOM 5658 O O . GLU A 1 712 ? -27.062 41.048 14.108 1.00 94.25 712 GLU A O 1
ATOM 5663 N N . TYR A 1 713 ? -24.814 41.104 14.255 1.00 95.06 713 TYR A N 1
ATOM 5664 C CA . TYR A 1 713 ? -24.762 42.067 15.367 1.00 95.06 713 TYR A CA 1
ATOM 5665 C C . TYR A 1 713 ? -24.124 43.419 15.027 1.00 95.06 713 TYR A C 1
ATOM 5667 O O . TYR A 1 713 ? -24.250 44.353 15.820 1.00 95.06 713 TYR A O 1
ATOM 5675 N N . GLY A 1 714 ? -23.480 43.559 13.865 1.00 93.81 714 GLY A N 1
ATOM 5676 C CA . GLY A 1 714 ? -22.842 44.808 13.438 1.00 93.81 714 GLY A CA 1
ATOM 5677 C C . GLY A 1 714 ? -21.855 45.350 14.476 1.00 93.81 714 GLY A C 1
ATOM 5678 O O . GLY A 1 714 ? -21.094 44.587 15.071 1.00 93.81 714 GLY A O 1
ATOM 5679 N N . ASP A 1 715 ? -21.923 46.657 14.729 1.00 92.94 715 ASP A N 1
ATOM 5680 C CA . ASP A 1 715 ? -21.018 47.390 15.630 1.00 92.94 715 ASP A CA 1
ATOM 5681 C C . ASP A 1 715 ? -21.173 47.024 17.119 1.00 92.94 715 ASP A C 1
ATOM 5683 O O . ASP A 1 715 ? -20.366 47.434 17.957 1.00 92.94 715 ASP A O 1
ATOM 5687 N N . ASN A 1 716 ? -22.206 46.251 17.478 1.00 94.31 716 ASN A N 1
ATOM 5688 C CA . ASN A 1 716 ? -22.352 45.745 18.843 1.00 94.31 716 ASN A CA 1
ATOM 5689 C C . ASN A 1 716 ? -21.321 44.653 19.161 1.00 94.31 716 ASN A C 1
ATOM 5691 O O . ASN A 1 716 ? -20.969 44.466 20.324 1.00 94.31 716 ASN A O 1
ATOM 5695 N N . LEU A 1 717 ? -20.830 43.933 18.151 1.00 94.69 717 LEU A N 1
ATOM 5696 C CA . LEU A 1 717 ? -19.764 42.955 18.324 1.00 94.69 717 LEU A CA 1
ATOM 5697 C C . LEU A 1 717 ? -18.406 43.660 18.360 1.00 94.69 717 LEU A C 1
ATOM 5699 O O . LEU A 1 717 ? -18.019 44.307 17.391 1.00 94.69 717 LEU A O 1
ATOM 5703 N N . ARG A 1 718 ? -17.625 43.421 19.415 1.00 94.44 718 ARG A N 1
ATOM 5704 C CA . ARG A 1 718 ? -16.210 43.816 19.481 1.00 94.44 718 ARG A CA 1
ATOM 5705 C C . ARG A 1 718 ? -15.318 42.598 19.670 1.00 94.44 718 ARG A C 1
ATOM 5707 O O . ARG A 1 718 ? -15.430 41.878 20.663 1.00 94.44 718 ARG A O 1
ATOM 5714 N N . ILE A 1 719 ? -14.441 42.333 18.708 1.00 93.62 719 ILE A N 1
ATOM 5715 C CA . ILE A 1 719 ? -13.506 41.207 18.783 1.00 93.62 719 ILE A CA 1
ATOM 5716 C C . ILE A 1 719 ? -12.200 41.735 19.349 1.00 93.62 719 ILE A C 1
ATOM 5718 O O . ILE A 1 719 ? -11.396 42.294 18.617 1.00 93.62 719 ILE A O 1
ATOM 5722 N N . VAL A 1 720 ? -11.993 41.522 20.646 1.00 95.62 720 VAL A N 1
ATOM 5723 C CA . VAL A 1 720 ? -10.866 42.136 21.362 1.00 95.62 720 VAL A CA 1
ATOM 5724 C C . VAL A 1 720 ? -9.602 41.280 21.359 1.00 95.62 720 VAL A C 1
ATOM 5726 O O . VAL A 1 720 ? -8.555 41.680 21.851 1.00 95.62 720 VAL A O 1
ATOM 5729 N N . GLY A 1 721 ? -9.680 40.055 20.839 1.00 94.06 721 GLY A N 1
ATOM 5730 C CA . GLY A 1 721 ? -8.505 39.208 20.697 1.00 94.06 721 GLY A CA 1
ATOM 5731 C C . GLY A 1 721 ? -8.752 37.955 19.874 1.00 94.06 721 GLY A C 1
ATOM 5732 O O . GLY A 1 721 ? -9.819 37.340 19.951 1.00 94.06 721 GLY A O 1
ATOM 5733 N N . ILE A 1 722 ? -7.741 37.570 19.101 1.00 93.81 722 ILE A N 1
ATOM 5734 C CA . ILE A 1 722 ? -7.722 36.383 18.248 1.00 93.81 722 ILE A CA 1
ATOM 5735 C C . ILE A 1 722 ? -6.393 35.657 18.463 1.00 93.81 722 ILE A C 1
ATOM 5737 O O . ILE A 1 722 ? -5.334 36.278 18.475 1.00 93.81 722 ILE A O 1
ATOM 5741 N N . CYS A 1 723 ? -6.436 34.340 18.633 1.00 91.44 723 CYS A N 1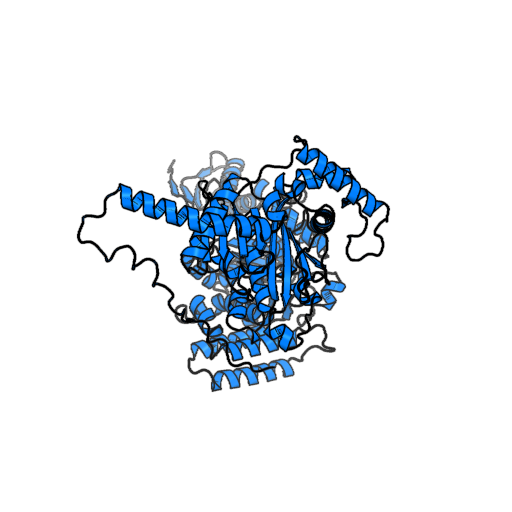
ATOM 5742 C CA . CYS A 1 723 ? -5.251 33.502 18.811 1.00 91.44 723 CYS A CA 1
ATOM 5743 C C . CYS A 1 723 ? -5.319 32.273 17.905 1.00 91.44 723 CYS A C 1
ATOM 5745 O O . CYS A 1 723 ? -6.363 31.624 17.832 1.00 91.44 723 CYS A O 1
ATOM 5747 N N . ASP A 1 724 ? -4.210 31.915 17.261 1.00 87.38 724 ASP A N 1
ATOM 5748 C CA . ASP A 1 724 ? -4.053 30.657 16.534 1.00 87.38 724 ASP A CA 1
ATOM 5749 C C . ASP A 1 724 ? -2.635 30.072 16.657 1.00 87.38 724 ASP A C 1
ATOM 5751 O O . ASP A 1 724 ? -1.829 30.503 17.479 1.00 87.38 724 ASP A O 1
ATOM 5755 N N . GLY A 1 725 ? -2.335 29.034 15.867 1.00 76.38 725 GLY A N 1
ATOM 5756 C CA . GLY A 1 725 ? -1.032 28.365 15.904 1.00 76.38 725 GLY A CA 1
ATOM 5757 C C . GLY A 1 725 ? 0.146 29.218 15.413 1.00 76.38 725 GLY A C 1
ATOM 5758 O O . GLY A 1 725 ? 1.291 28.824 15.620 1.00 76.38 725 GLY A O 1
ATOM 5759 N N . THR A 1 726 ? -0.115 30.353 14.764 1.00 84.25 726 THR A N 1
ATOM 5760 C CA . THR A 1 726 ? 0.896 31.287 14.253 1.00 84.25 726 THR A CA 1
ATOM 5761 C C . THR A 1 726 ? 1.156 32.451 15.205 1.00 84.25 726 THR A C 1
ATOM 5763 O O . THR A 1 726 ? 2.274 32.965 15.235 1.00 84.25 726 THR A O 1
ATOM 5766 N N . GLY A 1 727 ? 0.169 32.846 16.016 1.00 88.31 727 GLY A N 1
ATOM 5767 C CA . GLY A 1 727 ? 0.337 33.929 16.978 1.00 88.31 727 GLY A CA 1
ATOM 5768 C C . GLY A 1 727 ? -0.958 34.421 17.620 1.00 88.31 727 GLY A C 1
ATOM 5769 O O . GLY A 1 727 ? -2.008 33.784 17.546 1.00 88.31 727 GLY A O 1
ATOM 5770 N N . VAL A 1 728 ? -0.858 35.578 18.278 1.00 92.12 728 VAL A N 1
ATOM 5771 C CA . VAL A 1 728 ? -1.959 36.249 18.979 1.00 92.12 728 VAL A CA 1
ATOM 5772 C C . VAL A 1 728 ? -2.029 37.701 18.529 1.00 92.12 728 VAL A C 1
ATOM 5774 O O . VAL A 1 728 ? -1.000 38.369 18.439 1.00 92.12 728 VAL A O 1
ATOM 5777 N N . ILE A 1 729 ? -3.241 38.184 18.276 1.00 91.19 729 ILE A N 1
ATOM 5778 C CA . ILE A 1 729 ? -3.558 39.592 18.044 1.00 91.19 729 ILE A CA 1
ATOM 5779 C C . ILE A 1 729 ? -4.555 40.010 19.123 1.00 91.19 729 ILE A C 1
ATOM 5781 O O . ILE A 1 729 ? -5.518 39.294 19.394 1.00 91.19 729 ILE A O 1
ATOM 5785 N N . GLU A 1 730 ? -4.319 41.157 19.743 1.00 93.81 730 GLU A N 1
ATOM 5786 C CA . GLU A 1 730 ? -5.200 41.762 20.737 1.00 93.81 730 GLU A CA 1
ATOM 5787 C C . GLU A 1 730 ? -5.405 43.224 20.357 1.00 93.81 730 GLU A C 1
ATOM 5789 O O . GLU A 1 730 ? -4.435 43.922 20.058 1.00 93.81 730 GLU A O 1
ATOM 5794 N N . ASP A 1 731 ? -6.661 43.654 20.368 1.00 92.56 731 ASP A N 1
ATOM 5795 C CA . ASP A 1 731 ? -7.036 45.058 20.266 1.00 92.56 731 ASP A CA 1
ATOM 5796 C C . ASP A 1 731 ? -8.117 45.328 21.321 1.00 92.56 731 ASP A C 1
ATOM 5798 O O . ASP A 1 731 ? -9.189 44.728 21.260 1.00 92.56 731 ASP A O 1
ATOM 5802 N N . PRO A 1 732 ? -7.834 46.117 22.369 1.00 85.81 732 PRO A N 1
ATOM 5803 C CA . PRO A 1 732 ? -8.819 46.415 23.403 1.00 85.81 732 PRO A CA 1
ATOM 5804 C C . PRO A 1 732 ? -9.986 47.295 22.929 1.00 85.81 732 PRO A C 1
ATOM 5806 O O . PRO A 1 732 ? -10.992 47.366 23.645 1.00 85.81 732 PRO A O 1
ATOM 5809 N N . GLU A 1 733 ? -9.832 47.992 21.798 1.00 80.62 733 GLU A N 1
ATOM 5810 C CA . GLU A 1 733 ? -10.846 48.869 21.191 1.00 80.62 733 GLU A CA 1
ATOM 5811 C C . GLU A 1 733 ? -11.775 48.089 20.246 1.00 80.62 733 GLU A C 1
ATOM 5813 O O . GLU A 1 733 ? -12.999 48.387 20.272 1.00 80.62 733 GLU A O 1
#

pLDDT: mean 87.52, std 14.11, range [22.62, 98.75]